Protein AF-0000000074768824 (afdb_homodimer)

Radius of gyration: 24.35 Å; Cα contacts (8 Å, |Δi|>4): 616; chains: 2; bounding box: 60×64×56 Å

InterPro domains:
  IPR009294 Gamma-secretase subunit Aph-1 [PF06105] (5-215)
  IPR009294 Gamma-secretase subunit Aph-1 [PTHR12889] (1-233)

Structure (mmCIF, N/CA/C/O backbone):
data_AF-0000000074768824-model_v1
#
loop_
_entity.id
_entity.type
_entity.pdbx_description
1 polymer 'Gamma secretase complex protein'
#
loop_
_atom_site.group_PDB
_atom_site.id
_atom_site.type_symbol
_atom_site.label_atom_id
_atom_site.label_alt_id
_atom_site.label_comp_id
_atom_site.label_asym_id
_atom_site.label_entity_id
_atom_site.label_seq_id
_atom_site.pdbx_PDB_ins_code
_atom_site.Cartn_x
_atom_site.Cartn_y
_atom_site.Cartn_z
_atom_site.occupancy
_atom_site.B_iso_or_equiv
_atom_site.auth_seq_id
_atom_site.auth_comp_id
_atom_site.auth_asym_id
_atom_site.auth_atom_id
_atom_site.pdbx_PDB_model_num
ATOM 1 N N . MET A 1 1 ? 15.875 -5.824 -31.172 1 59.78 1 MET A N 1
ATOM 2 C CA . MET A 1 1 ? 15.531 -7.098 -30.562 1 59.78 1 MET A CA 1
ATOM 3 C C . MET A 1 1 ? 15.289 -6.926 -29.062 1 59.78 1 MET A C 1
ATOM 5 O O . MET A 1 1 ? 14.594 -7.738 -28.438 1 59.78 1 MET A O 1
ATOM 9 N N . THR A 1 2 ? 15.555 -5.645 -28.641 1 81.06 2 THR A N 1
ATOM 10 C CA . THR A 1 2 ? 15.539 -5.371 -27.203 1 81.06 2 THR A CA 1
ATOM 11 C C . THR A 1 2 ? 14.117 -5.129 -26.719 1 81.06 2 THR A C 1
ATOM 13 O O . THR A 1 2 ? 13.688 -5.711 -25.719 1 81.06 2 THR A O 1
ATOM 16 N N . LEU A 1 3 ? 13.305 -4.566 -27.688 1 86.81 3 LEU A N 1
ATOM 17 C CA . LEU A 1 3 ? 11.938 -4.281 -27.266 1 86.81 3 LEU A CA 1
ATOM 18 C C . LEU A 1 3 ? 11.086 -5.547 -27.281 1 86.81 3 LEU A C 1
ATOM 20 O O . LEU A 1 3 ? 10.242 -5.738 -26.406 1 86.81 3 LEU A O 1
ATOM 24 N N . LEU A 1 4 ? 11.336 -6.32 -28.281 1 88.12 4 LEU A N 1
ATOM 25 C CA . LEU A 1 4 ? 10.594 -7.57 -28.375 1 88.12 4 LEU A CA 1
ATOM 26 C C . LEU A 1 4 ? 10.875 -8.461 -27.156 1 88.12 4 LEU A C 1
ATOM 28 O O . LEU A 1 4 ? 9.953 -9.07 -26.609 1 88.12 4 LEU A O 1
ATOM 32 N N . THR A 1 5 ? 12.141 -8.5 -26.797 1 89.5 5 THR A N 1
ATOM 33 C CA . THR A 1 5 ? 12.516 -9.289 -25.625 1 89.5 5 THR A CA 1
ATOM 34 C C . THR A 1 5 ? 11.875 -8.719 -24.359 1 89.5 5 THR A C 1
ATOM 36 O O . THR A 1 5 ? 11.383 -9.469 -23.516 1 89.5 5 THR A O 1
ATOM 39 N N . PHE A 1 6 ? 11.852 -7.453 -24.328 1 92.94 6 PHE A N 1
ATOM 40 C CA . PHE A 1 6 ? 11.266 -6.777 -23.172 1 92.94 6 PHE A CA 1
ATOM 41 C C . PHE A 1 6 ? 9.781 -7.121 -23.047 1 92.94 6 PHE A C 1
ATOM 43 O O . PHE A 1 6 ? 9.336 -7.586 -22 1 92.94 6 PHE A O 1
ATOM 50 N N . PHE A 1 7 ? 9.016 -6.922 -24.109 1 94.25 7 PHE A N 1
ATOM 51 C CA . PHE A 1 7 ? 7.578 -7.156 -24.047 1 94.25 7 PHE A CA 1
ATOM 52 C C . PHE A 1 7 ? 7.277 -8.648 -23.953 1 94.25 7 PHE A C 1
ATOM 54 O O . PHE A 1 7 ? 6.297 -9.047 -23.312 1 94.25 7 PHE A O 1
ATOM 61 N N . GLY A 1 8 ? 8.062 -9.438 -24.562 1 94.44 8 GLY A N 1
ATOM 62 C CA . GLY A 1 8 ? 7.906 -10.875 -24.406 1 94.44 8 GLY A CA 1
ATOM 63 C C . GLY A 1 8 ? 8.055 -11.352 -22.984 1 94.44 8 GLY A C 1
ATOM 64 O O . GLY A 1 8 ? 7.223 -12.102 -22.469 1 94.44 8 GLY A O 1
ATOM 65 N N . CYS A 1 9 ? 9.086 -10.898 -22.328 1 95.44 9 CYS A N 1
ATOM 66 C CA . CYS A 1 9 ? 9.336 -11.273 -20.938 1 95.44 9 CYS A CA 1
ATOM 67 C C . CYS A 1 9 ? 8.289 -10.672 -20 1 95.44 9 CYS A C 1
ATOM 69 O O . CYS A 1 9 ? 7.82 -11.344 -19.078 1 95.44 9 CYS A O 1
ATOM 71 N N . ALA A 1 10 ? 7.941 -9.43 -20.297 1 96.5 10 ALA A N 1
ATOM 72 C CA . ALA A 1 10 ? 6.934 -8.766 -19.469 1 96.5 10 ALA A CA 1
ATOM 73 C C . ALA A 1 10 ? 5.598 -9.5 -19.547 1 96.5 10 ALA A C 1
ATOM 75 O O . ALA A 1 10 ? 4.965 -9.758 -18.516 1 96.5 10 ALA A O 1
ATOM 76 N N . LEU A 1 11 ? 5.195 -9.859 -20.734 1 97.12 11 LEU A N 1
ATOM 77 C CA . LEU A 1 11 ? 3.912 -10.531 -20.906 1 97.12 11 LEU A CA 1
ATOM 78 C C . LEU A 1 11 ? 3.957 -11.953 -20.359 1 97.12 11 LEU A C 1
ATOM 80 O O . LEU A 1 11 ? 2.953 -12.453 -19.844 1 97.12 11 LEU A O 1
ATOM 84 N N . THR A 1 12 ? 5.082 -12.547 -20.438 1 96.75 12 THR A N 1
ATOM 85 C CA . THR A 1 12 ? 5.234 -13.875 -19.844 1 96.75 12 THR A CA 1
ATOM 86 C C . THR A 1 12 ? 5.133 -13.812 -18.328 1 96.75 12 THR A C 1
ATOM 88 O O . THR A 1 12 ? 4.438 -14.617 -17.703 1 96.75 12 THR A O 1
ATOM 91 N N . ALA A 1 13 ? 5.812 -12.891 -17.703 1 97.88 13 ALA A N 1
ATOM 92 C CA . ALA A 1 13 ? 5.867 -12.773 -16.25 1 97.88 13 ALA A CA 1
ATOM 93 C C . ALA A 1 13 ? 4.523 -12.336 -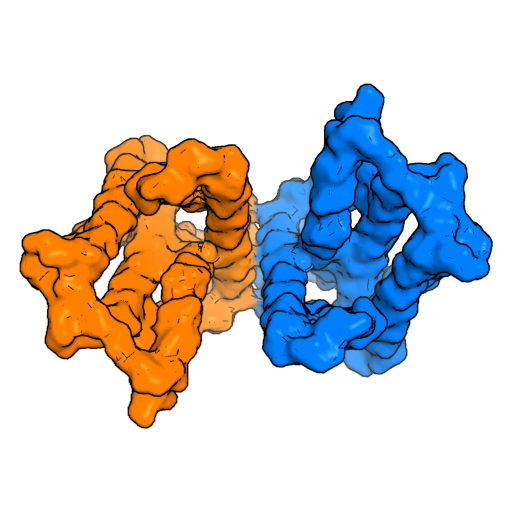15.688 1 97.88 13 ALA A C 1
ATOM 95 O O . ALA A 1 13 ? 4.07 -12.859 -14.664 1 97.88 13 ALA A O 1
ATOM 96 N N . TYR A 1 14 ? 3.836 -11.398 -16.406 1 98.19 14 TYR A N 1
ATOM 97 C CA . TYR A 1 14 ? 2.686 -10.75 -15.781 1 98.19 14 TYR A CA 1
ATOM 98 C C . TYR A 1 14 ? 1.407 -11.055 -16.562 1 98.19 14 TYR A C 1
ATOM 100 O O . TYR A 1 14 ? 0.308 -10.727 -16.094 1 98.19 14 TYR A O 1
ATOM 108 N N . GLY A 1 15 ? 1.498 -11.617 -17.688 1 97.5 15 GLY A N 1
ATOM 109 C CA . GLY A 1 15 ? 0.343 -11.914 -18.531 1 97.5 15 GLY A CA 1
ATOM 110 C C . GLY A 1 15 ? -0.764 -12.633 -17.781 1 97.5 15 GLY A C 1
ATOM 111 O O . GLY A 1 15 ? -1.893 -12.141 -17.703 1 97.5 15 GLY A O 1
ATOM 112 N N . PRO A 1 16 ? -0.478 -13.766 -17.203 1 97.19 16 PRO A N 1
ATOM 113 C CA . PRO A 1 16 ? -1.502 -14.516 -16.469 1 97.19 16 PRO A CA 1
ATOM 114 C C . PRO A 1 16 ? -2.115 -13.711 -15.32 1 97.19 16 PRO A C 1
ATOM 116 O O . PRO A 1 16 ? -3.338 -13.695 -15.156 1 97.19 16 PRO A O 1
ATOM 119 N N . SER A 1 17 ? -1.296 -13.031 -14.562 1 97.62 17 SER A N 1
ATOM 120 C CA . SER A 1 17 ? -1.795 -12.273 -13.422 1 97.62 17 SER A CA 1
ATOM 121 C C . SER A 1 17 ? -2.627 -11.078 -13.875 1 97.62 17 SER A C 1
ATOM 123 O O . SER A 1 17 ? -3.611 -10.719 -13.227 1 97.62 17 SER A O 1
ATOM 125 N N . LEU A 1 18 ? -2.256 -10.461 -14.977 1 97.38 18 LEU A N 1
ATOM 126 C CA . LEU A 1 18 ? -3.031 -9.344 -15.516 1 97.38 18 LEU A CA 1
ATOM 127 C C . LEU A 1 18 ? -4.379 -9.82 -16.047 1 97.38 18 LEU A C 1
ATOM 129 O O . LEU A 1 18 ? -5.391 -9.133 -15.883 1 97.38 18 LEU A O 1
ATOM 133 N N . ALA A 1 19 ? -4.367 -10.961 -16.641 1 97.38 19 ALA A N 1
ATOM 134 C CA . ALA A 1 19 ? -5.625 -11.547 -17.094 1 97.38 19 ALA A CA 1
ATOM 135 C C . ALA A 1 19 ? -6.566 -11.812 -15.922 1 97.38 19 ALA A C 1
ATOM 137 O O . ALA A 1 19 ? -7.762 -11.523 -15.992 1 97.38 19 ALA A O 1
ATOM 138 N N . ILE A 1 20 ? -5.996 -12.336 -14.922 1 97.56 20 ILE A N 1
ATOM 139 C CA . ILE A 1 20 ? -6.777 -12.602 -13.719 1 97.56 20 ILE A CA 1
ATOM 140 C C . ILE A 1 20 ? -7.277 -11.289 -13.125 1 97.56 20 ILE A C 1
ATOM 142 O O . ILE A 1 20 ? -8.445 -11.18 -12.742 1 97.56 20 ILE A O 1
ATOM 146 N N . PHE A 1 21 ? -6.512 -10.312 -13.078 1 98 21 PHE A N 1
ATOM 147 C CA . PHE A 1 21 ? -6.879 -9.016 -12.508 1 98 21 PHE A CA 1
ATOM 148 C C . PHE A 1 21 ? -8.039 -8.398 -13.273 1 98 21 PHE A C 1
ATOM 150 O O . PHE A 1 21 ? -9.055 -8.016 -12.68 1 98 21 PHE A O 1
ATOM 157 N N . PHE A 1 22 ? -7.953 -8.297 -14.562 1 97.12 22 PHE A N 1
ATOM 158 C CA . PHE A 1 22 ? -8.961 -7.613 -15.367 1 97.12 22 PHE A CA 1
ATOM 159 C C . PHE A 1 22 ? -10.227 -8.453 -15.477 1 97.12 22 PHE A C 1
ATOM 161 O O . PHE A 1 22 ? -11.328 -7.918 -15.586 1 97.12 22 PHE A O 1
ATOM 168 N N . GLY A 1 23 ? -10.07 -9.758 -15.367 1 95.44 23 GLY A N 1
ATOM 169 C CA . GLY A 1 23 ? -11.219 -10.648 -15.508 1 95.44 23 GLY A CA 1
ATOM 170 C C . GLY A 1 23 ? -11.969 -10.852 -14.211 1 95.44 23 GLY A C 1
ATOM 171 O O . GLY A 1 23 ? -13.195 -10.961 -14.203 1 95.44 23 GLY A O 1
ATOM 172 N N . CYS A 1 24 ? -11.25 -10.852 -13.094 1 94.62 24 CYS A N 1
ATOM 173 C CA . CYS A 1 24 ? -11.883 -11.312 -11.867 1 94.62 24 CYS A CA 1
ATOM 174 C C . CYS A 1 24 ? -11.891 -10.211 -10.812 1 94.62 24 CYS A C 1
ATOM 176 O O . CYS A 1 24 ? -12.82 -10.117 -10.016 1 94.62 24 CYS A O 1
ATOM 178 N N . ILE A 1 25 ? -10.945 -9.328 -10.781 1 96.81 25 ILE A N 1
ATOM 179 C CA . ILE A 1 25 ? -10.773 -8.445 -9.633 1 96.81 25 ILE A CA 1
ATOM 180 C C . ILE A 1 25 ? -11.188 -7.023 -10.008 1 96.81 25 ILE A C 1
ATOM 182 O O . ILE A 1 25 ? -11.953 -6.387 -9.281 1 96.81 25 ILE A O 1
ATOM 186 N N . ALA A 1 26 ? -10.812 -6.578 -11.18 1 96.12 26 ALA A N 1
ATOM 187 C CA . ALA A 1 26 ? -10.953 -5.191 -11.609 1 96.12 26 ALA A CA 1
ATOM 188 C C . ALA A 1 26 ? -12.406 -4.746 -11.578 1 96.12 26 ALA A C 1
ATOM 190 O O . ALA A 1 26 ? -12.703 -3.596 -11.25 1 96.12 26 ALA A O 1
ATOM 191 N N . PRO A 1 27 ? -13.375 -5.609 -11.836 1 95.38 27 PRO A N 1
ATOM 192 C CA . PRO A 1 27 ? -14.773 -5.168 -11.844 1 95.38 27 PRO A CA 1
ATOM 193 C C . PRO A 1 27 ? -15.289 -4.844 -10.445 1 95.38 27 PRO A C 1
ATOM 195 O O . PRO A 1 27 ? -16.297 -4.152 -10.297 1 95.38 27 PRO A O 1
ATOM 198 N N . ASN A 1 28 ? -14.695 -5.383 -9.453 1 95.38 28 ASN A N 1
ATOM 199 C CA . ASN A 1 28 ? -15.086 -5.148 -8.07 1 95.38 28 ASN A CA 1
ATOM 200 C C . ASN A 1 28 ? -14.094 -4.23 -7.355 1 95.38 28 ASN A C 1
ATOM 202 O O . ASN A 1 28 ? -13.055 -4.688 -6.887 1 95.38 28 ASN A O 1
ATOM 206 N N . ALA A 1 29 ? -14.523 -2.99 -7.129 1 94.62 29 ALA A N 1
ATOM 207 C CA . ALA A 1 29 ? -13.641 -1.977 -6.562 1 94.62 29 ALA A CA 1
ATOM 208 C C . ALA A 1 29 ? -13.18 -2.367 -5.16 1 94.62 29 ALA A C 1
ATOM 210 O O . ALA A 1 29 ? -12.062 -2.043 -4.75 1 94.62 29 ALA A O 1
ATOM 211 N N . GLN A 1 30 ? -14.008 -3.039 -4.438 1 94.5 30 GLN A N 1
ATOM 212 C CA . GLN A 1 30 ? -13.641 -3.482 -3.094 1 94.5 30 GLN A CA 1
ATOM 213 C C . GLN A 1 30 ? -12.484 -4.477 -3.135 1 94.5 30 GLN A C 1
ATOM 215 O O . GLN A 1 30 ? -11.586 -4.426 -2.295 1 94.5 30 GLN A O 1
ATOM 220 N N . LEU A 1 31 ? -12.586 -5.32 -4.133 1 96.88 31 LEU A N 1
ATOM 221 C CA . LEU A 1 31 ? -11.516 -6.297 -4.277 1 96.88 31 LEU A CA 1
ATOM 222 C C . LEU A 1 31 ? -10.211 -5.617 -4.699 1 96.88 31 LEU A C 1
ATOM 224 O O . LEU A 1 31 ? -9.125 -6.039 -4.293 1 96.88 31 LEU A O 1
ATOM 228 N N . VAL A 1 32 ? -10.344 -4.578 -5.438 1 97.19 32 VAL A N 1
ATOM 229 C CA . VAL A 1 32 ? -9.164 -3.834 -5.863 1 97.19 32 VAL A CA 1
ATOM 230 C C . VAL A 1 32 ? -8.516 -3.164 -4.652 1 97.19 32 VAL A C 1
ATOM 232 O O . VAL A 1 32 ? -7.293 -3.197 -4.504 1 97.19 32 VAL A O 1
ATOM 235 N N . ILE A 1 33 ? -9.312 -2.584 -3.801 1 96.75 33 ILE A N 1
ATOM 236 C CA . ILE A 1 33 ? -8.812 -1.937 -2.594 1 96.75 33 ILE A CA 1
ATOM 237 C C . ILE A 1 33 ? -8.102 -2.965 -1.714 1 96.75 33 ILE A C 1
ATOM 239 O O . ILE A 1 33 ? -7.023 -2.697 -1.186 1 96.75 33 ILE A O 1
ATOM 243 N N . LEU A 1 34 ? -8.695 -4.141 -1.648 1 97.5 34 LEU A N 1
ATOM 244 C CA . LEU A 1 34 ? -8.094 -5.215 -0.867 1 97.5 34 LEU A CA 1
ATOM 245 C C . LEU A 1 34 ? -6.758 -5.637 -1.463 1 97.5 34 LEU A C 1
ATOM 247 O O . LEU A 1 34 ? -5.781 -5.828 -0.735 1 97.5 34 LEU A O 1
ATOM 251 N N . MET A 1 35 ? -6.762 -5.781 -2.742 1 98.44 35 MET A N 1
ATOM 252 C CA . MET A 1 35 ? -5.551 -6.172 -3.453 1 98.44 35 MET A CA 1
ATOM 253 C C . MET A 1 35 ? -4.434 -5.156 -3.227 1 98.44 35 MET A C 1
ATOM 255 O O . MET A 1 35 ? -3.289 -5.531 -2.971 1 98.44 35 MET A O 1
ATOM 259 N N . VAL A 1 36 ? -4.797 -3.879 -3.303 1 97.75 36 VAL A N 1
ATOM 260 C CA . VAL A 1 36 ? -3.818 -2.812 -3.117 1 97.75 36 VAL A CA 1
ATOM 261 C C . VAL A 1 36 ? -3.287 -2.842 -1.687 1 97.75 36 VAL A C 1
ATOM 263 O O . VAL A 1 36 ? -2.086 -2.68 -1.459 1 97.75 36 VAL A O 1
ATOM 266 N N . SER A 1 37 ? -4.129 -3.049 -0.742 1 97.56 37 SER A N 1
ATOM 267 C CA . SER A 1 37 ? -3.721 -3.17 0.654 1 97.56 37 SER A CA 1
ATOM 268 C C . SER A 1 37 ? -2.738 -4.32 0.846 1 97.56 37 SER A C 1
ATOM 270 O O . SER A 1 37 ? -1.733 -4.176 1.547 1 97.56 37 SER A O 1
ATOM 272 N N . SER A 1 38 ? -3.078 -5.395 0.204 1 98.62 38 SER A N 1
ATOM 273 C CA . SER A 1 38 ? -2.209 -6.562 0.284 1 98.62 38 SER A CA 1
ATOM 274 C C . SER A 1 38 ? -0.841 -6.277 -0.327 1 98.62 38 SER A C 1
ATOM 276 O O . SER A 1 38 ? 0.185 -6.707 0.204 1 98.62 38 SER A O 1
ATOM 278 N N . ALA A 1 39 ? -0.857 -5.621 -1.462 1 98.44 39 ALA A N 1
ATOM 279 C CA . ALA A 1 39 ? 0.397 -5.227 -2.098 1 98.44 39 ALA A CA 1
ATOM 280 C C . ALA A 1 39 ? 1.252 -4.391 -1.152 1 98.44 39 ALA A C 1
ATOM 282 O O . ALA A 1 39 ? 2.473 -4.551 -1.102 1 98.44 39 ALA A O 1
ATOM 283 N N . PHE A 1 40 ? 0.621 -3.549 -0.413 1 98.12 40 PHE A N 1
ATOM 284 C CA . PHE A 1 40 ? 1.331 -2.703 0.54 1 98.12 40 PHE A CA 1
ATOM 285 C C . PHE A 1 40 ? 1.979 -3.545 1.632 1 98.12 40 PHE A C 1
ATOM 287 O O . PHE A 1 40 ? 3.131 -3.309 2.004 1 98.12 40 PHE A O 1
ATOM 294 N N . PHE A 1 41 ? 1.295 -4.48 2.107 1 98.06 41 PHE A N 1
ATOM 295 C CA . PHE A 1 41 ? 1.813 -5.336 3.168 1 98.06 41 PHE A CA 1
ATOM 296 C C . PHE A 1 41 ? 3.033 -6.113 2.688 1 98.06 41 PHE A C 1
ATOM 298 O O . PHE A 1 41 ? 3.99 -6.305 3.441 1 98.06 41 PHE A O 1
ATOM 305 N N . TRP A 1 42 ? 2.922 -6.566 1.463 1 98 42 TRP A N 1
ATOM 306 C CA . TRP A 1 42 ? 4.098 -7.246 0.929 1 98 42 TRP A CA 1
ATOM 307 C C . TRP A 1 42 ? 5.297 -6.305 0.88 1 98 42 TRP A C 1
ATOM 309 O O . TRP A 1 42 ? 6.41 -6.684 1.25 1 98 42 TRP A O 1
ATOM 319 N N . LEU A 1 43 ? 5.062 -5.082 0.41 1 96.44 43 LEU A N 1
ATOM 320 C CA . LEU A 1 43 ? 6.137 -4.098 0.303 1 96.44 43 LEU A CA 1
ATOM 321 C C . LEU A 1 43 ? 6.738 -3.801 1.672 1 96.44 43 LEU A C 1
ATOM 323 O O . LEU A 1 43 ? 7.957 -3.643 1.798 1 96.44 43 LEU A O 1
ATOM 327 N N . LEU A 1 44 ? 5.875 -3.693 2.666 1 95.94 44 LEU A N 1
ATOM 328 C CA . LEU A 1 44 ? 6.352 -3.467 4.027 1 95.94 44 LEU A CA 1
ATOM 329 C C . LEU A 1 44 ? 7.262 -4.602 4.477 1 95.94 44 LEU A C 1
ATOM 331 O O . LEU A 1 44 ? 8.289 -4.363 5.117 1 95.94 44 LEU A O 1
ATOM 335 N N . SER A 1 45 ? 6.852 -5.816 4.16 1 97.12 45 SER A N 1
ATOM 336 C CA . SER A 1 45 ? 7.664 -6.969 4.531 1 97.12 45 SER A CA 1
ATOM 337 C C . SER A 1 45 ? 9.031 -6.918 3.865 1 97.12 45 SER A C 1
ATOM 339 O O . SER A 1 45 ? 10.047 -7.246 4.488 1 97.12 45 SER A O 1
ATOM 341 N N . LEU A 1 46 ? 9.078 -6.484 2.633 1 95.44 46 LEU A N 1
ATOM 342 C CA . LEU A 1 46 ? 10.344 -6.387 1.915 1 95.44 46 LEU A CA 1
ATOM 343 C C . LEU A 1 46 ? 11.203 -5.262 2.48 1 95.44 46 LEU A C 1
ATOM 345 O O . LEU A 1 46 ? 12.422 -5.406 2.59 1 95.44 46 LEU A O 1
ATOM 349 N N . LEU A 1 47 ? 10.562 -4.176 2.77 1 92.75 47 LEU A N 1
ATOM 350 C CA . LEU A 1 47 ? 11.297 -3.049 3.336 1 92.75 47 LEU A CA 1
ATOM 351 C C . LEU A 1 47 ? 11.977 -3.441 4.645 1 92.75 47 LEU A C 1
ATOM 353 O O . LEU A 1 47 ? 13.141 -3.104 4.867 1 92.75 47 LEU A O 1
ATOM 357 N N . LEU A 1 48 ? 11.281 -4.141 5.496 1 93.94 48 LEU A N 1
ATOM 358 C CA . LEU A 1 48 ? 11.852 -4.609 6.754 1 93.94 48 LEU A CA 1
ATOM 359 C C . LEU A 1 48 ? 12.992 -5.59 6.5 1 93.94 48 LEU A C 1
ATOM 361 O O . LEU A 1 48 ? 14.023 -5.539 7.172 1 93.94 48 LEU A O 1
ATOM 365 N N . ALA A 1 49 ? 12.766 -6.441 5.535 1 93.75 49 ALA A N 1
ATOM 366 C CA . ALA A 1 49 ? 13.812 -7.387 5.164 1 93.75 49 ALA A CA 1
ATOM 367 C C . ALA A 1 49 ? 15.062 -6.652 4.676 1 93.75 49 ALA A C 1
ATOM 369 O O . ALA A 1 49 ? 16.188 -7.039 5.004 1 93.75 49 ALA A O 1
ATOM 370 N N . SER A 1 50 ? 14.852 -5.621 3.895 1 91.25 50 SER A N 1
ATOM 371 C CA . SER A 1 50 ? 15.961 -4.832 3.379 1 91.25 50 SER A CA 1
ATOM 372 C C . SER A 1 50 ? 16.703 -4.117 4.504 1 91.25 50 SER A C 1
ATOM 374 O O . SER A 1 50 ? 17.922 -3.971 4.457 1 91.25 50 SER A O 1
ATOM 376 N N . ALA A 1 51 ? 16 -3.615 5.465 1 87.69 51 ALA A N 1
ATOM 377 C CA . ALA A 1 51 ? 16.609 -2.973 6.629 1 87.69 51 ALA A CA 1
ATOM 378 C C . ALA A 1 51 ? 17.469 -3.959 7.414 1 87.69 51 ALA A C 1
ATOM 380 O O . ALA A 1 51 ? 18.578 -3.621 7.84 1 87.69 51 ALA A O 1
ATOM 381 N N . ILE A 1 52 ? 16.984 -5.16 7.566 1 88.31 52 ILE A N 1
ATOM 382 C CA . ILE A 1 52 ? 17.734 -6.195 8.266 1 88.31 52 ILE A CA 1
ATOM 383 C C . ILE A 1 52 ? 19 -6.523 7.488 1 88.31 52 ILE A C 1
ATOM 385 O O . ILE A 1 52 ? 20.078 -6.668 8.07 1 88.31 52 ILE A O 1
ATOM 389 N N . TRP A 1 53 ? 18.875 -6.609 6.215 1 85.12 53 TRP A N 1
ATOM 390 C CA . TRP A 1 53 ? 20.031 -6.875 5.359 1 85.12 53 TRP A CA 1
ATOM 391 C C . TRP A 1 53 ? 21.078 -5.77 5.496 1 85.12 53 TRP A C 1
ATOM 393 O O . TRP A 1 53 ? 22.281 -6.043 5.527 1 85.12 53 TRP A O 1
ATOM 403 N N . PHE A 1 54 ? 20.641 -4.559 5.539 1 83.38 54 PHE A N 1
ATOM 404 C CA . PHE A 1 54 ? 21.531 -3.412 5.629 1 83.38 54 PHE A CA 1
ATOM 405 C C . PHE A 1 54 ? 22.281 -3.408 6.961 1 83.38 54 PHE A C 1
ATOM 407 O O . PHE A 1 54 ? 23.469 -3.078 7.02 1 83.38 54 PHE A O 1
ATOM 414 N N . MET A 1 55 ? 21.656 -3.723 7.988 1 83.75 55 MET A N 1
ATOM 415 C CA . MET A 1 55 ? 22.234 -3.707 9.328 1 83.75 55 MET A CA 1
ATOM 416 C C . MET A 1 55 ? 23.109 -4.93 9.555 1 83.75 55 MET A C 1
ATOM 418 O O . MET A 1 55 ? 24.062 -4.879 10.336 1 83.75 55 MET A O 1
ATOM 422 N N . ALA A 1 56 ? 22.703 -5.996 8.984 1 78.06 56 ALA A N 1
ATOM 423 C CA . ALA A 1 56 ? 23.438 -7.242 9.195 1 78.06 56 ALA A CA 1
ATOM 424 C C . ALA A 1 56 ? 24.609 -7.363 8.234 1 78.06 56 ALA A C 1
ATOM 426 O O . ALA A 1 56 ? 24.516 -8.039 7.207 1 78.06 56 ALA A O 1
ATOM 427 N N . LYS A 1 57 ? 25.719 -6.66 8.484 1 68.06 57 LYS A N 1
ATOM 428 C CA . LYS A 1 57 ? 26.922 -6.672 7.656 1 68.06 57 LYS A CA 1
ATOM 429 C C . LYS A 1 57 ? 27.422 -8.094 7.41 1 68.06 57 LYS A C 1
ATOM 431 O O . LYS A 1 57 ? 27.859 -8.422 6.312 1 68.06 57 LYS A O 1
ATOM 436 N N . SER A 1 58 ? 27.344 -8.844 8.492 1 60.5 58 SER A N 1
ATOM 437 C CA . SER A 1 58 ? 27.875 -10.203 8.422 1 60.5 58 SER A CA 1
ATOM 438 C C . SER A 1 58 ? 27.016 -11.086 7.527 1 60.5 58 SER A C 1
ATOM 440 O O . SER A 1 58 ? 27.516 -11.984 6.859 1 60.5 58 SER A O 1
ATOM 442 N N . SER A 1 59 ? 25.766 -10.852 7.445 1 57.38 59 SER A N 1
ATOM 443 C CA . SER A 1 59 ? 24.797 -11.68 6.719 1 57.38 59 SER A CA 1
ATOM 444 C C . SER A 1 59 ? 24.766 -11.312 5.238 1 57.38 59 SER A C 1
ATOM 446 O O . SER A 1 59 ? 24.141 -12.008 4.434 1 57.38 59 SER A O 1
ATOM 448 N N . GLN A 1 60 ? 25.406 -10.164 4.941 1 63.56 60 GLN A N 1
ATOM 449 C CA . GLN A 1 60 ? 25.391 -9.703 3.555 1 63.56 60 GLN A CA 1
ATOM 450 C C . GLN A 1 60 ? 26.109 -10.703 2.641 1 63.56 60 GLN A C 1
ATOM 452 O O . GLN A 1 60 ? 25.891 -10.695 1.426 1 63.56 60 GLN A O 1
ATOM 457 N N . GLN A 1 61 ? 26.734 -11.672 3.326 1 58.66 61 GLN A N 1
ATOM 458 C CA . GLN A 1 61 ? 27.625 -12.469 2.498 1 58.66 61 GLN A CA 1
ATOM 459 C C . GLN A 1 61 ? 26.891 -13.625 1.832 1 58.66 61 GLN A C 1
ATOM 461 O O . GLN A 1 61 ? 27.391 -14.211 0.868 1 58.66 61 GLN A O 1
ATOM 466 N N . THR A 1 62 ? 25.656 -14.047 2.391 1 64.31 62 THR A N 1
ATOM 467 C CA . THR A 1 62 ? 25.125 -15.219 1.706 1 64.31 62 THR A CA 1
ATOM 468 C C . THR A 1 62 ? 23.641 -15.023 1.367 1 64.31 62 THR A C 1
ATOM 470 O O . THR A 1 62 ? 22.828 -14.727 2.248 1 64.31 62 THR A O 1
ATOM 473 N N . PHE A 1 63 ? 23.266 -15 0.109 1 68.19 63 PHE A N 1
ATOM 474 C CA . PHE A 1 63 ? 21.922 -14.945 -0.433 1 68.19 63 PHE A CA 1
ATOM 475 C C . PHE A 1 63 ? 21.016 -15.945 0.274 1 68.19 63 PHE A C 1
ATOM 477 O O . PHE A 1 63 ? 19.828 -15.664 0.496 1 68.19 63 PHE A O 1
ATOM 484 N N . THR A 1 64 ? 21.609 -16.953 0.789 1 77.88 64 THR A N 1
ATOM 485 C CA . THR A 1 64 ? 20.859 -18.031 1.417 1 77.88 64 THR A CA 1
ATOM 486 C C . THR A 1 64 ? 20.266 -17.562 2.744 1 77.88 64 THR A C 1
ATOM 488 O O . THR A 1 64 ? 19.125 -17.906 3.07 1 77.88 64 THR A O 1
ATOM 491 N N . SER A 1 65 ? 20.938 -16.75 3.398 1 84.56 65 SER A N 1
ATOM 492 C CA . SER A 1 65 ? 20.453 -16.297 4.695 1 84.56 65 SER A CA 1
ATOM 493 C C . SER A 1 65 ? 19.375 -15.234 4.543 1 84.56 65 SER A C 1
ATOM 495 O O . SER A 1 65 ? 18.438 -15.156 5.355 1 84.56 65 SER A O 1
ATOM 497 N N . THR A 1 66 ? 19.438 -14.484 3.457 1 88.81 66 THR A N 1
ATOM 498 C CA . THR A 1 66 ? 18.469 -13.422 3.211 1 88.81 66 THR A CA 1
ATOM 499 C C . THR A 1 66 ? 17.078 -14.008 2.959 1 88.81 66 THR A C 1
ATOM 501 O O . THR A 1 66 ? 16.062 -13.414 3.361 1 88.81 66 THR A O 1
ATOM 504 N N . ILE A 1 67 ? 17.078 -15.227 2.365 1 93.5 67 ILE A N 1
ATOM 505 C CA . ILE A 1 67 ? 15.82 -15.883 2.053 1 93.5 67 ILE A CA 1
ATOM 506 C C . ILE A 1 67 ? 15.094 -16.25 3.346 1 93.5 67 ILE A C 1
ATOM 508 O O . ILE A 1 67 ? 13.875 -16.109 3.438 1 93.5 67 ILE A O 1
ATOM 512 N N . ILE A 1 68 ? 15.812 -16.609 4.336 1 93.94 68 ILE A N 1
ATOM 513 C CA . ILE A 1 68 ? 15.227 -17.078 5.586 1 93.94 68 ILE A CA 1
ATOM 514 C C . ILE A 1 68 ? 14.391 -15.969 6.223 1 93.94 68 ILE A C 1
ATOM 516 O O . ILE A 1 68 ? 13.195 -16.141 6.465 1 93.94 68 ILE A O 1
ATOM 520 N N . TYR A 1 69 ? 14.961 -14.852 6.418 1 93.62 69 TYR A N 1
ATOM 521 C CA . TYR A 1 69 ? 14.203 -13.828 7.133 1 93.62 69 TYR A CA 1
ATOM 522 C C . TYR A 1 69 ? 13.242 -13.102 6.199 1 93.62 69 TYR A C 1
ATOM 524 O O . TYR A 1 69 ? 12.242 -12.539 6.645 1 93.62 69 TYR A O 1
ATOM 532 N N . THR A 1 70 ? 13.547 -13.016 4.895 1 96.06 70 THR A N 1
ATOM 533 C CA . THR A 1 70 ? 12.617 -12.398 3.963 1 96.06 70 THR A CA 1
ATOM 534 C C . THR A 1 70 ? 11.305 -13.18 3.908 1 96.06 70 THR A C 1
ATOM 536 O O . THR A 1 70 ? 10.227 -12.594 3.988 1 96.06 70 THR A O 1
ATOM 539 N N . VAL A 1 71 ? 11.406 -14.484 3.811 1 97.38 71 VAL A N 1
ATOM 540 C CA . VAL A 1 71 ? 10.227 -15.336 3.754 1 97.38 71 VAL A CA 1
ATOM 541 C C . VAL A 1 71 ? 9.469 -15.266 5.078 1 97.38 71 VAL A C 1
ATOM 543 O O . VAL A 1 71 ? 8.234 -15.18 5.094 1 97.38 71 VAL A O 1
ATOM 546 N N . LEU A 1 72 ? 10.195 -15.289 6.145 1 97.06 72 LEU A N 1
ATOM 547 C CA . LEU A 1 72 ? 9.562 -15.203 7.457 1 97.06 72 LEU A CA 1
ATOM 548 C C . LEU A 1 72 ? 8.773 -13.906 7.602 1 97.06 72 LEU A C 1
ATOM 550 O O . LEU A 1 72 ? 7.652 -13.914 8.117 1 97.06 72 LEU A O 1
ATOM 554 N N . LEU A 1 73 ? 9.352 -12.836 7.129 1 97.62 73 LEU A N 1
ATOM 555 C CA . LEU A 1 73 ? 8.688 -11.547 7.203 1 97.62 73 LEU A CA 1
ATOM 556 C C . LEU A 1 73 ? 7.457 -11.516 6.301 1 97.62 73 LEU A C 1
ATOM 558 O O . LEU A 1 73 ? 6.41 -10.977 6.684 1 97.62 73 LEU A O 1
ATOM 562 N N . GLN A 1 74 ? 7.59 -12.055 5.133 1 98.12 74 GLN A N 1
ATOM 563 C CA . GLN A 1 74 ? 6.445 -12.117 4.23 1 98.12 74 GLN A CA 1
ATOM 564 C C . GLN A 1 74 ? 5.301 -12.914 4.844 1 98.12 74 GLN A C 1
ATOM 566 O O . GLN A 1 74 ? 4.137 -12.516 4.75 1 98.12 74 GLN A O 1
ATOM 571 N N . GLU A 1 75 ? 5.609 -14.016 5.492 1 98.5 75 GLU A N 1
ATOM 572 C CA . GLU A 1 75 ? 4.59 -14.836 6.137 1 98.5 75 GLU A CA 1
ATOM 573 C C . GLU A 1 75 ? 3.988 -14.117 7.344 1 98.5 75 GLU A C 1
ATOM 575 O O . GLU A 1 75 ? 2.793 -14.242 7.617 1 98.5 75 GLU A O 1
ATOM 580 N N . LEU A 1 76 ? 4.785 -13.414 8.062 1 98 76 LEU A N 1
ATOM 581 C CA . LEU A 1 76 ? 4.289 -12.617 9.18 1 98 76 LEU A CA 1
ATOM 582 C C . LEU A 1 76 ? 3.287 -11.57 8.703 1 98 76 LEU A C 1
ATOM 584 O O . LEU A 1 76 ? 2.234 -11.391 9.312 1 98 76 LEU A O 1
ATOM 588 N N . PHE A 1 77 ? 3.584 -10.922 7.652 1 98.31 77 PHE A N 1
ATOM 589 C CA . PHE A 1 77 ? 2.713 -9.875 7.137 1 98.31 77 PHE A CA 1
ATOM 590 C C . PHE A 1 77 ? 1.465 -10.477 6.5 1 98.31 77 PHE A C 1
ATOM 592 O O . PHE A 1 77 ? 0.404 -9.844 6.488 1 98.31 77 PHE A O 1
ATOM 599 N N . ARG A 1 78 ? 1.658 -11.672 5.934 1 98.25 78 ARG A N 1
ATOM 600 C CA . ARG A 1 78 ? 0.468 -12.391 5.488 1 98.25 78 ARG A CA 1
ATOM 601 C C . ARG A 1 78 ? -0.487 -12.641 6.652 1 98.25 78 ARG A C 1
ATOM 603 O O . ARG A 1 78 ? -1.704 -12.523 6.496 1 98.25 78 ARG A O 1
ATOM 610 N N . TRP A 1 79 ? 0.042 -12.953 7.746 1 98.12 79 TRP A N 1
ATOM 611 C CA . TRP A 1 79 ? -0.743 -13.18 8.953 1 98.12 79 TRP A CA 1
ATOM 612 C C . TRP A 1 79 ? -1.41 -11.891 9.43 1 98.12 79 TRP A C 1
ATOM 614 O O . TRP A 1 79 ? -2.582 -11.898 9.805 1 98.12 79 TRP A O 1
ATOM 624 N N . PHE A 1 80 ? -0.704 -10.766 9.414 1 97.88 80 PHE A N 1
ATOM 625 C CA . PHE A 1 80 ? -1.272 -9.469 9.773 1 97.88 80 PHE A CA 1
ATOM 626 C C . PHE A 1 80 ? -2.418 -9.109 8.836 1 97.88 80 PHE A C 1
ATOM 628 O O . PHE A 1 80 ? -3.455 -8.609 9.281 1 97.88 80 PHE A O 1
ATOM 635 N N . LEU A 1 81 ? -2.176 -9.32 7.605 1 98.19 81 LEU A N 1
ATOM 636 C CA . LEU A 1 81 ? -3.189 -9.023 6.602 1 98.19 81 LEU A CA 1
ATOM 637 C C . LEU A 1 81 ? -4.445 -9.852 6.828 1 98.19 81 LEU A C 1
ATOM 639 O O . LEU A 1 81 ? -5.562 -9.344 6.707 1 98.19 81 LEU A O 1
ATOM 643 N N . PHE A 1 82 ? -4.242 -11.148 7.172 1 98.19 82 PHE A N 1
ATOM 644 C CA . PHE A 1 82 ? -5.379 -12.016 7.469 1 98.19 82 PHE A CA 1
ATOM 645 C C . PHE A 1 82 ? -6.23 -11.422 8.586 1 98.19 82 PHE A C 1
ATOM 647 O O . PHE A 1 82 ? -7.457 -11.375 8.484 1 98.19 82 PHE A O 1
ATOM 654 N N . HIS A 1 83 ? -5.547 -10.953 9.633 1 97.56 83 HIS A N 1
ATOM 655 C CA . HIS A 1 83 ? -6.273 -10.391 10.766 1 97.56 83 HIS A CA 1
ATOM 656 C C . HIS A 1 83 ? -7.016 -9.117 10.367 1 97.56 83 HIS A C 1
ATOM 658 O O . HIS A 1 83 ? -8.148 -8.891 10.805 1 97.56 83 HIS A O 1
ATOM 664 N N . LEU A 1 84 ? -6.441 -8.359 9.594 1 96.94 84 LEU A N 1
ATOM 665 C CA . LEU A 1 84 ? -7.078 -7.133 9.125 1 96.94 84 LEU A CA 1
ATOM 666 C C . LEU A 1 84 ? -8.305 -7.449 8.273 1 96.94 84 LEU A C 1
ATOM 668 O O . LEU A 1 84 ? -9.383 -6.883 8.492 1 96.94 84 LEU A O 1
ATOM 672 N N . ILE A 1 85 ? -8.125 -8.352 7.336 1 97.38 85 ILE A N 1
ATOM 673 C CA . ILE A 1 85 ? -9.219 -8.711 6.434 1 97.38 85 ILE A CA 1
ATOM 674 C C . ILE A 1 85 ? -10.328 -9.414 7.211 1 97.38 85 ILE A C 1
ATOM 676 O O . ILE A 1 85 ? -11.508 -9.203 6.941 1 97.38 85 ILE A O 1
ATOM 680 N N . SER A 1 86 ? -9.922 -10.211 8.195 1 97.12 86 SER A N 1
ATOM 681 C CA . SER A 1 86 ? -10.906 -10.891 9.031 1 97.12 86 SER A CA 1
ATOM 682 C C . SER A 1 86 ? -11.758 -9.891 9.805 1 97.12 86 SER A C 1
ATOM 684 O O . SER A 1 86 ? -12.969 -10.07 9.938 1 97.12 86 SER A O 1
ATOM 686 N N . ARG A 1 87 ? -11.117 -8.867 10.273 1 96 87 ARG A N 1
ATOM 687 C CA . ARG A 1 87 ? -11.836 -7.828 11 1 96 87 ARG A CA 1
ATOM 688 C C . ARG A 1 87 ? -12.812 -7.098 10.078 1 96 87 ARG A C 1
ATOM 690 O O . ARG A 1 87 ? -13.859 -6.625 10.523 1 96 87 ARG A O 1
ATOM 697 N N . ALA A 1 88 ? -12.555 -7.074 8.828 1 95.62 88 ALA A N 1
ATOM 698 C CA . ALA A 1 88 ? -13.375 -6.344 7.867 1 95.62 88 ALA A CA 1
ATOM 699 C C . ALA A 1 88 ? -14.352 -7.277 7.16 1 95.62 88 ALA A C 1
ATOM 701 O O . ALA A 1 88 ? -15.172 -6.832 6.352 1 95.62 88 ALA A O 1
ATOM 702 N N . GLU A 1 89 ? -14.258 -8.492 7.473 1 95.19 89 GLU A N 1
ATOM 703 C CA . GLU A 1 89 ? -14.945 -9.531 6.707 1 95.19 89 GLU A CA 1
ATOM 704 C C . GLU A 1 89 ? -16.453 -9.328 6.73 1 95.19 89 GLU A C 1
ATOM 706 O O . GLU A 1 89 ? -17.125 -9.508 5.715 1 95.19 89 GLU A O 1
ATOM 711 N N . LYS A 1 90 ? -17.031 -9 7.863 1 93.31 90 LYS A N 1
ATOM 712 C CA . LYS A 1 90 ? -18.469 -8.781 7.957 1 93.31 90 LYS A CA 1
ATOM 713 C C . LYS A 1 90 ? -18.922 -7.695 6.98 1 93.31 90 LYS A C 1
ATOM 715 O O . LYS A 1 90 ? -19.922 -7.867 6.273 1 93.31 90 LYS A O 1
ATOM 720 N N . GLY A 1 91 ? -18.219 -6.605 6.945 1 91.69 91 GLY A N 1
ATOM 721 C CA . GLY A 1 91 ? -18.547 -5.527 6.016 1 91.69 91 GLY A CA 1
ATOM 722 C C . GLY A 1 91 ? -18.328 -5.914 4.566 1 91.69 91 GLY A C 1
ATOM 723 O O . GLY A 1 91 ? -19.141 -5.566 3.703 1 91.69 91 GLY A O 1
ATOM 724 N N . LEU A 1 92 ? -17.312 -6.652 4.348 1 93.19 92 LEU A N 1
ATOM 725 C CA . LEU A 1 92 ? -17.031 -7.105 2.99 1 93.19 92 LEU A CA 1
ATOM 726 C C . LEU A 1 92 ? -18.125 -8.039 2.49 1 93.19 92 LEU A C 1
ATOM 728 O O . LEU A 1 92 ? -18.562 -7.941 1.337 1 93.19 92 LEU A O 1
ATOM 732 N N . ASN A 1 93 ? -18.531 -8.859 3.32 1 93.94 93 ASN A N 1
ATOM 733 C CA . ASN A 1 93 ? -19.609 -9.797 2.975 1 93.94 93 ASN A CA 1
ATOM 734 C C . ASN A 1 93 ? -20.906 -9.062 2.656 1 93.94 93 ASN A C 1
ATOM 736 O O . ASN A 1 93 ? -21.641 -9.453 1.744 1 93.94 93 ASN A O 1
ATOM 740 N N . MET A 1 94 ? -21.172 -8.008 3.424 1 92.31 94 MET A N 1
ATOM 741 C CA . MET A 1 94 ? -22.391 -7.246 3.225 1 92.31 94 MET A CA 1
ATOM 742 C C . MET A 1 94 ? -22.453 -6.668 1.813 1 92.31 94 MET A C 1
ATOM 744 O O . MET A 1 94 ? -23.531 -6.531 1.241 1 92.31 94 MET A O 1
ATOM 748 N N . VAL A 1 95 ? -21.391 -6.422 1.249 1 90.81 95 VAL A N 1
ATOM 749 C CA . VAL A 1 95 ? -21.328 -5.742 -0.042 1 90.81 95 VAL A CA 1
ATOM 750 C C . VAL A 1 95 ? -21.141 -6.766 -1.158 1 90.81 95 VAL A C 1
ATOM 752 O O . VAL A 1 95 ? -21.297 -6.441 -2.338 1 90.81 95 VAL A O 1
ATOM 755 N N . ALA A 1 96 ? -20.859 -7.969 -0.817 1 92.06 96 ALA A N 1
ATOM 756 C CA . ALA A 1 96 ? -20.625 -9.008 -1.815 1 92.06 96 ALA A CA 1
ATOM 757 C C . ALA A 1 96 ? -21.891 -9.328 -2.59 1 92.06 96 ALA A C 1
ATOM 759 O O . ALA A 1 96 ? -23 -9.055 -2.117 1 92.06 96 ALA A O 1
ATOM 760 N N . HIS A 1 97 ? -21.719 -9.828 -3.848 1 89.25 97 HIS A N 1
ATOM 761 C CA . HIS A 1 97 ? -22.859 -10.211 -4.668 1 89.25 97 HIS A CA 1
ATOM 762 C C . HIS A 1 97 ? -23.766 -11.203 -3.936 1 89.25 97 HIS A C 1
ATOM 764 O O . HIS A 1 97 ? -24.984 -11.141 -4.043 1 89.25 97 HIS A O 1
ATOM 770 N N . HIS A 1 98 ? -23.062 -12.148 -3.271 1 91.38 98 HIS A N 1
ATOM 771 C CA . HIS 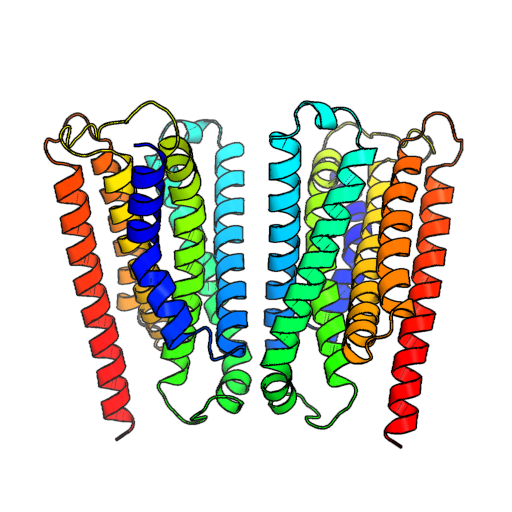A 1 98 ? -23.75 -13.094 -2.395 1 91.38 98 HIS A CA 1
ATOM 772 C C . HIS A 1 98 ? -23.234 -12.984 -0.963 1 91.38 98 HIS A C 1
ATOM 774 O O . HIS A 1 98 ? -22.297 -13.695 -0.583 1 91.38 98 HIS A O 1
ATOM 780 N N . PRO A 1 99 ? -23.922 -12.219 -0.204 1 91.06 99 PRO A N 1
ATOM 781 C CA . PRO A 1 99 ? -23.438 -11.867 1.133 1 91.06 99 PRO A CA 1
ATOM 782 C C . PRO A 1 99 ? -23.312 -13.086 2.049 1 91.06 99 PRO A C 1
ATOM 784 O O . PRO A 1 99 ? -22.484 -13.086 2.969 1 91.06 99 PRO A O 1
ATOM 787 N N . THR A 1 100 ? -24.062 -14.125 1.794 1 90.75 100 THR A N 1
ATOM 788 C CA . THR A 1 100 ? -24.047 -15.266 2.695 1 90.75 100 THR A CA 1
ATOM 789 C C . THR A 1 100 ? -23.203 -16.406 2.121 1 90.75 100 THR A C 1
ATOM 791 O O . THR A 1 100 ? -23.156 -17.5 2.686 1 90.75 100 THR A O 1
ATOM 794 N N . SER A 1 101 ? -22.609 -16.125 1.075 1 91.62 101 SER A N 1
ATOM 795 C CA . SER A 1 101 ? -21.828 -17.172 0.44 1 91.62 101 SER A CA 1
ATOM 796 C C . SER A 1 101 ? -20.609 -17.531 1.284 1 91.62 101 SER A C 1
ATOM 798 O O . SER A 1 101 ? -19.891 -16.656 1.749 1 91.62 101 SER A O 1
ATOM 800 N N . LYS A 1 102 ? -20.312 -18.812 1.384 1 90.69 102 LYS A N 1
ATOM 801 C CA . LYS A 1 102 ? -19.156 -19.312 2.129 1 90.69 102 LYS A CA 1
ATOM 802 C C . LYS A 1 102 ? -17.875 -19.141 1.327 1 90.69 102 LYS A C 1
ATOM 804 O O . LYS A 1 102 ? -16.781 -19.344 1.854 1 90.69 102 LYS A O 1
ATOM 809 N N . PHE A 1 103 ? -17.969 -18.688 0.094 1 91.81 103 PHE A N 1
ATOM 810 C CA . PHE A 1 103 ? -16.828 -18.562 -0.806 1 91.81 103 PHE A CA 1
ATOM 811 C C . PHE A 1 103 ? -16.25 -17.156 -0.751 1 91.81 103 PHE A C 1
ATOM 813 O O . PHE A 1 103 ? -15.227 -16.875 -1.369 1 91.81 103 PHE A O 1
ATOM 820 N N . ASN A 1 104 ? -16.891 -16.297 -0.049 1 93.94 104 ASN A N 1
ATOM 821 C CA . ASN A 1 104 ? -16.453 -14.906 -0.002 1 93.94 104 ASN A CA 1
ATOM 822 C C . ASN A 1 104 ? -15.031 -14.781 0.521 1 93.94 104 ASN A C 1
ATOM 824 O O . ASN A 1 104 ? -14.195 -14.109 -0.086 1 93.94 104 ASN A O 1
ATOM 828 N N . ARG A 1 105 ? -14.789 -15.539 1.55 1 94.25 105 ARG A N 1
ATOM 829 C CA . ARG A 1 105 ? -13.461 -15.453 2.143 1 94.25 105 ARG A CA 1
ATOM 830 C C . ARG A 1 105 ? -12.391 -15.938 1.163 1 94.25 105 ARG A C 1
ATOM 832 O O . ARG A 1 105 ? -11.305 -15.359 1.09 1 94.25 105 ARG A O 1
ATOM 839 N N . SER A 1 106 ? -12.695 -16.984 0.454 1 94.94 106 SER A N 1
ATOM 840 C CA . SER A 1 106 ? -11.773 -17.484 -0.554 1 94.94 106 SER A CA 1
ATOM 841 C C . SER A 1 106 ? -11.508 -16.453 -1.636 1 94.94 106 SER A C 1
ATOM 843 O O . SER A 1 106 ? -10.391 -16.328 -2.133 1 94.94 106 SER A O 1
ATOM 845 N N . GLY A 1 107 ? -12.539 -15.742 -1.977 1 96.12 107 GLY A N 1
ATOM 846 C CA . GLY A 1 107 ? -12.391 -14.672 -2.947 1 96.12 107 GLY A CA 1
ATOM 847 C C . GLY A 1 107 ? -11.523 -13.531 -2.451 1 96.12 107 GLY A C 1
ATOM 848 O O . GLY A 1 107 ? -10.68 -13.023 -3.191 1 96.12 107 GLY A O 1
ATOM 849 N N . TYR A 1 108 ? -11.727 -13.148 -1.213 1 97.81 108 TYR A N 1
ATOM 850 C CA . TYR A 1 108 ? -10.898 -12.117 -0.607 1 97.81 108 TYR A CA 1
ATOM 851 C C . TYR A 1 108 ? -9.438 -12.547 -0.558 1 97.81 108 TYR A C 1
ATOM 853 O O . TYR A 1 108 ? -8.539 -11.766 -0.872 1 97.81 108 TYR A O 1
ATOM 861 N N . ALA A 1 109 ? -9.281 -13.812 -0.194 1 98.25 109 ALA A N 1
ATOM 862 C CA . ALA A 1 109 ? -7.93 -14.359 -0.112 1 98.25 109 ALA A CA 1
ATOM 863 C C . ALA A 1 109 ? -7.258 -14.367 -1.481 1 98.25 109 ALA A C 1
ATOM 865 O O . ALA A 1 109 ? -6.074 -14.047 -1.604 1 98.25 109 ALA A O 1
ATOM 866 N N . PHE A 1 110 ? -8.008 -14.758 -2.428 1 98.12 110 PHE A N 1
ATOM 867 C CA . PHE A 1 110 ? -7.484 -14.82 -3.789 1 98.12 110 PHE A CA 1
ATOM 868 C C . PHE A 1 110 ? -7.059 -13.438 -4.27 1 98.12 110 PHE A C 1
ATOM 870 O O . PHE A 1 110 ? -5.965 -13.273 -4.809 1 98.12 110 PHE A O 1
ATOM 877 N N . ALA A 1 111 ? -7.941 -12.414 -4.031 1 98.19 111 ALA A N 1
ATOM 878 C CA . ALA A 1 111 ? -7.621 -11.039 -4.41 1 98.19 111 ALA A CA 1
ATOM 879 C C . ALA A 1 111 ? -6.391 -10.539 -3.658 1 98.19 111 ALA A C 1
ATOM 881 O O . ALA A 1 111 ? -5.504 -9.922 -4.254 1 98.19 111 ALA A O 1
ATOM 882 N N . ALA A 1 112 ? -6.336 -10.805 -2.414 1 98.62 112 ALA A N 1
ATOM 883 C CA . ALA A 1 112 ? -5.188 -10.422 -1.597 1 98.62 112 ALA A CA 1
ATOM 884 C C . ALA A 1 112 ? -3.92 -11.125 -2.064 1 98.62 112 ALA A C 1
ATOM 886 O O . ALA A 1 112 ? -2.84 -10.531 -2.084 1 98.62 112 ALA A O 1
ATOM 887 N N . GLY A 1 113 ? -4.055 -12.391 -2.391 1 98.75 113 GLY A N 1
ATOM 888 C CA . GLY A 1 113 ? -2.916 -13.141 -2.898 1 98.75 113 GLY A CA 1
ATOM 889 C C . GLY A 1 113 ? -2.346 -12.562 -4.18 1 98.75 113 GLY A C 1
ATOM 890 O O . GLY A 1 113 ? -1.127 -12.523 -4.363 1 98.75 113 GLY A O 1
ATOM 891 N N . LEU A 1 114 ? -3.24 -12.148 -5.035 1 98.56 114 LEU A N 1
ATOM 892 C CA . LEU A 1 114 ? -2.785 -11.547 -6.281 1 98.56 114 LEU A CA 1
ATOM 893 C C . LEU A 1 114 ? -2.016 -10.258 -6.016 1 98.56 114 LEU A C 1
ATOM 895 O O . LEU A 1 114 ? -0.996 -9.992 -6.66 1 98.56 114 LEU A O 1
ATOM 899 N N . GLY A 1 115 ? -2.531 -9.477 -5.062 1 98.38 115 GLY A N 1
ATOM 900 C CA . GLY A 1 115 ? -1.817 -8.266 -4.691 1 98.38 115 GLY A CA 1
ATOM 901 C C . GLY A 1 115 ? -0.43 -8.539 -4.141 1 98.38 115 GLY A C 1
ATOM 902 O O . GLY A 1 115 ? 0.541 -7.898 -4.547 1 98.38 115 GLY A O 1
ATOM 903 N N . PHE A 1 116 ? -0.383 -9.461 -3.268 1 98.12 116 PHE A N 1
ATOM 904 C CA . PHE A 1 116 ? 0.873 -9.898 -2.672 1 98.12 116 PHE A CA 1
ATOM 905 C C . PHE A 1 116 ? 1.84 -10.391 -3.744 1 98.12 116 PHE A C 1
ATOM 907 O O . PHE A 1 116 ? 2.996 -9.961 -3.783 1 98.12 116 PHE A O 1
ATOM 914 N N . GLY A 1 117 ? 1.334 -11.211 -4.609 1 98.06 117 GLY A N 1
ATOM 915 C CA . GLY A 1 117 ? 2.133 -11.797 -5.668 1 98.06 117 GLY A CA 1
ATOM 916 C C . GLY A 1 117 ? 2.574 -10.797 -6.719 1 98.06 117 GLY A C 1
ATOM 917 O O . GLY A 1 117 ? 3.707 -10.852 -7.195 1 98.06 117 GLY A O 1
ATOM 918 N N . LEU A 1 118 ? 1.716 -9.922 -7.082 1 97.56 118 LEU A N 1
ATOM 919 C CA . LEU A 1 118 ? 2.062 -8.922 -8.086 1 97.56 118 LEU A CA 1
ATOM 920 C C . LEU A 1 118 ? 3.166 -8 -7.578 1 97.56 118 LEU A C 1
ATOM 922 O O . LEU A 1 118 ? 4.086 -7.656 -8.32 1 97.56 118 LEU A O 1
ATOM 926 N N . MET A 1 119 ? 2.992 -7.621 -6.336 1 97.38 119 MET A N 1
ATOM 927 C CA . MET A 1 119 ? 4.035 -6.77 -5.77 1 97.38 119 MET A CA 1
ATOM 928 C C . MET A 1 119 ? 5.367 -7.512 -5.711 1 97.38 119 MET A C 1
ATOM 930 O O . MET A 1 119 ? 6.41 -6.945 -6.035 1 97.38 119 MET A O 1
ATOM 934 N N . PHE A 1 120 ? 5.355 -8.773 -5.363 1 97.44 120 PHE A N 1
ATOM 935 C CA . PHE A 1 120 ? 6.535 -9.625 -5.418 1 97.44 120 PHE A CA 1
ATOM 936 C C . PHE A 1 120 ? 7.121 -9.648 -6.828 1 97.44 120 PHE A C 1
ATOM 938 O O . PHE A 1 120 ? 8.32 -9.43 -7.012 1 97.44 120 PHE A O 1
ATOM 945 N N . GLY A 1 121 ? 6.273 -9.914 -7.773 1 97.44 121 GLY A N 1
ATOM 946 C CA . GLY A 1 121 ? 6.73 -10.016 -9.148 1 97.44 121 GLY A CA 1
ATOM 947 C C . GLY A 1 121 ? 7.363 -8.734 -9.664 1 97.44 121 GLY A C 1
ATOM 948 O O . GLY A 1 121 ? 8.398 -8.773 -10.336 1 97.44 121 GLY A O 1
ATOM 949 N N . ILE A 1 122 ? 6.781 -7.645 -9.352 1 96.19 122 ILE A N 1
ATOM 950 C CA . ILE A 1 122 ? 7.277 -6.355 -9.82 1 96.19 122 ILE A CA 1
ATOM 951 C C . ILE A 1 122 ? 8.664 -6.094 -9.242 1 96.19 122 ILE A C 1
ATOM 953 O O . ILE A 1 122 ? 9.617 -5.816 -9.977 1 96.19 122 ILE A O 1
ATOM 957 N N . ILE A 1 123 ? 8.828 -6.277 -7.957 1 94.75 123 ILE A N 1
ATOM 958 C CA . ILE A 1 123 ? 10.078 -5.922 -7.289 1 94.75 123 ILE A CA 1
ATOM 959 C C . ILE A 1 123 ? 11.164 -6.938 -7.645 1 94.75 123 ILE A C 1
ATOM 961 O O . ILE A 1 123 ? 12.328 -6.574 -7.836 1 94.75 123 ILE A O 1
ATOM 965 N N . SER A 1 124 ? 10.766 -8.195 -7.805 1 94.88 124 SER A N 1
ATOM 966 C CA . SER A 1 124 ? 11.758 -9.242 -8.016 1 94.88 124 SER A CA 1
ATOM 967 C C . SER A 1 124 ? 12.25 -9.258 -9.453 1 94.88 124 SER A C 1
ATOM 969 O O . SER A 1 124 ? 13.367 -9.703 -9.727 1 94.88 124 SER A O 1
ATOM 971 N N . PHE A 1 125 ? 11.445 -8.727 -10.352 1 96.31 125 PHE A N 1
ATOM 972 C CA . PHE A 1 125 ? 11.773 -8.969 -11.75 1 96.31 125 PHE A CA 1
ATOM 973 C C . PHE A 1 125 ? 11.992 -7.656 -12.492 1 96.31 125 PHE A C 1
ATOM 975 O O . PHE A 1 125 ? 12.5 -7.648 -13.609 1 96.31 125 PHE A O 1
ATOM 982 N N . ILE A 1 126 ? 11.695 -6.508 -11.938 1 92.56 126 ILE A N 1
ATOM 983 C CA . ILE A 1 126 ? 11.695 -5.242 -12.656 1 92.56 126 ILE A CA 1
ATOM 984 C C . ILE A 1 126 ? 13.117 -4.906 -13.109 1 92.56 126 ILE A C 1
ATOM 986 O O . ILE A 1 126 ? 13.32 -4.414 -14.227 1 92.56 126 ILE A O 1
ATOM 990 N N . THR A 1 127 ? 14.117 -5.137 -12.328 1 90.31 127 THR A N 1
ATOM 991 C CA . THR A 1 127 ? 15.492 -4.812 -12.68 1 90.31 127 THR A CA 1
ATOM 992 C C . THR A 1 127 ? 15.953 -5.629 -13.891 1 90.31 127 THR A C 1
ATOM 994 O O . THR A 1 127 ? 16.484 -5.078 -14.852 1 90.31 127 THR A O 1
ATOM 997 N N . GLN A 1 128 ? 15.711 -6.898 -13.82 1 91.69 128 GLN A N 1
ATOM 998 C CA . GLN A 1 128 ? 16.078 -7.773 -14.93 1 91.69 128 GLN A CA 1
ATOM 999 C C . GLN A 1 128 ? 15.297 -7.43 -16.188 1 91.69 128 GLN A C 1
ATOM 1001 O O . GLN A 1 128 ? 15.812 -7.523 -17.297 1 91.69 128 GLN A O 1
ATOM 1006 N N . LEU A 1 129 ? 14.055 -7.082 -15.992 1 93.06 129 LEU A N 1
ATOM 1007 C CA . LEU A 1 129 ? 13.219 -6.715 -17.125 1 93.06 129 LEU A CA 1
ATOM 1008 C C . LEU A 1 129 ? 13.758 -5.469 -17.828 1 93.06 129 LEU A C 1
ATOM 1010 O O . LEU A 1 129 ? 13.828 -5.422 -19.047 1 93.06 129 LEU A O 1
ATOM 1014 N N . VAL A 1 130 ? 14.164 -4.492 -17.031 1 90.12 130 VAL A N 1
ATOM 1015 C CA . VAL A 1 130 ? 14.719 -3.262 -17.594 1 90.12 130 VAL A CA 1
ATOM 1016 C C . VAL A 1 130 ? 16.062 -3.557 -18.266 1 90.12 130 VAL A C 1
ATOM 1018 O O . VAL A 1 130 ? 16.359 -3 -19.328 1 90.12 130 VAL A O 1
ATOM 1021 N N . GLN A 1 131 ? 16.859 -4.434 -17.688 1 90.31 131 GLN A N 1
ATOM 1022 C CA . GLN A 1 131 ? 18.141 -4.82 -18.25 1 90.31 131 GLN A CA 1
ATOM 1023 C C . GLN A 1 131 ? 17.953 -5.492 -19.609 1 90.31 131 GLN A C 1
ATOM 1025 O O . GLN A 1 131 ? 18.844 -5.43 -20.469 1 90.31 131 GLN A O 1
ATOM 1030 N N . SER A 1 132 ? 16.859 -6.113 -19.844 1 90.38 132 SER A N 1
ATOM 1031 C CA . SER A 1 132 ? 16.594 -6.797 -21.094 1 90.38 132 SER A CA 1
ATOM 1032 C C . SER A 1 132 ? 16.469 -5.801 -22.25 1 90.38 132 SER A C 1
ATOM 1034 O O . SER A 1 132 ? 16.516 -6.188 -23.422 1 90.38 132 SER A O 1
ATOM 1036 N N . LEU A 1 133 ? 16.281 -4.504 -21.953 1 89.25 133 LEU A N 1
ATOM 1037 C CA . LEU A 1 133 ? 16.219 -3.447 -22.953 1 89.25 133 LEU A CA 1
ATOM 1038 C C . LEU A 1 133 ? 17.625 -3.105 -23.469 1 89.25 133 LEU A C 1
ATOM 1040 O O . LEU A 1 133 ? 17.766 -2.471 -24.516 1 89.25 133 LEU A O 1
ATOM 1044 N N . GLY A 1 134 ? 18.641 -3.529 -22.75 1 84.31 134 GLY A N 1
ATOM 1045 C CA . GLY A 1 134 ? 20.016 -3.219 -23.109 1 84.31 134 GLY A CA 1
ATOM 1046 C C . GLY A 1 134 ? 20.547 -4.098 -24.219 1 84.31 134 GLY A C 1
ATOM 1047 O O . GLY A 1 134 ? 19.875 -5.031 -24.656 1 84.31 134 GLY A O 1
ATOM 1048 N N . PRO A 1 135 ? 21.594 -3.748 -24.859 1 80.75 135 PRO A N 1
ATOM 1049 C CA . PRO A 1 135 ? 22.156 -4.449 -26.016 1 80.75 135 PRO A CA 1
ATOM 1050 C C . PRO A 1 135 ? 22.625 -5.863 -25.672 1 80.75 135 PRO A C 1
ATOM 1052 O O . PRO A 1 135 ? 22.625 -6.742 -26.547 1 80.75 135 PRO A O 1
ATOM 1055 N N . GLY A 1 136 ? 22.906 -6.203 -24.5 1 80.31 136 GLY A N 1
ATOM 1056 C CA . GLY A 1 136 ? 23.422 -7.516 -24.141 1 80.31 136 GLY A CA 1
ATOM 1057 C C . GLY A 1 136 ? 22.344 -8.453 -23.625 1 80.31 136 GLY A C 1
ATOM 1058 O O . GLY A 1 136 ? 21.312 -8.008 -23.109 1 80.31 136 GLY A O 1
ATOM 1059 N N . VAL A 1 137 ? 22.438 -9.766 -24.266 1 80.12 137 VAL A N 1
ATOM 1060 C CA . VAL A 1 137 ? 21.578 -10.812 -23.719 1 80.12 137 VAL A CA 1
ATOM 1061 C C . VAL A 1 137 ? 22.344 -11.633 -22.688 1 80.12 137 VAL A C 1
ATOM 1063 O O . VAL A 1 137 ? 23.469 -12.094 -22.953 1 80.12 137 VAL A O 1
ATOM 1066 N N . LEU A 1 138 ? 21.844 -11.656 -21.516 1 83.06 138 LEU A N 1
ATOM 1067 C CA . LEU A 1 138 ? 22.438 -12.477 -20.453 1 83.06 138 LEU A CA 1
ATOM 1068 C C . LEU A 1 138 ? 21.859 -13.883 -20.469 1 83.06 138 LEU A C 1
ATOM 1070 O O . LEU A 1 138 ? 20.641 -14.055 -20.312 1 83.06 138 LEU A O 1
ATOM 1074 N N . MET A 1 139 ? 22.75 -14.789 -20.766 1 85.62 139 MET A N 1
ATOM 1075 C CA . MET A 1 139 ? 22.297 -16.188 -20.812 1 85.62 139 MET A CA 1
ATOM 1076 C C . MET A 1 139 ? 22.281 -16.797 -19.422 1 85.62 139 MET A C 1
ATOM 1078 O O . MET A 1 139 ? 23.047 -16.391 -18.547 1 85.62 139 MET A O 1
ATOM 1082 N N . CYS A 1 140 ? 21.344 -17.75 -19.234 1 85.44 140 CYS A N 1
ATOM 1083 C CA . CYS A 1 140 ? 21.219 -18.438 -17.953 1 85.44 140 CYS A CA 1
ATOM 1084 C C . CYS A 1 140 ? 22.406 -19.359 -17.719 1 85.44 140 CYS A C 1
ATOM 1086 O O . CYS A 1 140 ? 22.75 -20.172 -18.578 1 85.44 140 CYS A O 1
ATOM 1088 N N . ALA A 1 141 ? 23.031 -19.344 -16.625 1 83.69 141 ALA A N 1
ATOM 1089 C CA . ALA A 1 141 ? 24.25 -20.109 -16.328 1 83.69 141 ALA A CA 1
ATOM 1090 C C . ALA A 1 141 ? 23.969 -21.609 -16.359 1 83.69 141 ALA A C 1
ATOM 1092 O O . ALA A 1 141 ? 24.781 -22.375 -16.859 1 83.69 141 ALA A O 1
ATOM 1093 N N . SER A 1 142 ? 22.781 -21.938 -15.859 1 84.38 142 SER A N 1
ATOM 1094 C CA . SER A 1 142 ? 22.469 -23.359 -15.758 1 84.38 142 SER A CA 1
ATOM 1095 C C . SER A 1 142 ? 21.891 -23.891 -17.078 1 84.38 142 SER A C 1
ATOM 1097 O O . SER A 1 142 ? 21.906 -25.094 -17.312 1 84.38 142 SER A O 1
ATOM 1099 N N . CYS A 1 143 ? 21.297 -22.969 -17.875 1 84.38 143 CYS A N 1
ATOM 1100 C CA . CYS A 1 143 ? 20.75 -23.297 -19.188 1 84.38 143 CYS A CA 1
ATOM 1101 C C . CYS A 1 143 ? 21.203 -22.281 -20.234 1 84.38 143 CYS A C 1
ATOM 1103 O O . CYS A 1 143 ? 20.438 -21.375 -20.594 1 84.38 143 CYS A O 1
ATOM 1105 N N . PRO A 1 144 ? 22.359 -22.516 -20.797 1 84.31 144 PRO A N 1
ATOM 1106 C CA . PRO A 1 144 ? 22.969 -21.484 -21.641 1 84.31 144 PRO A CA 1
ATOM 1107 C C . PRO A 1 144 ? 22.219 -21.266 -22.953 1 84.31 144 PRO A C 1
ATOM 1109 O O . PRO A 1 144 ? 22.484 -20.297 -23.672 1 84.31 144 PRO A O 1
ATOM 1112 N N . SER A 1 145 ? 21.219 -21.953 -23.203 1 86.25 145 SER A N 1
ATOM 1113 C CA . SER A 1 145 ? 20.484 -21.828 -24.453 1 86.25 145 SER A CA 1
ATOM 1114 C C . SER A 1 145 ? 19.297 -20.875 -24.281 1 86.25 145 SER A C 1
ATOM 1116 O O . SER A 1 145 ? 18.656 -20.5 -25.266 1 86.25 145 SER A O 1
ATOM 1118 N N . ILE A 1 146 ? 19 -20.562 -23.062 1 89.19 146 ILE A N 1
ATOM 1119 C CA . ILE A 1 146 ? 17.844 -19.703 -22.797 1 89.19 146 ILE A CA 1
ATOM 1120 C C . ILE A 1 146 ? 18.297 -18.453 -22.047 1 89.19 146 ILE A C 1
ATOM 1122 O O . ILE A 1 146 ? 19.172 -18.516 -21.188 1 89.19 146 ILE A O 1
ATOM 1126 N N . SER A 1 147 ? 17.766 -17.359 -22.406 1 90 147 SER A N 1
ATOM 1127 C CA . SER A 1 147 ? 18.141 -16.109 -21.75 1 90 147 SER A CA 1
ATOM 1128 C C . SER A 1 147 ? 17.719 -16.109 -20.281 1 90 147 SER A C 1
ATOM 1130 O O . SER A 1 147 ? 16.672 -16.672 -19.938 1 90 147 SER A O 1
ATOM 1132 N N . LEU A 1 148 ? 18.516 -15.5 -19.516 1 90.56 148 LEU A N 1
ATOM 1133 C CA . LEU A 1 148 ? 18.219 -15.367 -18.078 1 90.56 148 LEU A CA 1
ATOM 1134 C C . LEU A 1 148 ? 16.938 -14.562 -17.859 1 90.56 148 LEU A C 1
ATOM 1136 O O . LEU A 1 148 ? 16.188 -14.844 -16.938 1 90.56 148 LEU A O 1
ATOM 1140 N N . TYR A 1 149 ? 16.688 -13.648 -18.734 1 93 149 TYR A N 1
ATOM 1141 C CA . TYR A 1 149 ? 15.508 -12.797 -18.641 1 93 149 TYR A CA 1
ATOM 1142 C C . TYR A 1 149 ? 14.234 -13.609 -18.781 1 93 149 TYR A C 1
ATOM 1144 O O . TYR A 1 149 ? 13.273 -13.414 -18.047 1 93 149 TYR A O 1
ATOM 1152 N N . PHE A 1 150 ? 14.328 -14.508 -19.672 1 93.44 150 PHE A N 1
ATOM 1153 C CA . PHE A 1 150 ? 13.141 -15.312 -19.953 1 93.44 150 PHE A CA 1
ATOM 1154 C C . PHE A 1 150 ? 12.883 -16.312 -18.828 1 93.44 150 PHE A C 1
ATOM 1156 O O . PHE A 1 150 ? 11.734 -16.516 -18.422 1 93.44 150 PHE A O 1
ATOM 1163 N N . ILE A 1 151 ? 13.914 -16.891 -18.312 1 93.94 151 ILE A N 1
ATOM 1164 C CA . ILE A 1 151 ? 13.773 -17.828 -17.188 1 93.94 151 ILE A CA 1
ATOM 1165 C C . ILE A 1 151 ? 13.227 -17.094 -15.969 1 93.94 151 ILE A C 1
ATOM 1167 O O . ILE A 1 151 ? 12.359 -17.609 -15.266 1 93.94 151 ILE A O 1
ATOM 1171 N N . SER A 1 152 ? 13.695 -15.906 -15.781 1 95.5 152 SER A N 1
ATOM 1172 C CA . SER A 1 152 ? 13.219 -15.102 -14.664 1 95.5 152 SER A CA 1
ATOM 1173 C C . SER A 1 152 ? 11.75 -14.719 -14.844 1 95.5 152 SER A C 1
ATOM 1175 O O . SER A 1 152 ? 11 -14.648 -13.875 1 95.5 152 SER A O 1
ATOM 1177 N N . ALA A 1 153 ? 11.375 -14.469 -16.062 1 96.81 153 ALA A N 1
ATOM 1178 C CA . ALA A 1 153 ? 9.984 -14.148 -16.359 1 96.81 153 ALA A CA 1
ATOM 1179 C C . ALA A 1 153 ? 9.07 -15.32 -16.016 1 96.81 153 ALA A C 1
ATOM 1181 O O . ALA A 1 153 ? 8.023 -15.141 -15.383 1 96.81 153 ALA A O 1
ATOM 1182 N N . LEU A 1 154 ? 9.516 -16.484 -16.406 1 97 154 LEU A N 1
ATOM 1183 C CA . LEU A 1 154 ? 8.75 -17.688 -16.125 1 97 154 LEU A CA 1
ATOM 1184 C C . LEU A 1 154 ? 8.656 -17.938 -14.633 1 97 154 LEU A C 1
ATOM 1186 O O . LEU A 1 154 ? 7.582 -18.25 -14.109 1 97 154 LEU A O 1
ATOM 1190 N N . THR A 1 155 ? 9.781 -17.797 -14 1 97.12 155 THR A N 1
ATOM 1191 C CA . THR A 1 155 ? 9.844 -18 -12.562 1 97.12 155 THR A CA 1
ATOM 1192 C C . THR A 1 155 ? 8.953 -17 -11.828 1 97.12 155 THR A C 1
ATOM 1194 O O . THR A 1 155 ? 8.234 -17.375 -10.898 1 97.12 155 THR A O 1
ATOM 1197 N N . THR A 1 156 ? 8.984 -15.773 -12.25 1 98 156 THR A N 1
ATOM 1198 C CA . THR A 1 156 ? 8.164 -14.734 -11.648 1 98 156 THR A CA 1
ATOM 1199 C C . THR A 1 156 ? 6.68 -15.055 -11.812 1 98 156 THR A C 1
ATOM 1201 O O . THR A 1 156 ? 5.906 -14.93 -10.859 1 98 156 THR A O 1
ATOM 1204 N N . SER A 1 157 ? 6.27 -15.438 -12.992 1 98.25 157 SER A N 1
ATOM 1205 C CA . SER A 1 157 ? 4.879 -15.797 -13.25 1 98.25 157 SER A CA 1
ATOM 1206 C C . SER A 1 157 ? 4.418 -16.906 -12.312 1 98.25 157 SER A C 1
ATOM 1208 O O . SER A 1 157 ? 3.346 -16.812 -11.711 1 98.25 157 SER A O 1
ATOM 1210 N N . LEU A 1 158 ? 5.242 -17.891 -12.164 1 98.06 158 LEU A N 1
ATOM 1211 C CA . LEU A 1 158 ? 4.922 -19.031 -11.312 1 98.06 158 LEU A CA 1
ATOM 1212 C C . LEU A 1 158 ? 4.812 -18.594 -9.852 1 98.06 158 LEU A C 1
ATOM 1214 O O . LEU A 1 158 ? 3.879 -19 -9.148 1 98.06 158 LEU A O 1
ATOM 1218 N N . LEU A 1 159 ? 5.711 -17.781 -9.422 1 98.44 159 LEU A N 1
ATOM 1219 C CA . LEU A 1 159 ? 5.734 -17.406 -8.016 1 98.44 159 LEU A CA 1
ATOM 1220 C C . LEU A 1 159 ? 4.582 -16.469 -7.684 1 98.44 159 LEU A C 1
ATOM 1222 O O . LEU A 1 159 ? 4.051 -16.5 -6.57 1 98.44 159 LEU A O 1
ATOM 1226 N N . ILE A 1 160 ? 4.133 -15.656 -8.625 1 98.69 160 ILE A N 1
ATOM 1227 C CA . ILE A 1 160 ? 2.943 -14.844 -8.414 1 98.69 160 ILE A CA 1
ATOM 1228 C C . ILE A 1 160 ? 1.745 -15.742 -8.125 1 98.69 160 ILE A C 1
ATOM 1230 O O . ILE A 1 160 ? 0.999 -15.508 -7.168 1 98.69 160 ILE A O 1
ATOM 1234 N N . LEU A 1 161 ? 1.64 -16.766 -8.914 1 98.5 161 LEU A N 1
ATOM 1235 C CA . LEU A 1 161 ? 0.538 -17.703 -8.727 1 98.5 161 LEU A CA 1
ATOM 1236 C C . LEU A 1 161 ? 0.691 -18.469 -7.414 1 98.5 161 LEU A C 1
ATOM 1238 O O . LEU A 1 161 ? -0.302 -18.781 -6.762 1 98.5 161 LEU A O 1
ATOM 1242 N N . HIS A 1 162 ? 1.951 -18.766 -7.082 1 98.75 162 HIS A N 1
ATOM 1243 C CA . HIS A 1 162 ? 2.197 -19.359 -5.773 1 98.75 162 HIS A CA 1
ATOM 1244 C C . HIS A 1 162 ? 1.613 -18.516 -4.656 1 98.75 162 HIS A C 1
ATOM 1246 O O . HIS A 1 162 ? 0.938 -19.031 -3.762 1 98.75 162 HIS A O 1
ATOM 1252 N N . HIS A 1 163 ? 1.848 -17.25 -4.715 1 98.75 163 HIS A N 1
ATOM 1253 C CA . HIS A 1 163 ? 1.37 -16.344 -3.67 1 98.75 163 HIS A CA 1
ATOM 1254 C C . HIS A 1 163 ? -0.154 -16.328 -3.609 1 98.75 163 HIS A C 1
ATOM 1256 O O . HIS A 1 163 ? -0.735 -16.188 -2.533 1 98.75 163 HIS A O 1
ATOM 1262 N N . CYS A 1 164 ? -0.813 -16.469 -4.727 1 98.5 164 CYS A N 1
ATOM 1263 C CA . CYS A 1 164 ? -2.268 -16.578 -4.727 1 98.5 164 CYS A CA 1
ATOM 1264 C C . CYS A 1 164 ? -2.715 -17.828 -3.975 1 98.5 164 CYS A C 1
ATOM 1266 O O . CYS A 1 164 ? -3.562 -17.75 -3.086 1 98.5 164 CYS A O 1
ATOM 1268 N N . ALA A 1 165 ? -2.102 -18.922 -4.355 1 98.69 165 ALA A N 1
ATOM 1269 C CA . ALA A 1 165 ? -2.469 -20.188 -3.723 1 98.69 165 ALA A CA 1
ATOM 1270 C C . ALA A 1 165 ? -2.107 -20.188 -2.24 1 98.69 165 ALA A C 1
ATOM 1272 O O . ALA A 1 165 ? -2.9 -20.609 -1.401 1 98.69 165 ALA A O 1
ATOM 1273 N N . TRP A 1 166 ? -0.894 -19.719 -1.937 1 98.75 166 TRP A N 1
ATOM 1274 C CA . TRP A 1 166 ? -0.448 -19.672 -0.548 1 98.75 166 TRP A CA 1
ATOM 1275 C C . TRP A 1 166 ? -1.395 -18.812 0.298 1 98.75 166 TRP A C 1
ATOM 1277 O O . TRP A 1 166 ? -1.673 -19.156 1.452 1 98.75 166 TRP A O 1
ATOM 1287 N N . MET A 1 167 ? -1.848 -17.688 -0.267 1 98.75 167 MET A N 1
ATOM 1288 C CA . MET A 1 167 ? -2.771 -16.844 0.478 1 98.75 167 MET A CA 1
ATOM 1289 C C . MET A 1 167 ? -4.066 -17.578 0.786 1 98.75 167 MET A C 1
ATOM 1291 O O . MET A 1 167 ? -4.559 -17.531 1.916 1 98.75 167 MET A O 1
ATOM 1295 N N . MET A 1 168 ? -4.551 -18.266 -0.207 1 98.44 168 MET A N 1
ATOM 1296 C CA . MET A 1 168 ? -5.801 -18.984 -0.024 1 98.44 168 MET A CA 1
ATOM 1297 C C . MET A 1 168 ? -5.633 -20.109 0.999 1 98.44 168 MET A C 1
ATOM 1299 O O . MET A 1 168 ? -6.484 -20.281 1.872 1 98.44 168 MET A O 1
ATOM 1303 N N . ILE A 1 169 ? -4.59 -20.797 0.914 1 98.69 169 ILE A N 1
ATOM 1304 C CA . ILE A 1 169 ? -4.34 -21.891 1.842 1 98.69 169 ILE A CA 1
ATOM 1305 C C . ILE A 1 169 ? -4.121 -21.344 3.248 1 98.69 169 ILE A C 1
ATOM 1307 O O . ILE A 1 169 ? -4.637 -21.891 4.227 1 98.69 169 ILE A O 1
ATOM 1311 N N . SER A 1 170 ? -3.352 -20.297 3.357 1 98.44 170 SER A N 1
ATOM 1312 C CA . SER A 1 170 ? -3.074 -19.688 4.656 1 98.44 170 SER A CA 1
ATOM 1313 C C . SER A 1 170 ? -4.355 -19.188 5.32 1 98.44 170 SER A C 1
ATOM 1315 O O . SER A 1 170 ? -4.559 -19.391 6.52 1 98.44 170 SER A O 1
ATOM 1317 N N . PHE A 1 171 ? -5.145 -18.531 4.504 1 98 171 PHE A N 1
ATOM 1318 C CA . PHE A 1 171 ? -6.395 -18.016 5.055 1 98 171 PHE A CA 1
ATOM 1319 C C . PHE A 1 171 ? -7.254 -19.156 5.598 1 98 171 PHE A C 1
ATOM 1321 O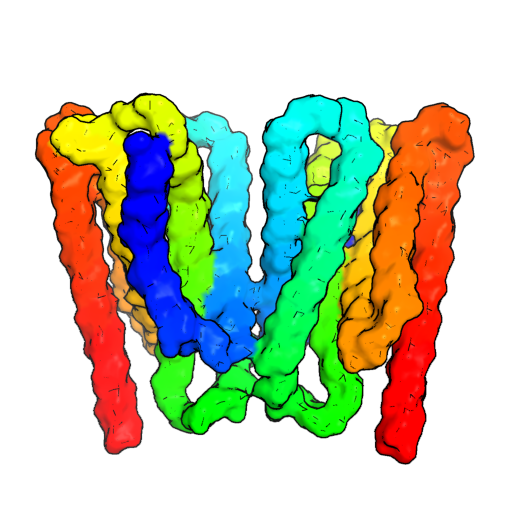 O . PHE A 1 171 ? -7.832 -19.047 6.68 1 98 171 PHE A O 1
ATOM 1328 N N . THR A 1 172 ? -7.348 -20.266 4.848 1 97.19 172 THR A N 1
ATOM 1329 C CA . THR A 1 172 ? -8.062 -21.438 5.324 1 97.19 172 THR A CA 1
ATOM 1330 C C . THR A 1 172 ? -7.387 -22.031 6.559 1 97.19 172 THR A C 1
ATOM 1332 O O . THR A 1 172 ? -8.055 -22.406 7.52 1 97.19 172 THR A O 1
ATOM 1335 N N . GLY A 1 173 ? -6.113 -22.047 6.492 1 97.81 173 GLY A N 1
ATOM 1336 C CA . GLY A 1 173 ? -5.355 -22.578 7.621 1 97.81 173 GLY A CA 1
ATOM 1337 C C . GLY A 1 173 ? -5.555 -21.766 8.891 1 97.81 173 GLY A C 1
ATOM 1338 O O . GLY A 1 173 ? -5.762 -22.344 9.969 1 97.81 173 GLY A O 1
ATOM 1339 N N . PHE A 1 174 ? -5.504 -20.484 8.812 1 97.69 174 PHE A N 1
ATOM 1340 C CA . PHE A 1 174 ? -5.676 -19.625 9.984 1 97.69 174 PHE A CA 1
ATOM 1341 C C . PHE A 1 174 ? -7.098 -19.719 10.516 1 97.69 174 PHE A C 1
ATOM 1343 O O . PHE A 1 174 ? -7.312 -19.703 11.734 1 97.69 174 PHE A O 1
ATOM 1350 N N . THR A 1 175 ? -8.031 -19.781 9.594 1 95.75 175 THR A N 1
ATOM 1351 C CA . THR A 1 175 ? -9.438 -19.844 9.977 1 95.75 175 THR A CA 1
ATOM 1352 C C . THR A 1 175 ? -9.742 -21.141 10.719 1 95.75 175 THR A C 1
ATOM 1354 O O . THR A 1 175 ? -10.414 -21.125 11.758 1 95.75 175 THR A O 1
ATOM 1357 N N . LEU A 1 176 ? -9.141 -22.188 10.141 1 96.06 176 LEU A N 1
ATOM 1358 C CA . LEU A 1 176 ? -9.414 -23.5 10.703 1 96.06 176 LEU A CA 1
ATOM 1359 C C . LEU A 1 176 ? -8.375 -23.875 11.75 1 96.06 176 LEU A C 1
ATOM 1361 O O . LEU A 1 176 ? -8.461 -24.938 12.367 1 96.06 176 LEU A O 1
ATOM 1365 N N . ARG A 1 177 ? -7.391 -23.047 12 1 95.81 177 ARG A N 1
ATOM 1366 C CA . ARG A 1 177 ? -6.273 -23.328 12.898 1 95.81 177 ARG A CA 1
ATOM 1367 C C . ARG A 1 177 ? -5.59 -24.641 12.531 1 95.81 177 ARG A C 1
ATOM 1369 O O . ARG A 1 177 ? -5.285 -25.453 13.406 1 95.81 177 ARG A O 1
ATOM 1376 N N . SER A 1 178 ? -5.574 -24.859 11.25 1 97.44 178 SER A N 1
ATOM 1377 C CA . SER A 1 178 ? -4.91 -26.047 10.727 1 97.44 178 SER A CA 1
ATOM 1378 C C . SER A 1 178 ? -3.41 -25.828 10.586 1 97.44 178 SER A C 1
ATOM 1380 O O . SER A 1 178 ? -2.957 -25.172 9.641 1 97.44 178 SER A O 1
ATOM 1382 N N . TYR A 1 179 ? -2.641 -26.453 11.398 1 97.12 179 TYR A N 1
ATOM 1383 C CA . TYR A 1 179 ? -1.192 -26.281 11.375 1 97.12 179 TYR A CA 1
ATOM 1384 C C . TYR A 1 179 ? -0.583 -26.922 10.133 1 97.12 179 TYR A C 1
ATOM 1386 O O . TYR A 1 179 ? 0.456 -26.469 9.648 1 97.12 179 TYR A O 1
ATOM 1394 N N . ALA A 1 180 ? -1.237 -27.938 9.664 1 97.56 180 ALA A N 1
ATOM 1395 C CA . ALA A 1 180 ? -0.747 -28.594 8.453 1 97.56 180 ALA A CA 1
ATOM 1396 C C . ALA A 1 180 ? -0.73 -27.641 7.27 1 97.56 180 ALA A C 1
ATOM 1398 O O . ALA A 1 180 ? 0.25 -27.578 6.527 1 97.56 180 ALA A O 1
ATOM 1399 N N . ARG A 1 181 ? -1.794 -26.906 7.121 1 98.06 181 ARG A N 1
ATOM 1400 C CA . ARG A 1 181 ? -1.89 -25.953 6.027 1 98.06 181 ARG A CA 1
ATOM 1401 C C . ARG A 1 181 ? -0.898 -24.812 6.215 1 98.06 181 ARG A C 1
ATOM 1403 O O . ARG A 1 181 ? -0.244 -24.391 5.258 1 98.06 181 ARG A O 1
ATOM 1410 N N . ILE A 1 182 ? -0.798 -24.328 7.418 1 98.12 182 ILE A N 1
ATOM 1411 C CA . ILE A 1 182 ? 0.115 -23.219 7.723 1 98.12 182 ILE A CA 1
ATOM 1412 C C . ILE A 1 182 ? 1.553 -23.656 7.453 1 98.12 182 ILE A C 1
ATOM 1414 O O . ILE A 1 182 ? 2.314 -22.938 6.801 1 98.12 182 ILE A O 1
ATOM 1418 N N . LEU A 1 183 ? 1.909 -24.828 7.906 1 98.06 183 LEU A N 1
ATOM 1419 C CA . LEU A 1 183 ? 3.254 -25.359 7.711 1 98.06 183 LEU A CA 1
ATOM 1420 C C . LEU A 1 183 ? 3.521 -25.641 6.234 1 98.06 183 LEU A C 1
ATOM 1422 O O . LEU A 1 183 ? 4.641 -25.438 5.754 1 98.06 183 LEU A O 1
ATOM 1426 N N . TRP A 1 184 ? 2.516 -26.109 5.547 1 98.44 184 TRP A N 1
ATOM 1427 C CA . TRP A 1 184 ? 2.654 -26.328 4.113 1 98.44 184 TRP A CA 1
ATOM 1428 C C . TRP A 1 184 ? 3.078 -25.062 3.398 1 98.44 184 TRP A C 1
ATOM 1430 O O . TRP A 1 184 ? 4.008 -25.062 2.592 1 98.44 184 TRP A O 1
ATOM 1440 N N . VAL A 1 185 ? 2.391 -23.969 3.742 1 98.69 185 VAL A N 1
ATOM 1441 C CA . VAL A 1 185 ? 2.666 -22.703 3.076 1 98.69 185 VAL A CA 1
ATOM 1442 C C . VAL A 1 185 ? 4.082 -22.234 3.414 1 98.69 185 VAL A C 1
ATOM 1444 O O . VAL A 1 185 ? 4.852 -21.875 2.521 1 98.69 185 VAL A O 1
ATOM 1447 N N . ILE A 1 186 ? 4.477 -22.297 4.66 1 98.31 186 ILE A N 1
ATOM 1448 C CA . ILE A 1 186 ? 5.789 -21.844 5.098 1 98.31 186 ILE A CA 1
ATOM 1449 C C . ILE A 1 186 ? 6.875 -22.688 4.445 1 98.31 186 ILE A C 1
ATOM 1451 O O . ILE A 1 186 ? 7.824 -22.156 3.861 1 98.31 186 ILE A O 1
ATOM 1455 N N . LEU A 1 187 ? 6.699 -23.969 4.453 1 98.19 187 LEU A N 1
ATOM 1456 C CA . LEU A 1 187 ? 7.707 -24.891 3.939 1 98.19 187 LEU A CA 1
ATOM 1457 C C . LEU A 1 187 ? 7.812 -24.781 2.42 1 98.19 187 LEU A C 1
ATOM 1459 O O . LEU A 1 187 ? 8.914 -24.781 1.87 1 98.19 187 LEU A O 1
ATOM 1463 N N . THR A 1 188 ? 6.711 -24.703 1.786 1 98.38 188 THR A N 1
ATOM 1464 C CA . THR A 1 188 ? 6.746 -24.641 0.329 1 98.38 188 THR A CA 1
ATOM 1465 C C . THR A 1 188 ? 7.219 -23.266 -0.14 1 98.38 188 THR A C 1
ATOM 1467 O O . THR A 1 188 ? 7.828 -23.156 -1.205 1 98.38 188 THR A O 1
ATOM 1470 N N . HIS A 1 189 ? 6.887 -22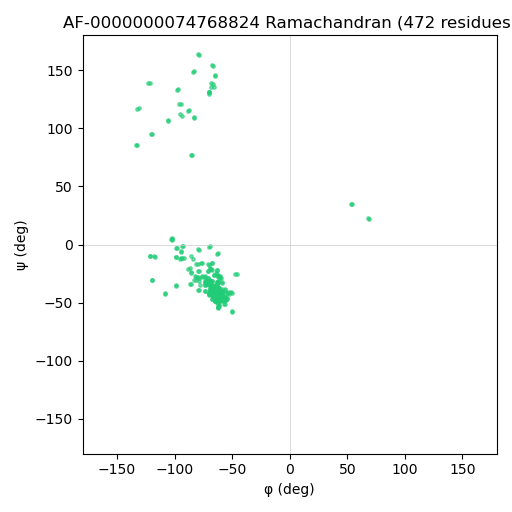.266 0.618 1 98.5 189 HIS A N 1
ATOM 1471 C CA . HIS A 1 189 ? 7.43 -20.938 0.296 1 98.5 189 HIS A CA 1
ATOM 1472 C C . HIS A 1 189 ? 8.953 -20.938 0.369 1 98.5 189 HIS A C 1
ATOM 1474 O O . HIS A 1 189 ? 9.617 -20.438 -0.54 1 98.5 189 HIS A O 1
ATOM 1480 N N . TYR A 1 190 ? 9.492 -21.484 1.453 1 97.75 190 TYR A N 1
ATOM 1481 C CA . TYR A 1 190 ? 10.945 -21.625 1.555 1 97.75 190 TYR A CA 1
ATOM 1482 C C . TYR A 1 190 ? 11.484 -22.5 0.422 1 97.75 190 TYR A C 1
ATOM 1484 O O . TYR A 1 190 ? 12.469 -22.125 -0.231 1 97.75 190 TYR A O 1
ATOM 1492 N N . GLY A 1 191 ? 10.859 -23.625 0.223 1 97.19 191 GLY A N 1
ATOM 1493 C CA . GLY A 1 191 ? 11.281 -24.5 -0.846 1 97.19 191 GLY A CA 1
ATOM 1494 C C . GLY A 1 191 ? 11.305 -23.844 -2.207 1 97.19 191 GLY A C 1
ATOM 1495 O O . GLY A 1 191 ? 12.297 -23.922 -2.936 1 97.19 191 GLY A O 1
ATOM 1496 N N . ALA A 1 192 ? 10.203 -23.156 -2.514 1 97.62 192 ALA A N 1
ATOM 1497 C CA . ALA A 1 192 ? 10.102 -22.469 -3.795 1 97.62 192 ALA A CA 1
ATOM 1498 C C . ALA A 1 192 ? 11.164 -21.391 -3.926 1 97.62 192 ALA A C 1
ATOM 1500 O O . ALA A 1 192 ? 11.734 -21.203 -5.004 1 97.62 192 ALA A O 1
ATOM 1501 N N . SER A 1 193 ? 11.445 -20.688 -2.83 1 96.69 193 SER A N 1
ATOM 1502 C CA . SER A 1 193 ? 12.438 -19.625 -2.834 1 96.69 193 SER A CA 1
ATOM 1503 C C . SER A 1 193 ? 13.852 -20.172 -2.998 1 96.69 193 SER A C 1
ATOM 1505 O O . SER A 1 193 ? 14.641 -19.656 -3.791 1 96.69 193 SER A O 1
ATOM 1507 N N . TYR A 1 194 ? 14.172 -21.234 -2.342 1 95.12 194 TYR A N 1
ATOM 1508 C CA . TYR A 1 194 ? 15.5 -21.828 -2.438 1 95.12 194 TYR A CA 1
ATOM 1509 C C . TYR A 1 194 ? 15.703 -22.5 -3.793 1 95.12 194 TYR A C 1
ATOM 1511 O O . TYR A 1 194 ? 16.828 -22.531 -4.312 1 95.12 194 TYR A O 1
ATOM 1519 N N . LEU A 1 195 ? 14.648 -23.047 -4.387 1 95 195 LEU A N 1
ATOM 1520 C CA . LEU A 1 195 ? 14.742 -23.672 -5.703 1 95 195 LEU A CA 1
ATOM 1521 C C . LEU A 1 195 ? 15.203 -22.672 -6.754 1 95 195 LEU A C 1
ATOM 1523 O O . LEU A 1 195 ? 15.875 -23.031 -7.719 1 95 195 LEU A O 1
ATOM 1527 N N . THR A 1 196 ? 14.906 -21.328 -6.523 1 92.5 196 THR A N 1
ATOM 1528 C CA . THR A 1 196 ? 15.273 -20.312 -7.516 1 92.5 196 THR A CA 1
ATOM 1529 C C . THR A 1 196 ? 16.781 -20.125 -7.559 1 92.5 196 THR A C 1
ATOM 1531 O O . THR A 1 196 ? 17.312 -19.578 -8.523 1 92.5 196 THR A O 1
ATOM 1534 N N . LEU A 1 197 ? 17.469 -20.578 -6.52 1 90.06 197 LEU A N 1
ATOM 1535 C CA . LEU A 1 197 ? 18.922 -20.469 -6.5 1 90.06 197 LEU A CA 1
ATOM 1536 C C . LEU A 1 197 ? 19.562 -21.375 -7.555 1 90.06 197 LEU A C 1
ATOM 1538 O O . LEU A 1 197 ? 20.688 -21.156 -7.988 1 90.06 197 LEU A O 1
ATOM 1542 N N . LEU A 1 198 ? 18.797 -22.391 -7.969 1 90.06 198 LEU A N 1
ATOM 1543 C CA . LEU A 1 198 ? 19.281 -23.312 -8.977 1 90.06 198 LEU A CA 1
ATOM 1544 C C . LEU A 1 198 ? 19.391 -22.641 -10.336 1 90.06 198 LEU A C 1
ATOM 1546 O O . LEU A 1 198 ? 20.125 -23.109 -11.211 1 90.06 198 LEU A O 1
ATOM 1550 N N . ASN A 1 199 ? 18.672 -21.531 -10.508 1 86.25 199 ASN A N 1
ATOM 1551 C CA . ASN A 1 199 ? 18.75 -20.797 -11.758 1 86.25 199 ASN A CA 1
ATOM 1552 C C . ASN A 1 199 ? 20.156 -20.266 -12.016 1 86.25 199 ASN A C 1
ATOM 1554 O O . ASN A 1 199 ? 20.641 -20.266 -13.148 1 86.25 199 ASN A O 1
ATOM 1558 N N . ALA A 1 200 ? 20.859 -19.938 -10.93 1 82.19 200 ALA A N 1
ATOM 1559 C CA . ALA A 1 200 ? 22.172 -19.312 -11.055 1 82.19 200 ALA A CA 1
ATOM 1560 C C . ALA A 1 200 ? 23.281 -20.328 -10.789 1 82.19 200 ALA A C 1
ATOM 1562 O O . ALA A 1 200 ? 24.469 -19.969 -10.797 1 82.19 200 ALA A O 1
ATOM 1563 N N . SER A 1 201 ? 22.828 -21.531 -10.617 1 85.94 201 SER A N 1
ATOM 1564 C CA . SER A 1 201 ? 23.844 -22.531 -10.312 1 85.94 201 SER A CA 1
ATOM 1565 C C . SER A 1 201 ? 24.734 -22.812 -11.523 1 85.94 201 SER A C 1
ATOM 1567 O O . SER A 1 201 ? 24.234 -23.047 -12.625 1 85.94 201 SER A O 1
ATOM 1569 N N . LYS A 1 202 ? 26.047 -22.781 -11.383 1 83.25 202 LYS A N 1
ATOM 1570 C CA . LYS A 1 202 ? 27.031 -23.062 -12.422 1 83.25 202 LYS A CA 1
ATOM 1571 C C . LYS A 1 202 ? 27.438 -24.531 -12.414 1 83.25 202 LYS A C 1
ATOM 1573 O O . LYS A 1 202 ? 28.016 -25.016 -13.391 1 83.25 202 LYS A O 1
ATOM 1578 N N . THR A 1 203 ? 27.016 -25.156 -11.336 1 85.25 203 THR A N 1
ATOM 1579 C CA . THR A 1 203 ? 27.484 -26.531 -11.156 1 85.25 203 THR A CA 1
ATOM 1580 C C . THR A 1 203 ? 26.438 -27.531 -11.617 1 85.25 203 THR A C 1
ATOM 1582 O O . THR A 1 203 ? 26.766 -28.594 -12.125 1 85.25 203 THR A O 1
ATOM 1585 N N . ILE A 1 204 ? 25.203 -27.188 -11.391 1 87.94 204 ILE A N 1
ATOM 1586 C CA . ILE A 1 204 ? 24.125 -28.094 -11.742 1 87.94 204 ILE A CA 1
ATOM 1587 C C . ILE A 1 204 ? 23.594 -27.766 -13.141 1 87.94 204 ILE A C 1
ATOM 1589 O O . ILE A 1 204 ? 22.984 -26.719 -13.352 1 87.94 204 ILE A O 1
ATOM 1593 N N . SER A 1 205 ? 23.922 -28.75 -13.992 1 86.56 205 SER A N 1
ATOM 1594 C CA . SER A 1 205 ? 23.406 -28.594 -15.352 1 86.56 205 SER A CA 1
ATOM 1595 C C . SER A 1 205 ? 21.891 -28.672 -15.391 1 86.56 205 SER A C 1
ATOM 1597 O O . SER A 1 205 ? 21.297 -29.5 -14.695 1 86.56 205 SER A O 1
ATOM 1599 N N . TYR A 1 206 ? 21.219 -27.75 -16.141 1 91 206 TYR A N 1
ATOM 1600 C CA . TYR A 1 206 ? 19.766 -27.688 -16.297 1 91 206 TYR A CA 1
ATOM 1601 C C . TYR A 1 206 ? 19.109 -27.281 -14.977 1 91 206 TYR A C 1
ATOM 1603 O O . TYR A 1 206 ? 17.969 -27.688 -14.695 1 91 206 TYR A O 1
ATOM 1611 N N . GLY A 1 207 ? 19.812 -26.672 -14.125 1 90.94 207 GLY A N 1
ATOM 1612 C CA . GLY A 1 207 ? 19.297 -26.203 -12.852 1 90.94 207 GLY A CA 1
ATOM 1613 C C . GLY A 1 207 ? 18.016 -25.391 -12.984 1 90.94 207 GLY A C 1
ATOM 1614 O O . GLY A 1 207 ? 17.094 -25.531 -12.188 1 90.94 207 GLY A O 1
ATOM 1615 N N . CYS A 1 208 ? 17.969 -24.562 -13.953 1 90.69 208 CYS A N 1
ATOM 1616 C CA . CYS A 1 208 ? 16.797 -23.719 -14.164 1 90.69 208 CYS A CA 1
ATOM 1617 C C . CYS A 1 208 ? 15.578 -24.562 -14.531 1 90.69 208 CYS A C 1
ATOM 1619 O O . CYS A 1 208 ? 14.461 -24.266 -14.094 1 90.69 208 CYS A O 1
ATOM 1621 N N . ALA A 1 209 ? 15.797 -25.562 -15.32 1 92.38 209 ALA A N 1
ATOM 1622 C CA . ALA A 1 209 ? 14.703 -26.453 -15.695 1 92.38 209 ALA A CA 1
ATOM 1623 C C . ALA A 1 209 ? 14.164 -27.203 -14.484 1 92.38 209 ALA A C 1
ATOM 1625 O O . ALA A 1 209 ? 12.945 -27.344 -14.328 1 92.38 209 ALA A O 1
ATOM 1626 N N . TYR A 1 210 ? 15.094 -27.625 -13.68 1 93.88 210 TYR A N 1
ATOM 1627 C CA . TYR A 1 210 ? 14.695 -28.312 -12.453 1 93.88 210 TYR A CA 1
ATOM 1628 C C . TYR A 1 210 ? 13.93 -27.359 -11.531 1 93.88 210 TYR A C 1
ATOM 1630 O O . TYR A 1 210 ? 12.922 -27.75 -10.93 1 93.88 210 TYR A O 1
ATOM 1638 N N . SER A 1 211 ? 14.398 -26.203 -11.414 1 95.69 211 SER A N 1
ATOM 1639 C CA . SER A 1 211 ? 13.75 -25.203 -10.57 1 95.69 211 SER A CA 1
ATOM 1640 C C . SER A 1 211 ? 12.336 -24.922 -11.047 1 95.69 211 SER A C 1
ATOM 1642 O O . SER A 1 211 ? 11.391 -24.938 -10.258 1 95.69 211 SER A O 1
ATOM 1644 N N . LEU A 1 212 ? 12.156 -24.719 -12.297 1 96.56 212 LEU A N 1
ATOM 1645 C CA . LEU A 1 212 ? 10.852 -24.406 -12.875 1 96.56 212 LEU A CA 1
ATOM 1646 C C . LEU A 1 212 ? 9.898 -25.594 -12.727 1 96.56 212 LEU A C 1
ATOM 1648 O O . LEU A 1 212 ? 8.734 -25.422 -12.344 1 96.56 212 LEU A O 1
ATOM 1652 N N . ALA A 1 213 ? 10.445 -26.781 -13.008 1 96.94 213 ALA A N 1
ATOM 1653 C CA . ALA A 1 213 ? 9.617 -27.984 -12.914 1 96.94 213 ALA A CA 1
ATOM 1654 C C . ALA A 1 213 ? 9.18 -28.234 -11.477 1 96.94 213 ALA A C 1
ATOM 1656 O O . ALA A 1 213 ? 8.008 -28.531 -11.219 1 96.94 213 ALA A O 1
ATOM 1657 N N . ALA A 1 214 ? 10.094 -28.109 -10.594 1 97.62 214 ALA A N 1
ATOM 1658 C CA . ALA A 1 214 ? 9.797 -28.328 -9.18 1 97.62 214 ALA A CA 1
ATOM 1659 C C . ALA A 1 214 ? 8.812 -27.281 -8.656 1 97.62 214 ALA A C 1
ATOM 1661 O O . ALA A 1 214 ? 7.895 -27.609 -7.902 1 97.62 214 ALA A O 1
ATOM 1662 N N . ASN A 1 215 ? 8.953 -26.078 -9.008 1 98.12 215 ASN A N 1
ATOM 1663 C CA . ASN A 1 215 ? 8.023 -25.016 -8.594 1 98.12 215 ASN A CA 1
ATOM 1664 C C . ASN A 1 215 ? 6.641 -25.219 -9.211 1 98.12 215 ASN A C 1
ATOM 1666 O O . ASN A 1 215 ? 5.629 -24.938 -8.57 1 98.12 215 ASN A O 1
ATOM 1670 N N . ALA A 1 216 ? 6.645 -25.672 -10.438 1 98.19 216 ALA A N 1
ATOM 1671 C CA . ALA A 1 216 ? 5.359 -25.984 -11.062 1 98.19 216 ALA A CA 1
ATOM 1672 C C . ALA A 1 216 ? 4.648 -27.109 -10.312 1 98.19 216 ALA A C 1
ATOM 1674 O O . ALA A 1 216 ? 3.434 -27.047 -10.094 1 98.19 216 ALA A O 1
ATOM 1675 N N . ALA A 1 217 ? 5.426 -28.094 -9.945 1 98.25 217 ALA A N 1
ATOM 1676 C CA . ALA A 1 217 ? 4.859 -29.203 -9.188 1 98.25 217 ALA A CA 1
ATOM 1677 C C . ALA A 1 217 ? 4.324 -28.734 -7.84 1 98.25 217 ALA A C 1
ATOM 1679 O O . ALA A 1 217 ? 3.238 -29.141 -7.422 1 98.25 217 ALA A O 1
ATOM 1680 N N . LEU A 1 218 ? 5.059 -27.891 -7.168 1 98.44 218 LEU A N 1
ATOM 1681 C CA . LEU A 1 218 ? 4.617 -27.328 -5.895 1 98.44 218 LEU A CA 1
ATOM 1682 C C . LEU A 1 218 ? 3.35 -26.516 -6.07 1 98.44 218 LEU A C 1
ATOM 1684 O O . LEU A 1 218 ? 2.455 -26.547 -5.223 1 98.44 218 LEU A O 1
ATOM 1688 N N . LEU A 1 219 ? 3.273 -25.766 -7.121 1 98.44 219 LEU A N 1
ATOM 1689 C CA . LEU A 1 219 ? 2.088 -24.953 -7.395 1 98.44 219 LEU A CA 1
ATOM 1690 C C . LEU A 1 219 ? 0.87 -25.844 -7.625 1 98.44 219 LEU A C 1
ATOM 1692 O O . LEU A 1 219 ? -0.209 -25.578 -7.09 1 98.44 219 LEU A O 1
ATOM 1696 N N . ILE A 1 220 ? 1.08 -26.906 -8.453 1 98.38 220 ILE A N 1
ATOM 1697 C CA . ILE A 1 220 ? -0.007 -27.844 -8.727 1 98.38 220 ILE A CA 1
ATOM 1698 C C . ILE A 1 220 ? -0.496 -28.469 -7.418 1 98.38 220 ILE A C 1
ATOM 1700 O O . ILE A 1 220 ? -1.702 -28.562 -7.18 1 98.38 220 ILE A O 1
ATOM 1704 N N . ALA A 1 221 ? 0.453 -28.828 -6.57 1 98.44 221 ALA A N 1
ATOM 1705 C CA . ALA A 1 221 ? 0.095 -29.406 -5.27 1 98.44 221 ALA A CA 1
ATOM 1706 C C . ALA A 1 221 ? -0.706 -28.406 -4.441 1 98.44 221 ALA A C 1
ATOM 1708 O O . ALA A 1 221 ? -1.708 -28.766 -3.818 1 98.44 221 ALA A O 1
ATOM 1709 N N . SER A 1 222 ? -0.307 -27.188 -4.398 1 98.62 222 SER A N 1
ATOM 1710 C CA . SER A 1 222 ? -1.01 -26.156 -3.65 1 98.62 222 SER A CA 1
ATOM 1711 C C . SER A 1 222 ? -2.4 -25.906 -4.223 1 98.62 222 SER A C 1
ATOM 1713 O O . SER A 1 222 ? -3.359 -25.703 -3.475 1 98.62 222 SER A O 1
ATOM 1715 N N . VAL A 1 223 ? -2.494 -25.922 -5.543 1 98.31 223 VAL A N 1
ATOM 1716 C CA . VAL A 1 223 ? -3.783 -25.688 -6.188 1 98.31 223 VAL A CA 1
ATOM 1717 C C . VAL A 1 223 ? -4.734 -26.844 -5.859 1 98.31 223 VAL A C 1
ATOM 1719 O O . VAL A 1 223 ? -5.93 -26.625 -5.652 1 98.31 223 VAL A O 1
ATOM 1722 N N . ILE A 1 224 ? -4.227 -28.031 -5.836 1 98.12 224 ILE A N 1
ATOM 1723 C CA . ILE A 1 224 ? -5.035 -29.188 -5.461 1 98.12 224 ILE A CA 1
ATOM 1724 C C . ILE A 1 224 ? -5.594 -28.984 -4.051 1 98.12 224 ILE A C 1
ATOM 1726 O O . ILE A 1 224 ? -6.77 -29.266 -3.799 1 98.12 224 ILE A O 1
ATOM 1730 N N . ILE A 1 225 ? -4.777 -28.516 -3.152 1 98.06 225 ILE A N 1
ATOM 1731 C CA . ILE A 1 225 ? -5.207 -28.266 -1.783 1 98.06 225 ILE A CA 1
ATOM 1732 C C . ILE A 1 225 ? -6.293 -27.188 -1.778 1 98.06 225 ILE A C 1
ATOM 1734 O O . ILE A 1 225 ? -7.309 -27.328 -1.094 1 98.06 225 ILE A O 1
ATOM 1738 N N . VAL A 1 226 ? -6.109 -26.125 -2.541 1 98 226 VAL A N 1
ATOM 1739 C CA . VAL A 1 226 ? -7.074 -25.031 -2.619 1 98 226 VAL A CA 1
ATOM 1740 C C . VAL A 1 226 ? -8.406 -25.562 -3.152 1 98 226 VAL A C 1
ATOM 1742 O O . VAL A 1 226 ? -9.469 -25.25 -2.605 1 98 226 VAL A O 1
ATOM 1745 N N . VAL A 1 227 ? -8.312 -26.359 -4.254 1 96.62 227 VAL A N 1
ATOM 1746 C CA . VAL A 1 227 ? -9.516 -26.906 -4.863 1 96.62 227 VAL A CA 1
ATOM 1747 C C . VAL A 1 227 ? -10.227 -27.828 -3.877 1 96.62 227 VAL A C 1
ATOM 1749 O O . VAL A 1 227 ? -11.453 -27.812 -3.76 1 96.62 227 VAL A O 1
ATOM 1752 N N . ALA A 1 228 ? -9.5 -28.625 -3.193 1 96.5 228 ALA A N 1
ATOM 1753 C CA . ALA A 1 228 ? -10.07 -29.5 -2.18 1 96.5 228 ALA A CA 1
ATOM 1754 C C . ALA A 1 228 ? -10.781 -28.688 -1.093 1 96.5 228 ALA A C 1
ATOM 1756 O O . ALA A 1 228 ? -11.867 -29.062 -0.649 1 96.5 228 ALA A O 1
ATOM 1757 N N . ASP A 1 229 ? -10.156 -27.625 -0.654 1 95.38 229 ASP A N 1
ATOM 1758 C CA . ASP A 1 229 ? -10.734 -26.766 0.373 1 95.38 229 ASP A CA 1
ATOM 1759 C C . ASP A 1 229 ? -12.039 -26.141 -0.112 1 95.38 229 ASP A C 1
ATOM 1761 O O . ASP A 1 229 ? -13.016 -26.078 0.633 1 95.38 229 ASP A O 1
ATOM 1765 N N . VAL A 1 230 ? -12.062 -25.672 -1.341 1 93.88 230 VAL A N 1
ATOM 1766 C CA . VAL A 1 230 ? -13.242 -25.031 -1.913 1 93.88 230 VAL A CA 1
ATOM 1767 C C . VAL A 1 230 ? -14.352 -26.047 -2.105 1 93.88 230 VAL A C 1
ATOM 1769 O O . VAL A 1 230 ? -15.523 -25.75 -1.866 1 93.88 230 VAL A O 1
ATOM 1772 N N . ARG A 1 231 ? -13.953 -27.25 -2.516 1 92.44 231 ARG A N 1
ATOM 1773 C CA . ARG A 1 231 ? -14.93 -28.328 -2.691 1 92.44 231 ARG A CA 1
ATOM 1774 C C . ARG A 1 231 ? -15.547 -28.734 -1.357 1 92.44 231 ARG A C 1
ATOM 1776 O O . ARG A 1 231 ? -16.75 -29 -1.282 1 92.44 231 ARG A O 1
ATOM 1783 N N . ASN A 1 232 ? -14.734 -28.781 -0.404 1 90.5 232 ASN A N 1
ATOM 1784 C CA . ASN A 1 232 ? -15.242 -29.094 0.925 1 90.5 232 ASN A CA 1
ATOM 1785 C C . ASN A 1 232 ? -16.234 -28.047 1.42 1 90.5 232 ASN A C 1
ATOM 1787 O O . ASN A 1 232 ? -17.203 -28.359 2.105 1 90.5 232 ASN A O 1
ATOM 1791 N N . LEU A 1 233 ? -16 -26.812 1.112 1 87.31 233 LEU A N 1
ATOM 1792 C CA . LEU A 1 233 ? -16.906 -25.734 1.47 1 87.31 233 LEU A CA 1
ATOM 1793 C C . LEU A 1 233 ? -18.234 -25.859 0.72 1 87.31 233 LEU A C 1
ATOM 1795 O O . LEU A 1 233 ? -19.297 -25.562 1.271 1 87.31 233 LEU A O 1
ATOM 1799 N N . HIS A 1 234 ? -18.109 -26.281 -0.517 1 84 234 HIS A N 1
ATOM 1800 C CA . HIS A 1 234 ? -19.297 -26.469 -1.333 1 84 234 HIS A CA 1
ATOM 1801 C C . HIS A 1 234 ? -20.172 -27.594 -0.771 1 84 234 HIS A C 1
ATOM 1803 O O . HIS A 1 234 ? -21.406 -27.453 -0.719 1 84 234 HIS A O 1
ATOM 1809 N N . TYR A 1 235 ? -19.5 -28.562 -0.316 1 80.25 235 TYR A N 1
ATOM 1810 C CA . TYR A 1 235 ? -20.234 -29.688 0.223 1 80.25 235 TYR A CA 1
ATOM 1811 C C . TYR A 1 235 ? -20.906 -29.344 1.549 1 80.25 235 TYR A C 1
ATOM 1813 O O . TYR A 1 235 ? -22 -29.797 1.844 1 80.25 235 TYR A O 1
ATOM 1821 N N . LYS A 1 236 ? -20.359 -28.578 2.285 1 75.38 236 LYS A N 1
ATOM 1822 C CA . LYS A 1 236 ? -20.922 -28.203 3.574 1 75.38 236 LYS A CA 1
ATOM 1823 C C . LYS A 1 236 ? -22.062 -27.203 3.395 1 75.38 236 LYS A C 1
ATOM 1825 O O . LYS A 1 236 ? -22.953 -27.109 4.242 1 75.38 236 LYS A O 1
ATOM 1830 N N . SER A 1 237 ? -22.078 -26.391 2.352 1 71.44 237 SER A N 1
ATOM 1831 C CA . SER A 1 237 ? -23.109 -25.406 2.086 1 71.44 237 SER A CA 1
ATOM 1832 C C . SER A 1 237 ? -24.344 -26.062 1.463 1 71.44 237 SER A C 1
ATOM 1834 O O . SER A 1 237 ? -25.438 -25.484 1.487 1 71.44 237 SER A O 1
ATOM 1836 N N . SER A 1 238 ? -24.25 -27.266 0.949 1 61.19 238 SER A N 1
ATOM 1837 C CA . SER A 1 238 ? -25.391 -28 0.41 1 61.19 238 SER A CA 1
ATOM 1838 C C . SER A 1 238 ? -26.031 -28.891 1.478 1 61.19 238 SER A C 1
ATOM 1840 O O . SER A 1 238 ? -25.344 -29.406 2.355 1 61.19 238 SER A O 1
ATOM 1842 N N . MET B 1 1 ? 20.609 11.227 26.266 1 61.72 1 MET B N 1
ATOM 1843 C CA . MET B 1 1 ? 19.859 12.367 25.734 1 61.72 1 MET B CA 1
ATOM 1844 C C . MET B 1 1 ? 19.328 12.078 24.344 1 61.72 1 MET B C 1
ATOM 1846 O O . MET B 1 1 ? 18.25 12.562 23.969 1 61.72 1 MET B O 1
ATOM 1850 N N . THR B 1 2 ? 19.859 10.953 23.812 1 81 2 THR B N 1
ATOM 1851 C CA . THR B 1 2 ? 19.562 10.633 22.422 1 81 2 THR B CA 1
ATOM 1852 C C . THR B 1 2 ? 18.203 9.953 22.312 1 81 2 THR B C 1
ATOM 1854 O O . THR B 1 2 ? 17.391 10.328 21.453 1 81 2 THR B O 1
ATOM 1857 N N . LEU B 1 3 ? 17.875 9.203 23.438 1 87.19 3 LEU B N 1
ATOM 1858 C CA . LEU B 1 3 ? 16.594 8.5 23.359 1 87.19 3 LEU B CA 1
ATOM 1859 C C . LEU B 1 3 ? 15.438 9.453 23.625 1 87.19 3 LEU B C 1
ATOM 1861 O O . LEU B 1 3 ? 14.375 9.344 23 1 87.19 3 LEU B O 1
ATOM 1865 N N . LEU B 1 4 ? 15.68 10.312 24.562 1 88.25 4 LEU B N 1
ATOM 1866 C CA . LEU B 1 4 ? 14.648 11.289 24.875 1 88.25 4 LEU B CA 1
ATOM 1867 C C . LEU B 1 4 ? 14.336 12.164 23.672 1 88.25 4 LEU B C 1
ATOM 1869 O O . LEU B 1 4 ? 13.172 12.453 23.375 1 88.25 4 LEU B O 1
ATOM 1873 N N . THR B 1 5 ? 15.398 12.562 22.984 1 89.75 5 THR B N 1
ATOM 1874 C CA . THR B 1 5 ? 15.219 13.375 21.797 1 89.75 5 THR B CA 1
ATOM 1875 C C . THR B 1 5 ? 14.484 12.586 20.719 1 89.75 5 THR B C 1
ATOM 1877 O O . THR B 1 5 ? 13.594 13.117 20.047 1 89.75 5 THR B O 1
ATOM 1880 N N . PHE B 1 6 ? 14.82 11.367 20.641 1 93.25 6 PHE B N 1
ATOM 1881 C CA . PHE B 1 6 ? 14.188 10.5 19.656 1 93.25 6 PHE B CA 1
ATOM 1882 C C . PHE B 1 6 ? 12.695 10.383 19.922 1 93.25 6 PHE B C 1
ATOM 1884 O O . PHE B 1 6 ? 11.883 10.656 19.031 1 93.25 6 PHE B O 1
ATOM 1891 N N . PHE B 1 7 ? 12.312 10.008 21.125 1 94.5 7 PHE B N 1
ATOM 1892 C CA . PHE B 1 7 ? 10.906 9.805 21.453 1 94.5 7 PHE B CA 1
ATOM 1893 C C . PHE B 1 7 ? 10.156 11.133 21.484 1 94.5 7 PHE B C 1
ATOM 1895 O O . PHE B 1 7 ? 8.977 11.195 21.125 1 94.5 7 PHE B O 1
ATOM 1902 N N . GLY B 1 8 ? 10.797 12.148 21.906 1 94.62 8 GLY B N 1
ATOM 1903 C CA . GLY B 1 8 ? 10.188 13.469 21.844 1 94.62 8 GLY B CA 1
ATOM 1904 C C . GLY B 1 8 ? 9.836 13.906 20.438 1 94.62 8 GLY B C 1
ATOM 1905 O O . GLY B 1 8 ? 8.711 14.352 20.188 1 94.62 8 GLY B O 1
ATOM 1906 N N . CYS B 1 9 ? 10.75 13.75 19.531 1 95.69 9 CYS B N 1
ATOM 1907 C CA . CYS B 1 9 ? 10.523 14.125 18.141 1 95.69 9 CYS B CA 1
ATOM 1908 C C . CYS B 1 9 ? 9.508 13.203 17.469 1 95.69 9 CYS B C 1
ATOM 1910 O O . CYS B 1 9 ? 8.641 13.664 16.719 1 95.69 9 CYS B O 1
ATOM 1912 N N . ALA B 1 10 ? 9.633 11.93 17.797 1 96.69 10 ALA B N 1
ATOM 1913 C CA . ALA B 1 10 ? 8.695 10.961 17.234 1 96.69 10 ALA B CA 1
ATOM 1914 C C . ALA B 1 10 ? 7.262 11.273 17.672 1 96.69 10 ALA B C 1
ATOM 1916 O O . ALA B 1 10 ? 6.348 11.289 16.844 1 96.69 10 ALA B O 1
ATOM 1917 N N . LEU B 1 11 ? 7.078 11.539 18.938 1 97.25 11 LEU B N 1
ATOM 1918 C CA . LEU B 1 11 ? 5.742 11.812 19.453 1 97.25 11 LEU B CA 1
ATOM 1919 C C . LEU B 1 11 ? 5.227 13.156 18.953 1 97.25 11 LEU B C 1
ATOM 1921 O O . LEU B 1 11 ? 4.023 13.32 18.734 1 97.25 11 LEU B O 1
ATOM 1925 N N . THR B 1 12 ? 6.105 14.062 18.766 1 96.94 12 THR B N 1
ATOM 1926 C CA . THR B 1 12 ? 5.711 15.352 18.219 1 96.94 12 THR B CA 1
ATOM 1927 C C . THR B 1 12 ? 5.258 15.195 16.766 1 96.94 12 THR B C 1
ATOM 1929 O O . THR B 1 12 ? 4.223 15.742 16.375 1 96.94 12 THR B O 1
ATOM 1932 N N . ALA B 1 13 ? 5.992 14.492 15.969 1 97.94 13 ALA B N 1
ATOM 1933 C CA . ALA B 1 13 ? 5.719 14.336 14.547 1 97.94 13 ALA B CA 1
ATOM 1934 C C . ALA B 1 13 ? 4.465 13.492 14.312 1 97.94 13 ALA B C 1
ATOM 1936 O O . ALA B 1 13 ? 3.635 13.828 13.461 1 97.94 13 ALA B O 1
ATOM 1937 N N . TYR B 1 14 ? 4.293 12.422 15.141 1 98.19 14 TYR B N 1
ATOM 1938 C CA . TYR B 1 14 ? 3.273 11.438 14.805 1 98.19 14 TYR B CA 1
ATOM 1939 C C . TYR B 1 14 ? 2.195 11.383 15.883 1 98.19 14 TYR B C 1
ATOM 1941 O O . TYR B 1 14 ? 1.167 10.727 15.703 1 98.19 14 TYR B O 1
ATOM 1949 N N . GLY B 1 15 ? 2.396 11.992 16.984 1 97.56 15 GLY B N 1
ATOM 1950 C CA . GLY B 1 15 ? 1.452 11.961 18.094 1 97.56 15 GLY B CA 1
ATOM 1951 C C . GLY B 1 15 ? 0.032 12.289 17.672 1 97.56 15 GLY B C 1
ATOM 1952 O O . GLY B 1 15 ? -0.881 11.484 17.859 1 97.56 15 GLY B O 1
ATOM 1953 N N . PRO B 1 16 ? -0.186 13.422 17.078 1 97.25 16 PRO B N 1
ATOM 1954 C CA . PRO B 1 16 ? -1.535 13.812 16.672 1 97.25 16 PRO B CA 1
ATOM 1955 C C . PRO B 1 16 ? -2.15 12.82 15.68 1 97.25 16 PRO B C 1
ATOM 1957 O O . PRO B 1 16 ? -3.314 12.438 15.828 1 97.25 16 PRO B O 1
ATOM 1960 N N . SER B 1 17 ? -1.385 12.391 14.711 1 97.75 17 SER B N 1
ATOM 1961 C CA . SER B 1 17 ? -1.905 11.469 13.703 1 97.75 17 SER B CA 1
ATOM 1962 C C . SER B 1 17 ? -2.203 10.102 14.305 1 97.75 17 SER B C 1
ATOM 1964 O O . SER B 1 17 ? -3.166 9.438 13.914 1 97.75 17 SER B O 1
ATOM 1966 N N . LEU B 1 18 ? -1.405 9.672 15.258 1 97.5 18 LEU B N 1
ATOM 1967 C CA . LEU B 1 18 ? -1.655 8.398 15.922 1 97.5 18 LEU B CA 1
ATOM 1968 C C . LEU B 1 18 ? -2.908 8.469 16.781 1 97.5 18 LEU B C 1
ATOM 1970 O O . LEU B 1 18 ? -3.676 7.508 16.859 1 97.5 18 LEU B O 1
ATOM 1974 N N . ALA B 1 19 ? -3.076 9.578 17.406 1 97.5 19 ALA B N 1
ATOM 1975 C CA . ALA B 1 19 ? -4.293 9.781 18.188 1 97.5 19 ALA B CA 1
ATOM 1976 C C . ALA B 1 19 ? -5.531 9.719 17.297 1 97.5 19 ALA B C 1
ATOM 1978 O O . ALA B 1 19 ? -6.531 9.086 17.656 1 97.5 19 ALA B O 1
ATOM 1979 N N . ILE B 1 20 ? -5.418 10.352 16.219 1 97.56 20 ILE B N 1
ATOM 1980 C CA . ILE B 1 20 ? -6.516 10.328 15.258 1 97.56 20 ILE B CA 1
ATOM 1981 C C . ILE B 1 20 ? -6.738 8.906 14.75 1 97.56 20 ILE B C 1
ATOM 1983 O O . ILE B 1 20 ? -7.879 8.438 14.672 1 97.56 20 ILE B O 1
ATOM 1987 N N . PHE B 1 21 ? -5.762 8.195 14.484 1 98 21 PHE B N 1
ATOM 1988 C CA . PHE B 1 21 ? -5.863 6.828 13.984 1 98 21 PHE B CA 1
ATOM 1989 C C . PHE B 1 21 ? -6.562 5.926 14.992 1 98 21 PHE B C 1
ATOM 1991 O O . PHE B 1 21 ? -7.531 5.242 14.656 1 98 21 PHE B O 1
ATOM 1998 N N . PHE B 1 22 ? -6.121 5.906 16.188 1 97.19 22 PHE B N 1
ATOM 1999 C CA . PHE B 1 22 ? -6.645 4.988 17.203 1 97.19 22 PHE B CA 1
ATOM 2000 C C . PHE B 1 22 ? -8.031 5.426 17.656 1 97.19 22 PHE B C 1
ATOM 2002 O O . PHE B 1 22 ? -8.859 4.59 18.031 1 97.19 22 PHE B O 1
ATOM 2009 N N . GLY B 1 23 ? -8.305 6.707 17.578 1 95.5 23 GLY B N 1
ATOM 2010 C CA . GLY B 1 23 ? -9.586 7.227 18.031 1 95.5 23 GLY B CA 1
ATOM 2011 C C . GLY B 1 23 ? -10.664 7.152 16.969 1 95.5 23 GLY B C 1
ATOM 2012 O O . GLY B 1 23 ? -11.828 6.895 17.281 1 95.5 23 GLY B O 1
ATOM 2013 N N . CYS B 1 24 ? -10.281 7.316 15.719 1 94.75 24 CYS B N 1
ATOM 2014 C CA . CYS B 1 24 ? -11.312 7.516 14.703 1 94.75 24 CYS B CA 1
ATOM 2015 C C . CYS B 1 24 ? -11.258 6.422 13.641 1 94.75 24 CYS B C 1
ATOM 2017 O O . CYS B 1 24 ? -12.289 6.02 13.109 1 94.75 24 CYS B O 1
ATOM 2019 N N . ILE B 1 25 ? -10.133 5.859 13.336 1 96.88 25 ILE B N 1
ATOM 2020 C CA . ILE B 1 25 ? -10.008 5.02 12.148 1 96.88 25 ILE B CA 1
ATOM 2021 C C . ILE B 1 25 ? -9.875 3.557 12.562 1 96.88 25 ILE B C 1
ATOM 2023 O O . ILE B 1 25 ? -10.578 2.691 12.039 1 96.88 25 ILE B O 1
ATOM 2027 N N . ALA B 1 26 ? -9.102 3.289 13.578 1 96.25 26 ALA B N 1
ATOM 2028 C CA . ALA B 1 26 ? -8.703 1.943 13.984 1 96.25 26 ALA B CA 1
ATOM 2029 C C . ALA B 1 26 ? -9.93 1.082 14.297 1 96.25 26 ALA B C 1
ATOM 2031 O O . ALA B 1 26 ? -9.938 -0.118 14.016 1 96.25 26 ALA B O 1
ATOM 2032 N N . PRO B 1 27 ? -11.008 1.633 14.82 1 95.44 27 PRO B N 1
ATOM 2033 C CA . PRO B 1 27 ? -12.164 0.794 15.164 1 95.44 27 PRO B CA 1
ATOM 2034 C C . PRO B 1 27 ? -12.891 0.27 13.93 1 95.44 27 PRO B C 1
ATOM 2036 O O . PRO B 1 27 ? -13.656 -0.695 14.023 1 95.44 27 PRO B O 1
ATOM 2039 N N . ASN B 1 28 ? -12.75 0.92 12.852 1 95.5 28 ASN B N 1
ATOM 2040 C CA . ASN B 1 28 ? -13.383 0.516 11.602 1 95.5 28 ASN B CA 1
ATOM 2041 C C . ASN B 1 28 ? -12.383 -0.093 10.625 1 95.5 28 ASN B C 1
ATOM 2043 O O . ASN B 1 28 ? -11.672 0.632 9.93 1 95.5 28 ASN B O 1
ATOM 2047 N N . ALA B 1 29 ? -12.469 -1.414 10.469 1 94.69 29 ALA B N 1
ATOM 2048 C CA . ALA B 1 29 ? -11.492 -2.143 9.656 1 94.69 29 ALA B CA 1
ATOM 2049 C C . ALA B 1 29 ? -11.539 -1.689 8.203 1 94.69 29 ALA B C 1
ATOM 2051 O O . ALA B 1 29 ? -10.516 -1.685 7.512 1 94.69 29 ALA B O 1
ATOM 2052 N N . GLN B 1 30 ? -12.68 -1.313 7.73 1 94.62 30 GLN B N 1
ATOM 2053 C CA . GLN B 1 30 ? -12.812 -0.836 6.359 1 94.62 30 GLN B CA 1
ATOM 2054 C C . GLN B 1 30 ? -12.031 0.458 6.148 1 94.62 30 GLN B C 1
ATOM 2056 O O . GLN B 1 30 ? -11.398 0.642 5.109 1 94.62 30 GLN B O 1
ATOM 2061 N N . LEU B 1 31 ? -12.117 1.271 7.176 1 96.88 31 LEU B N 1
ATOM 2062 C CA . LEU B 1 31 ? -11.383 2.527 7.082 1 96.88 31 LEU B CA 1
ATOM 2063 C C . LEU B 1 31 ? -9.875 2.283 7.137 1 96.88 31 LEU B C 1
ATOM 2065 O O . LEU B 1 31 ? -9.109 2.992 6.488 1 96.88 31 LEU B O 1
ATOM 2069 N N . VAL B 1 32 ? -9.508 1.275 7.844 1 97.19 32 VAL B N 1
ATOM 2070 C CA . VAL B 1 32 ? -8.094 0.935 7.93 1 97.19 32 VAL B CA 1
ATOM 2071 C C . VAL B 1 32 ? -7.598 0.441 6.57 1 97.19 32 VAL B C 1
ATOM 2073 O O . VAL B 1 32 ? -6.523 0.833 6.113 1 97.19 32 VAL B O 1
ATOM 2076 N N . ILE B 1 33 ? -8.383 -0.387 5.926 1 96.75 33 ILE B N 1
ATOM 2077 C CA . ILE B 1 33 ? -8.031 -0.904 4.605 1 96.75 33 ILE B CA 1
ATOM 2078 C C . ILE B 1 33 ? -7.906 0.252 3.617 1 96.75 33 ILE B C 1
ATOM 2080 O O . ILE B 1 33 ? -6.961 0.297 2.822 1 96.75 33 ILE B O 1
ATOM 2084 N N . LEU B 1 34 ? -8.812 1.2 3.746 1 97.5 34 LEU B N 1
ATOM 2085 C CA . LEU B 1 34 ? -8.773 2.371 2.877 1 97.5 34 LEU B CA 1
ATOM 2086 C C . LEU B 1 34 ? -7.52 3.197 3.135 1 97.5 34 LEU B C 1
ATOM 2088 O O . LEU B 1 34 ? -6.859 3.641 2.193 1 97.5 34 LEU B O 1
ATOM 2092 N N . MET B 1 35 ? -7.246 3.385 4.379 1 98.44 35 MET B N 1
ATOM 2093 C CA . MET B 1 35 ? -6.066 4.148 4.777 1 98.44 35 MET B CA 1
ATOM 2094 C C . MET B 1 35 ? -4.793 3.502 4.238 1 98.44 35 MET B C 1
ATOM 2096 O O . MET B 1 35 ? -3.914 4.191 3.717 1 98.44 35 MET B O 1
ATOM 2100 N N . VAL B 1 36 ? -4.734 2.176 4.355 1 97.75 36 VAL B N 1
ATOM 2101 C CA . VAL B 1 36 ? -3.561 1.445 3.887 1 97.75 36 VAL B CA 1
ATOM 2102 C C . VAL B 1 36 ? -3.441 1.572 2.369 1 97.75 36 VAL B C 1
ATOM 2104 O O . VAL B 1 36 ? -2.346 1.768 1.84 1 97.75 36 VAL B O 1
ATOM 2107 N N . SER B 1 37 ? -4.512 1.482 1.678 1 97.62 37 SER B N 1
ATOM 2108 C CA . SER B 1 37 ? -4.527 1.663 0.23 1 97.62 37 SER B CA 1
ATOM 2109 C C . SER B 1 37 ? -4.012 3.045 -0.16 1 97.62 37 SER B C 1
ATOM 2111 O O . SER B 1 37 ? -3.223 3.178 -1.098 1 97.62 37 SER B O 1
ATOM 2113 N N . SER B 1 38 ? -4.48 3.988 0.593 1 98.62 38 SER B N 1
ATOM 2114 C CA . SER B 1 38 ? -4.047 5.359 0.341 1 98.62 38 SER B CA 1
ATOM 2115 C C . SER B 1 38 ? -2.549 5.516 0.574 1 98.62 38 SER B C 1
ATOM 2117 O O . SER B 1 38 ? -1.867 6.211 -0.182 1 98.62 38 SER B O 1
ATOM 2119 N N . ALA B 1 39 ? -2.082 4.934 1.649 1 98.44 39 ALA B N 1
ATOM 2120 C CA . ALA B 1 39 ? -0.649 4.957 1.932 1 98.44 39 ALA B CA 1
ATOM 2121 C C . ALA B 1 39 ? 0.148 4.375 0.768 1 98.44 39 ALA B C 1
ATOM 2123 O O . ALA B 1 39 ? 1.213 4.891 0.417 1 98.44 39 ALA B O 1
ATOM 2124 N N . PHE B 1 40 ? -0.369 3.363 0.173 1 98.12 40 PHE B N 1
ATOM 2125 C CA . PHE B 1 40 ? 0.293 2.73 -0.961 1 98.12 40 PHE B CA 1
ATOM 2126 C C . PHE B 1 40 ? 0.365 3.686 -2.146 1 98.12 40 PHE B C 1
ATOM 2128 O O . PHE B 1 40 ? 1.4 3.787 -2.809 1 98.12 40 PHE B O 1
ATOM 2135 N N . PHE B 1 41 ? -0.663 4.352 -2.396 1 98.06 41 PHE B N 1
ATOM 2136 C CA . PHE B 1 41 ? -0.709 5.281 -3.52 1 98.06 41 PHE B CA 1
ATOM 2137 C C . PHE B 1 41 ? 0.303 6.406 -3.332 1 98.06 41 PHE B C 1
ATOM 2139 O O . PHE B 1 41 ? 0.937 6.844 -4.293 1 98.06 41 PHE B O 1
ATOM 2146 N N . TRP B 1 42 ? 0.373 6.852 -2.1 1 98 42 TRP B N 1
ATOM 2147 C CA . TRP B 1 42 ? 1.389 7.867 -1.854 1 98 42 TRP B CA 1
ATOM 2148 C C . TRP B 1 42 ? 2.785 7.328 -2.145 1 98 42 TRP B C 1
ATOM 2150 O O . TRP B 1 42 ? 3.602 8.008 -2.77 1 98 42 TRP B O 1
ATOM 2160 N N . LEU B 1 43 ? 3.047 6.117 -1.678 1 96.44 43 LEU B N 1
ATOM 2161 C CA . LEU B 1 43 ? 4.355 5.5 -1.88 1 96.44 43 LEU B CA 1
ATOM 2162 C C . LEU B 1 43 ? 4.656 5.34 -3.367 1 96.44 43 LEU B C 1
ATOM 2164 O O . LEU B 1 43 ? 5.793 5.543 -3.801 1 96.44 43 LEU B O 1
ATOM 2168 N N . LEU B 1 44 ? 3.637 4.949 -4.117 1 96.06 44 LEU B N 1
ATOM 2169 C CA . LEU B 1 44 ? 3.801 4.82 -5.562 1 96.06 44 LEU B CA 1
ATOM 2170 C C . LEU B 1 44 ? 4.191 6.16 -6.184 1 96.06 44 LEU B C 1
ATOM 2172 O O . LEU B 1 44 ? 5.051 6.211 -7.066 1 96.06 44 LEU B O 1
ATOM 2176 N N . SER B 1 45 ? 3.533 7.203 -5.723 1 97.19 45 SER B N 1
ATOM 2177 C CA . SER B 1 45 ? 3.85 8.531 -6.238 1 97.19 45 SER B CA 1
ATOM 2178 C C . SER B 1 45 ? 5.297 8.906 -5.941 1 97.19 45 SER B C 1
ATOM 2180 O O . SER B 1 45 ? 5.973 9.5 -6.781 1 97.19 45 SER B O 1
ATOM 2182 N N . LEU B 1 46 ? 5.781 8.555 -4.781 1 95.56 46 LEU B N 1
ATOM 2183 C CA . LEU B 1 46 ? 7.156 8.867 -4.406 1 95.56 46 LEU B CA 1
ATOM 2184 C C . LEU B 1 46 ? 8.141 8.031 -5.219 1 95.56 46 LEU B C 1
ATOM 2186 O O . LEU B 1 46 ? 9.195 8.523 -5.629 1 95.56 46 LEU B O 1
ATOM 2190 N N . LEU B 1 47 ? 7.797 6.793 -5.375 1 92.81 47 LEU B N 1
ATOM 2191 C CA . LEU B 1 47 ? 8.664 5.91 -6.152 1 92.81 47 LEU B CA 1
ATOM 2192 C C . LEU B 1 47 ? 8.844 6.441 -7.57 1 92.81 47 LEU B C 1
ATOM 2194 O O . LEU B 1 47 ? 9.961 6.457 -8.094 1 92.81 47 LEU B O 1
ATOM 2198 N N . LEU B 1 48 ? 7.785 6.875 -8.195 1 94.06 48 LEU B N 1
ATOM 2199 C CA . LEU B 1 48 ? 7.859 7.449 -9.539 1 94.06 48 LEU B CA 1
ATOM 2200 C C . LEU B 1 48 ? 8.68 8.734 -9.531 1 94.06 48 LEU B C 1
ATOM 2202 O O . LEU B 1 48 ? 9.477 8.969 -10.445 1 94.06 48 LEU B O 1
ATOM 2206 N N . ALA B 1 49 ? 8.461 9.508 -8.508 1 93.94 49 ALA B N 1
ATOM 2207 C CA . ALA B 1 49 ? 9.242 10.734 -8.367 1 93.94 49 ALA B CA 1
ATOM 2208 C C . ALA B 1 49 ? 10.727 10.43 -8.234 1 93.94 49 ALA B C 1
ATOM 2210 O O . ALA B 1 49 ? 11.57 11.117 -8.82 1 93.94 49 ALA B O 1
ATOM 2211 N N . SER B 1 50 ? 11.039 9.414 -7.477 1 91.31 50 SER B N 1
ATOM 2212 C CA . SER B 1 50 ? 12.43 9.008 -7.289 1 91.31 50 SER B CA 1
ATOM 2213 C C . SER B 1 50 ? 13.039 8.508 -8.594 1 91.31 50 SER B C 1
ATOM 2215 O O . SER B 1 50 ? 14.219 8.742 -8.859 1 91.31 50 SER B O 1
ATOM 2217 N N . ALA B 1 51 ? 12.305 7.793 -9.367 1 87.69 51 ALA B N 1
ATOM 2218 C CA . ALA B 1 51 ? 12.758 7.32 -10.672 1 87.69 51 ALA B CA 1
ATOM 2219 C C . ALA B 1 51 ? 13.055 8.492 -11.609 1 87.69 51 ALA B C 1
ATOM 2221 O O . ALA B 1 51 ? 14.07 8.484 -12.305 1 87.69 51 ALA B O 1
ATOM 2222 N N . ILE B 1 52 ? 12.219 9.477 -11.578 1 88.38 52 ILE B N 1
ATOM 2223 C CA . ILE B 1 52 ? 12.422 10.672 -12.398 1 88.38 52 ILE B CA 1
ATOM 2224 C C . ILE B 1 52 ? 13.688 11.391 -11.953 1 88.38 52 ILE B C 1
ATOM 2226 O O . ILE B 1 52 ? 14.492 11.828 -12.781 1 88.38 52 ILE B O 1
ATOM 2230 N N . TRP B 1 53 ? 13.867 11.484 -10.688 1 85.38 53 TRP B N 1
ATOM 2231 C CA . TRP B 1 53 ? 15.062 12.117 -10.133 1 85.38 53 TRP B CA 1
ATOM 2232 C C . TRP B 1 53 ? 16.312 11.375 -10.57 1 85.38 53 TRP B C 1
ATOM 2234 O O . TRP B 1 53 ? 17.344 11.992 -10.883 1 85.38 53 TRP B O 1
ATOM 2244 N N . PHE B 1 54 ? 16.266 10.086 -10.555 1 83.5 54 PHE B N 1
ATOM 2245 C CA . PHE B 1 54 ? 17.422 9.258 -10.914 1 83.5 54 PHE B CA 1
ATOM 2246 C C . PHE B 1 54 ? 17.766 9.422 -12.383 1 83.5 54 PHE B C 1
ATOM 2248 O O . PHE B 1 54 ? 18.953 9.461 -12.75 1 83.5 54 PHE B O 1
ATOM 2255 N N . MET B 1 55 ? 16.828 9.5 -13.211 1 83.88 55 MET B N 1
ATOM 2256 C CA . MET B 1 55 ? 17.047 9.609 -14.648 1 83.88 55 MET B CA 1
ATOM 2257 C C . MET B 1 55 ? 17.422 11.031 -15.039 1 83.88 55 MET B C 1
ATOM 2259 O O . MET B 1 55 ? 18.125 11.234 -16.031 1 83.88 55 MET B O 1
ATOM 2263 N N . ALA B 1 56 ? 16.906 11.938 -14.32 1 77.81 56 ALA B N 1
ATOM 2264 C CA . ALA B 1 56 ? 17.156 13.336 -14.664 1 77.81 56 ALA B CA 1
ATOM 2265 C C . ALA B 1 56 ? 18.453 13.828 -14.039 1 77.81 56 ALA B C 1
ATOM 2267 O O . ALA B 1 56 ? 18.453 14.469 -12.984 1 77.81 56 ALA B O 1
ATOM 2268 N N . LYS B 1 57 ? 19.609 13.469 -14.594 1 67.25 57 LYS B N 1
ATOM 2269 C CA . LYS B 1 57 ? 20.922 13.852 -14.117 1 67.25 57 LYS B CA 1
ATOM 2270 C C . LYS B 1 57 ? 21.031 15.367 -13.953 1 67.25 57 LYS B C 1
ATOM 2272 O O . LYS B 1 57 ? 21.625 15.852 -12.992 1 67.25 57 LYS B O 1
ATOM 2277 N N . SER B 1 58 ? 20.484 16.031 -14.961 1 59.94 58 SER B N 1
ATOM 2278 C CA . SER B 1 58 ? 20.609 17.484 -14.977 1 59.94 58 SER B CA 1
ATOM 2279 C C . SER B 1 58 ? 19.781 18.109 -13.859 1 59.94 58 SER B C 1
ATOM 2281 O O . SER B 1 58 ? 20.156 19.156 -13.312 1 59.94 58 SER B O 1
ATOM 2283 N N . SER B 1 59 ? 18.703 17.547 -13.477 1 56.88 59 SER B N 1
ATOM 2284 C CA . SER B 1 59 ? 17.766 18.109 -12.508 1 56.88 59 SER B CA 1
ATOM 2285 C C . SER B 1 59 ? 18.188 17.766 -11.078 1 56.88 59 SER B C 1
ATOM 2287 O O . SER B 1 59 ? 17.609 18.281 -10.125 1 56.88 59 SER B O 1
ATOM 2289 N N . GLN B 1 60 ? 19.172 16.875 -10.984 1 62.69 60 GLN B N 1
ATOM 2290 C CA . GLN B 1 60 ? 19.625 16.469 -9.656 1 62.69 60 GLN B CA 1
ATOM 2291 C C . GLN B 1 60 ? 20.203 17.656 -8.891 1 62.69 60 GLN B C 1
ATOM 2293 O O . GLN B 1 60 ? 20.281 17.625 -7.66 1 62.69 60 GLN B O 1
ATOM 2298 N N . GLN B 1 61 ? 20.312 18.75 -9.641 1 58.31 61 GLN B N 1
ATOM 2299 C CA . GLN B 1 61 ? 21.125 19.797 -9.016 1 58.31 61 GLN B CA 1
ATOM 2300 C C . GLN B 1 61 ? 20.266 20.703 -8.133 1 58.31 61 GLN B C 1
ATOM 2302 O O . GLN B 1 61 ? 20.781 21.406 -7.27 1 58.31 61 GLN B O 1
ATOM 2307 N N . THR B 1 62 ? 18.844 20.734 -8.375 1 64.06 62 THR B N 1
ATOM 2308 C CA . THR B 1 62 ? 18.188 21.703 -7.52 1 64.06 62 THR B CA 1
ATOM 2309 C C . THR B 1 62 ? 16.969 21.094 -6.836 1 64.06 62 THR B C 1
ATOM 2311 O O . THR B 1 62 ? 16.094 20.547 -7.5 1 64.06 62 THR B O 1
ATOM 2314 N N . PHE B 1 63 ? 16.953 21.016 -5.52 1 68.81 63 PHE B N 1
ATOM 2315 C CA . PHE B 1 63 ? 15.859 20.562 -4.66 1 68.81 63 PHE B CA 1
ATOM 2316 C C . PHE B 1 63 ? 14.547 21.219 -5.074 1 68.81 63 PHE B C 1
ATOM 2318 O O . PHE B 1 63 ? 13.492 20.594 -5.012 1 68.81 63 PHE B O 1
ATOM 2325 N N . THR B 1 64 ? 14.664 22.359 -5.688 1 78.38 64 THR B N 1
ATOM 2326 C CA . THR B 1 64 ? 13.484 23.125 -6.062 1 78.38 64 THR B CA 1
ATOM 2327 C C . THR B 1 64 ? 12.742 22.469 -7.219 1 78.38 64 THR B C 1
ATOM 2329 O O . THR B 1 64 ? 11.508 22.438 -7.234 1 78.38 64 THR B O 1
ATOM 2332 N N . SER B 1 65 ? 13.461 21.859 -8.055 1 84.56 65 SER B N 1
ATOM 2333 C CA . SER B 1 65 ? 12.812 21.25 -9.211 1 84.56 65 SER B CA 1
ATOM 2334 C C . SER B 1 65 ? 12.172 19.906 -8.836 1 84.56 65 SER B C 1
ATOM 2336 O O . SER B 1 65 ? 11.148 19.531 -9.398 1 84.56 65 SER B O 1
ATOM 2338 N N . THR B 1 66 ? 12.727 19.25 -7.84 1 89 66 THR B N 1
ATOM 2339 C CA . THR B 1 66 ? 12.211 17.953 -7.41 1 89 66 THR B CA 1
ATOM 2340 C C . THR B 1 66 ? 10.82 18.109 -6.797 1 89 66 THR B C 1
ATOM 2342 O O . THR B 1 66 ? 9.969 17.234 -6.957 1 89 66 THR B O 1
ATOM 2345 N N . ILE B 1 67 ? 10.625 19.297 -6.164 1 93.62 67 ILE B N 1
ATOM 2346 C CA . ILE B 1 67 ? 9.344 19.562 -5.52 1 93.62 67 ILE B CA 1
ATOM 2347 C C . ILE B 1 67 ? 8.242 19.641 -6.574 1 93.62 67 ILE B C 1
ATOM 2349 O O . ILE B 1 67 ? 7.129 19.156 -6.363 1 93.62 67 ILE B O 1
ATOM 2353 N N . ILE B 1 68 ? 8.539 20.156 -7.699 1 94 68 ILE B N 1
ATOM 2354 C CA . ILE B 1 68 ? 7.551 20.391 -8.742 1 94 68 ILE B CA 1
ATOM 2355 C C . ILE B 1 68 ? 6.953 19.062 -9.195 1 94 68 ILE B C 1
ATOM 2357 O O . ILE B 1 68 ? 5.738 18.859 -9.117 1 94 68 ILE B O 1
ATOM 2361 N N . TYR B 1 69 ? 7.766 18.141 -9.562 1 93.62 69 TYR B N 1
ATOM 2362 C CA . TYR B 1 69 ? 7.195 16.922 -10.109 1 93.62 69 TYR B CA 1
ATOM 2363 C C . TYR B 1 69 ? 6.758 15.977 -8.992 1 93.62 69 TYR B C 1
ATOM 2365 O O . TYR B 1 69 ? 5.895 15.117 -9.195 1 93.62 69 TYR B O 1
ATOM 2373 N N . THR B 1 70 ? 7.398 16.047 -7.812 1 96.12 70 THR B N 1
ATOM 2374 C CA . THR B 1 70 ? 6.957 15.211 -6.699 1 96.12 70 THR B CA 1
ATOM 2375 C C . THR B 1 70 ? 5.531 15.562 -6.289 1 96.12 70 THR B C 1
ATOM 2377 O O . THR B 1 70 ? 4.688 14.68 -6.113 1 96.12 70 THR B O 1
ATOM 2380 N N . VAL B 1 71 ? 5.25 16.844 -6.168 1 97.44 71 VAL B N 1
ATOM 2381 C CA . VAL B 1 71 ? 3.922 17.312 -5.785 1 97.44 71 VAL B CA 1
ATOM 2382 C C . VAL B 1 71 ? 2.916 16.969 -6.879 1 97.44 71 VAL B C 1
ATOM 2384 O O . VAL B 1 71 ? 1.805 16.516 -6.59 1 97.44 71 VAL B O 1
ATOM 2387 N N . LEU B 1 72 ? 3.311 17.156 -8.102 1 97.12 72 LEU B N 1
ATOM 2388 C CA . LEU B 1 72 ? 2.422 16.844 -9.211 1 97.12 72 LEU B CA 1
ATOM 2389 C C . LEU B 1 72 ? 2.047 15.359 -9.203 1 97.12 72 LEU B C 1
ATOM 2391 O O . LEU B 1 72 ? 0.883 15.008 -9.422 1 97.12 72 LEU B O 1
ATOM 2395 N N . LEU B 1 73 ? 3.018 14.539 -8.938 1 97.62 73 LEU B N 1
ATOM 2396 C CA . LEU B 1 73 ? 2.768 13.102 -8.891 1 97.62 73 LEU B CA 1
ATOM 2397 C C . LEU B 1 73 ? 1.871 12.742 -7.711 1 97.62 73 LEU B C 1
ATOM 2399 O O . LEU B 1 73 ? 0.972 11.906 -7.84 1 97.62 73 LEU B O 1
ATOM 2403 N N . GLN B 1 74 ? 2.129 13.336 -6.59 1 98.12 74 GLN B N 1
ATOM 2404 C CA . GLN B 1 74 ? 1.282 13.078 -5.426 1 98.12 74 GLN B CA 1
ATOM 2405 C C . GLN B 1 74 ? -0.164 13.484 -5.703 1 98.12 74 GLN B C 1
ATOM 2407 O O . GLN B 1 74 ? -1.095 12.766 -5.336 1 98.12 74 GLN B O 1
ATOM 2412 N N . GLU B 1 75 ? -0.372 14.609 -6.371 1 98.5 75 GLU B N 1
ATOM 2413 C CA . GLU B 1 75 ? -1.719 15.062 -6.707 1 98.5 75 GLU B CA 1
ATOM 2414 C C . GLU B 1 75 ? -2.361 14.148 -7.75 1 98.5 75 GLU B C 1
ATOM 2416 O O . GLU B 1 75 ? -3.568 13.906 -7.707 1 98.5 75 GLU B O 1
ATOM 2421 N N . LEU B 1 76 ? -1.597 13.68 -8.672 1 98 76 LEU B N 1
ATOM 2422 C CA . LEU B 1 76 ? -2.102 12.734 -9.664 1 98 76 LEU B CA 1
ATOM 2423 C C . LEU B 1 76 ? -2.592 11.461 -8.992 1 98 76 LEU B C 1
ATOM 2425 O O . LEU B 1 76 ? -3.664 10.945 -9.32 1 98 76 LEU B O 1
ATOM 2429 N N . PHE B 1 77 ? -1.86 10.969 -8.078 1 98.38 77 PHE B N 1
ATOM 2430 C CA . PHE B 1 77 ? -2.223 9.734 -7.402 1 98.38 77 PHE B CA 1
ATOM 2431 C C . PHE B 1 77 ? -3.389 9.953 -6.445 1 98.38 77 PHE B C 1
ATOM 2433 O O . PHE B 1 77 ? -4.176 9.039 -6.191 1 98.38 77 PHE B O 1
ATOM 2440 N N . ARG B 1 78 ? -3.428 11.188 -5.895 1 98.25 78 ARG B N 1
ATOM 2441 C CA . ARG B 1 78 ? -4.625 11.531 -5.137 1 98.25 78 ARG B CA 1
ATOM 2442 C C . ARG B 1 78 ? -5.871 11.438 -6.012 1 98.25 78 ARG B C 1
ATOM 2444 O O . ARG B 1 78 ? -6.922 10.969 -5.562 1 98.25 78 ARG B O 1
ATOM 2451 N N . TRP B 1 79 ? -5.754 11.836 -7.199 1 98.12 79 TRP B N 1
ATOM 2452 C CA . TRP B 1 79 ? -6.852 11.773 -8.156 1 98.12 79 TRP B CA 1
ATOM 2453 C C . TRP B 1 79 ? -7.199 10.328 -8.492 1 98.12 79 TRP B C 1
ATOM 2455 O O . TRP B 1 79 ? -8.375 9.969 -8.57 1 98.12 79 TRP B O 1
ATOM 2465 N N . PHE B 1 80 ? -6.207 9.469 -8.703 1 97.88 80 PHE B N 1
ATOM 2466 C CA . PHE B 1 80 ? -6.434 8.047 -8.953 1 97.88 80 PHE B CA 1
ATOM 2467 C C . PHE B 1 80 ? -7.141 7.398 -7.773 1 97.88 80 PHE B C 1
ATOM 2469 O O . PHE B 1 80 ? -8.055 6.59 -7.957 1 97.88 80 PHE B O 1
ATOM 2476 N N . LEU B 1 81 ? -6.68 7.727 -6.641 1 98.19 81 LEU B N 1
ATOM 2477 C CA . LEU B 1 81 ? -7.266 7.18 -5.422 1 98.19 81 LEU B CA 1
ATOM 2478 C C . LEU B 1 81 ? -8.734 7.586 -5.297 1 98.19 81 LEU B C 1
ATOM 2480 O O . LEU B 1 81 ? -9.578 6.77 -4.918 1 98.19 81 LEU B O 1
ATOM 2484 N N . PHE B 1 82 ? -9.008 8.875 -5.625 1 98.19 82 PHE B N 1
ATOM 2485 C CA . PHE B 1 82 ? -10.391 9.352 -5.594 1 98.19 82 PHE B CA 1
ATOM 2486 C C . PHE B 1 82 ? -11.281 8.492 -6.488 1 98.19 82 PHE B C 1
ATOM 2488 O O . PHE B 1 82 ? -12.367 8.078 -6.078 1 98.19 82 PHE B O 1
ATOM 2495 N N . HIS B 1 83 ? -10.773 8.203 -7.688 1 97.56 83 HIS B N 1
ATOM 2496 C CA . HIS B 1 83 ? -11.555 7.402 -8.625 1 97.56 83 HIS B CA 1
ATOM 2497 C C . HIS B 1 83 ? -11.758 5.984 -8.102 1 97.56 83 HIS B C 1
ATOM 2499 O O . HIS B 1 83 ? -12.844 5.418 -8.242 1 97.56 83 HIS B O 1
ATOM 2505 N N . LEU B 1 84 ? -10.812 5.465 -7.523 1 97 84 LEU B N 1
ATOM 2506 C CA . LEU B 1 84 ? -10.914 4.125 -6.953 1 97 84 LEU B CA 1
ATOM 2507 C C . LEU B 1 84 ? -11.93 4.094 -5.816 1 97 84 LEU B C 1
ATOM 2509 O O . LEU B 1 84 ? -12.805 3.221 -5.781 1 97 84 LEU B O 1
ATOM 2513 N N . ILE B 1 85 ? -11.805 5.055 -4.914 1 97.31 85 ILE B N 1
ATOM 2514 C CA . ILE B 1 85 ? -12.688 5.098 -3.756 1 97.31 85 ILE B CA 1
ATOM 2515 C C . ILE B 1 85 ? -14.109 5.414 -4.203 1 97.31 85 ILE B C 1
ATOM 2517 O O . ILE B 1 85 ? -15.078 4.871 -3.654 1 97.31 85 ILE B O 1
ATOM 2521 N N . SER B 1 86 ? -14.219 6.254 -5.227 1 97.06 86 SER B N 1
ATOM 2522 C CA . SER B 1 86 ? -15.539 6.578 -5.766 1 97.06 86 SER B CA 1
ATOM 2523 C C . SER B 1 86 ? -16.219 5.344 -6.344 1 97.06 86 SER B C 1
ATOM 2525 O O . SER B 1 86 ? -17.422 5.156 -6.164 1 97.06 86 SER B O 1
ATOM 2527 N N . ARG B 1 87 ? -15.445 4.543 -6.996 1 95.94 87 ARG B N 1
ATOM 2528 C CA . ARG B 1 87 ? -15.984 3.311 -7.559 1 95.94 87 ARG B CA 1
ATOM 2529 C C . ARG B 1 87 ? -16.438 2.357 -6.457 1 95.94 87 ARG B C 1
ATOM 2531 O O . ARG B 1 87 ? -17.375 1.58 -6.645 1 95.94 87 ARG B O 1
ATOM 2538 N N . ALA B 1 88 ? -15.875 2.453 -5.32 1 95.62 88 ALA B N 1
ATOM 2539 C CA . ALA B 1 88 ? -16.172 1.55 -4.211 1 95.62 88 ALA B CA 1
ATOM 2540 C C . ALA B 1 88 ? -17.172 2.176 -3.246 1 95.62 88 ALA B C 1
ATOM 2542 O O . ALA B 1 88 ? -17.578 1.542 -2.271 1 95.62 88 ALA B O 1
ATOM 2543 N N . GLU B 1 89 ? -17.531 3.357 -3.516 1 95.12 89 GLU B N 1
ATOM 2544 C CA . GLU B 1 89 ? -18.281 4.176 -2.561 1 95.12 89 GLU B CA 1
ATOM 2545 C C . GLU B 1 89 ? -19.625 3.535 -2.215 1 95.12 89 GLU B C 1
ATOM 2547 O O . GLU B 1 89 ? -20.047 3.551 -1.058 1 95.12 89 GLU B O 1
ATOM 2552 N N . LYS B 1 90 ? -20.344 3.006 -3.182 1 93.25 90 LYS B N 1
ATOM 2553 C CA . LYS B 1 90 ? -21.625 2.365 -2.92 1 93.25 90 LYS B CA 1
ATOM 2554 C C . LYS B 1 90 ? -21.484 1.234 -1.907 1 93.25 90 LYS B C 1
ATOM 2556 O O . LYS B 1 90 ? -22.266 1.13 -0.967 1 93.25 90 LYS B O 1
ATOM 2561 N N . GLY B 1 91 ? -20.5 0.408 -2.092 1 91.75 91 GLY B N 1
ATOM 2562 C CA . GLY B 1 91 ? -20.234 -0.677 -1.158 1 91.75 91 GLY B CA 1
ATOM 2563 C C . GLY B 1 91 ? -19.797 -0.194 0.211 1 91.75 91 GLY B C 1
ATOM 2564 O O . GLY B 1 91 ? -20.234 -0.735 1.232 1 91.75 91 GLY B O 1
ATOM 2565 N N . LEU B 1 92 ? -19.016 0.817 0.206 1 93.25 92 LEU B N 1
ATOM 2566 C CA . LEU B 1 92 ? -18.547 1.387 1.465 1 93.25 92 LEU B CA 1
ATOM 2567 C C . LEU B 1 92 ? -19.719 1.974 2.26 1 93.25 92 LEU B C 1
ATOM 2569 O O . LEU B 1 92 ? -19.797 1.799 3.479 1 93.25 92 LEU B O 1
ATOM 2573 N N . ASN B 1 93 ? -20.547 2.605 1.591 1 93.94 93 ASN B N 1
ATOM 2574 C CA . ASN B 1 93 ? -21.719 3.195 2.229 1 93.94 93 ASN B CA 1
ATOM 2575 C C . ASN B 1 93 ? -22.625 2.125 2.832 1 93.94 93 ASN B C 1
ATOM 2577 O O . ASN B 1 93 ? -23.188 2.322 3.908 1 93.94 93 ASN B O 1
ATOM 2581 N N . MET B 1 94 ? -22.719 1.008 2.113 1 92.31 94 MET B N 1
ATOM 2582 C CA . MET B 1 94 ? -23.578 -0.076 2.584 1 92.31 94 MET B CA 1
ATOM 2583 C C . MET B 1 94 ? -23.125 -0.587 3.945 1 92.31 94 MET B C 1
ATOM 2585 O O . MET B 1 94 ? -23.938 -1.017 4.762 1 92.31 94 MET B O 1
ATOM 2589 N N . VAL B 1 95 ? -21.922 -0.483 4.219 1 90.81 95 VAL B N 1
ATOM 2590 C CA . VAL B 1 95 ? -21.344 -1.062 5.43 1 90.81 95 VAL B CA 1
ATOM 2591 C C . VAL B 1 95 ? -21.203 0.017 6.5 1 90.81 95 VAL B C 1
ATOM 2593 O O . VAL B 1 95 ? -20.938 -0.288 7.664 1 90.81 95 VAL B O 1
ATOM 2596 N N . ALA B 1 96 ? -21.391 1.225 6.141 1 92.06 96 ALA B N 1
ATOM 2597 C CA . ALA B 1 96 ? -21.219 2.326 7.086 1 92.06 96 ALA B CA 1
ATOM 2598 C C . ALA B 1 96 ? -22.297 2.287 8.172 1 92.06 96 ALA B C 1
ATOM 2600 O O . ALA B 1 96 ? -23.359 1.682 7.98 1 92.06 96 ALA B O 1
ATOM 2601 N N . HIS B 1 97 ? -21.969 2.873 9.367 1 89.06 97 HIS B N 1
ATOM 2602 C CA . HIS B 1 97 ? -22.938 2.936 10.461 1 89.06 97 HIS B CA 1
ATOM 2603 C C . HIS B 1 97 ? -24.234 3.586 10.016 1 89.06 97 HIS B C 1
ATOM 2605 O O . HIS B 1 97 ? -25.328 3.16 10.422 1 89.06 97 HIS B O 1
ATOM 2611 N N . HIS B 1 98 ? -24.047 4.672 9.234 1 91.25 98 HIS B N 1
ATOM 2612 C CA . HIS B 1 98 ? -25.172 5.328 8.594 1 91.25 98 HIS B CA 1
ATOM 2613 C C . HIS B 1 98 ? -25.031 5.32 7.074 1 91.25 98 HIS B C 1
ATOM 2615 O O . HIS B 1 98 ? -24.469 6.258 6.496 1 91.25 98 HIS B O 1
ATOM 2621 N N . PRO B 1 99 ? -25.625 4.355 6.465 1 90.94 99 PRO B N 1
ATOM 2622 C CA . PRO B 1 99 ? -25.406 4.113 5.039 1 90.94 99 PRO B CA 1
ATOM 2623 C C . PRO B 1 99 ? -25.891 5.273 4.164 1 90.94 99 PRO B C 1
ATOM 2625 O O . PRO B 1 99 ? -25.359 5.477 3.066 1 90.94 99 PRO B O 1
ATOM 2628 N N . THR B 1 100 ? -26.812 6.047 4.645 1 90.62 100 THR B N 1
ATOM 2629 C CA . THR B 1 100 ? -27.375 7.109 3.814 1 90.62 100 THR B CA 1
ATOM 2630 C C . THR B 1 100 ? -26.781 8.461 4.199 1 90.62 100 THR B C 1
ATOM 2632 O O . THR B 1 100 ? -27.203 9.5 3.674 1 90.62 100 THR B O 1
ATOM 2635 N N . SER B 1 101 ? -25.906 8.414 5.055 1 91.5 101 SER B N 1
ATOM 2636 C CA . SER B 1 101 ? -25.312 9.672 5.508 1 91.5 101 SER B CA 1
ATOM 2637 C C . SER B 1 101 ? -24.516 10.344 4.398 1 91.5 101 SER B C 1
ATOM 2639 O O . SER B 1 101 ? -23.703 9.695 3.738 1 91.5 101 SER B O 1
ATOM 2641 N N . LYS B 1 102 ? -24.641 11.641 4.281 1 90.62 102 LYS B N 1
ATOM 2642 C CA . LYS B 1 102 ? -23.906 12.422 3.289 1 90.62 102 LYS B CA 1
ATOM 2643 C C . LYS B 1 102 ? -22.469 12.68 3.742 1 90.62 102 LYS B C 1
ATOM 2645 O O . LYS B 1 102 ? -21.656 13.18 2.969 1 90.62 102 LYS B O 1
ATOM 2650 N N . PHE B 1 103 ? -22.109 12.266 4.941 1 91.75 103 PHE B N 1
ATOM 2651 C CA . PHE B 1 103 ? -20.797 12.516 5.527 1 91.75 103 PHE B CA 1
ATOM 2652 C C . PHE B 1 103 ? -19.859 11.344 5.281 1 91.75 103 PHE B C 1
ATOM 2654 O O . PHE B 1 103 ? -18.688 11.406 5.609 1 91.75 103 PHE B O 1
ATOM 2661 N N . ASN B 1 104 ? -20.391 10.312 4.727 1 93.88 104 ASN B N 1
ATOM 2662 C CA . ASN B 1 104 ? -19.578 9.109 4.523 1 93.88 104 ASN B CA 1
ATOM 2663 C C . ASN B 1 104 ? -18.359 9.391 3.656 1 93.88 104 ASN B C 1
ATOM 2665 O O . ASN B 1 104 ? -17.234 9.016 4.012 1 93.88 104 ASN B O 1
ATOM 2669 N N . ARG B 1 105 ? -18.625 10.148 2.623 1 94.25 105 ARG B N 1
ATOM 2670 C CA . ARG B 1 105 ? -17.516 10.445 1.717 1 94.25 105 ARG B CA 1
ATOM 2671 C C . ARG B 1 105 ? -16.438 11.258 2.418 1 94.25 105 ARG B C 1
ATOM 2673 O O . ARG B 1 105 ? -15.242 11.031 2.195 1 94.25 105 ARG B O 1
ATOM 2680 N N . SER B 1 106 ? -16.844 12.195 3.221 1 94.94 106 SER B N 1
ATOM 2681 C CA . SER B 1 106 ? -15.883 12.992 3.982 1 94.94 106 SER B CA 1
ATOM 2682 C C . SER B 1 106 ? -15.062 12.117 4.922 1 94.94 106 SER B C 1
ATOM 2684 O O . SER B 1 106 ? -13.867 12.352 5.121 1 94.94 106 SER B O 1
ATOM 2686 N N . GLY B 1 107 ? -15.711 11.148 5.484 1 96.12 107 GLY B N 1
ATOM 2687 C CA . GLY B 1 107 ? -15.016 10.203 6.344 1 96.12 107 GLY B CA 1
ATOM 2688 C C . GLY B 1 107 ? -14 9.359 5.598 1 96.12 107 GLY B C 1
ATOM 2689 O O . GLY B 1 107 ? -12.891 9.141 6.086 1 96.12 107 GLY B O 1
ATOM 2690 N N . TYR B 1 108 ? -14.391 8.883 4.441 1 97.88 108 TYR B N 1
ATOM 2691 C CA . TYR B 1 108 ? -13.469 8.117 3.605 1 97.88 108 TYR B CA 1
ATOM 2692 C C . TYR B 1 108 ? -12.266 8.961 3.209 1 97.88 108 TYR B C 1
ATOM 2694 O O . TYR B 1 108 ? -11.125 8.492 3.258 1 97.88 108 TYR B O 1
ATOM 2702 N N . ALA B 1 109 ? -12.578 10.203 2.869 1 98.31 109 ALA B N 1
ATOM 2703 C CA . ALA B 1 109 ? -11.523 11.125 2.473 1 98.31 109 ALA B CA 1
ATOM 2704 C C . ALA B 1 109 ? -10.562 11.383 3.629 1 98.31 109 ALA B C 1
ATOM 2706 O O . ALA B 1 109 ? -9.344 11.438 3.436 1 98.31 109 ALA B O 1
ATOM 2707 N N . PHE B 1 110 ? -11.125 11.57 4.75 1 98.12 110 PHE B N 1
ATOM 2708 C CA . PHE B 1 110 ? -10.32 11.836 5.938 1 98.12 110 PHE B CA 1
ATOM 2709 C C . PHE B 1 110 ? -9.398 10.664 6.238 1 98.12 110 PHE B C 1
ATOM 2711 O O . PHE B 1 110 ? -8.203 10.852 6.48 1 98.12 110 PHE B O 1
ATOM 2718 N N . ALA B 1 111 ? -9.969 9.414 6.191 1 98.19 111 ALA B N 1
ATOM 2719 C CA . ALA B 1 111 ? -9.172 8.219 6.422 1 98.19 111 ALA B CA 1
ATOM 2720 C C . ALA B 1 111 ? -8.078 8.07 5.367 1 98.19 111 ALA B C 1
ATOM 2722 O O . ALA B 1 111 ? -6.926 7.773 5.691 1 98.19 111 ALA B O 1
ATOM 2723 N N . ALA B 1 112 ? -8.414 8.289 4.156 1 98.62 112 ALA B N 1
ATOM 2724 C CA . ALA B 1 112 ? -7.449 8.234 3.061 1 98.62 112 ALA B CA 1
ATOM 2725 C C . ALA B 1 112 ? -6.379 9.312 3.223 1 98.62 112 ALA B C 1
ATOM 2727 O O . ALA B 1 112 ? -5.199 9.062 2.947 1 98.62 112 ALA B O 1
ATOM 2728 N N . GLY B 1 113 ? -6.797 10.492 3.625 1 98.75 113 GLY B N 1
ATOM 2729 C CA . GLY B 1 113 ? -5.844 11.562 3.859 1 98.75 113 GLY B CA 1
ATOM 2730 C C . GLY B 1 113 ? -4.82 11.234 4.93 1 98.75 113 GLY B C 1
ATOM 2731 O O . GLY B 1 113 ? -3.643 11.57 4.797 1 98.75 113 GLY B O 1
ATOM 2732 N N . LEU B 1 114 ? -5.309 10.594 5.957 1 98.56 114 LEU B N 1
ATOM 2733 C CA . LEU B 1 114 ? -4.395 10.203 7.023 1 98.56 114 LEU B CA 1
ATOM 2734 C C . LEU B 1 114 ? -3.367 9.195 6.52 1 98.56 114 LEU B C 1
ATOM 2736 O O . LEU B 1 114 ? -2.188 9.273 6.871 1 98.56 114 LEU B O 1
ATOM 2740 N N . GLY B 1 115 ? -3.854 8.266 5.695 1 98.38 115 GLY B N 1
ATOM 2741 C CA . GLY B 1 115 ? -2.93 7.312 5.105 1 98.38 115 GLY B CA 1
ATOM 2742 C C . GLY B 1 115 ? -1.87 7.965 4.238 1 98.38 115 GLY B C 1
ATOM 2743 O O . GLY B 1 115 ? -0.683 7.656 4.363 1 98.38 115 GLY B O 1
ATOM 2744 N N . PHE B 1 116 ? -2.312 8.82 3.418 1 98.19 116 PHE B N 1
ATOM 2745 C CA . PHE B 1 116 ? -1.434 9.594 2.551 1 98.19 116 PHE B CA 1
ATOM 2746 C C . PHE B 1 116 ? -0.422 10.383 3.373 1 98.19 116 PHE B C 1
ATOM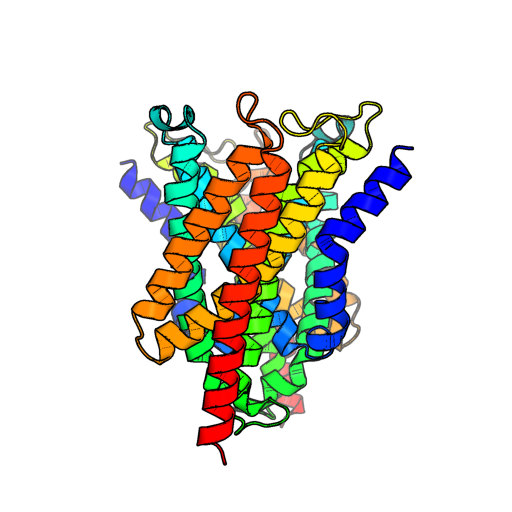 2748 O O . PHE B 1 116 ? 0.781 10.328 3.107 1 98.19 116 PHE B O 1
ATOM 2755 N N . GLY B 1 117 ? -0.925 11.055 4.367 1 98.12 117 GLY B N 1
ATOM 2756 C CA . GLY B 1 117 ? -0.102 11.891 5.223 1 98.12 117 GLY B CA 1
ATOM 2757 C C . GLY B 1 117 ? 0.868 11.109 6.082 1 98.12 117 GLY B C 1
ATOM 2758 O O . GLY B 1 117 ? 2.018 11.516 6.262 1 98.12 117 GLY B O 1
ATOM 2759 N N . LEU B 1 118 ? 0.437 10.031 6.609 1 97.62 118 LEU B N 1
ATOM 2760 C CA . LEU B 1 118 ? 1.307 9.219 7.453 1 97.62 118 LEU B CA 1
ATOM 2761 C C . LEU B 1 118 ? 2.467 8.648 6.645 1 97.62 118 LEU B C 1
ATOM 2763 O O . LEU B 1 118 ? 3.605 8.617 7.121 1 97.62 118 LEU B O 1
ATOM 2767 N N . MET B 1 119 ? 2.107 8.188 5.473 1 97.44 119 MET B N 1
ATOM 2768 C CA . MET B 1 119 ? 3.176 7.668 4.629 1 97.44 119 MET B CA 1
ATOM 2769 C C . MET B 1 119 ? 4.168 8.766 4.262 1 97.44 119 MET B C 1
ATOM 2771 O O . MET B 1 119 ? 5.383 8.547 4.293 1 97.44 119 MET B O 1
ATOM 2775 N N . PHE B 1 120 ? 3.705 9.945 3.98 1 97.44 120 PHE B N 1
ATOM 2776 C CA . PHE B 1 120 ? 4.555 11.117 3.771 1 97.44 120 PHE B CA 1
ATOM 2777 C C . PHE B 1 120 ? 5.441 11.359 4.988 1 97.44 120 PHE B C 1
ATOM 2779 O O . PHE B 1 120 ? 6.656 11.516 4.852 1 97.44 120 PHE B O 1
ATOM 2786 N N . GLY B 1 121 ? 4.812 11.398 6.129 1 97.5 121 GLY B N 1
ATOM 2787 C CA . GLY B 1 121 ? 5.551 11.68 7.352 1 97.5 121 GLY B CA 1
ATOM 2788 C C . GLY B 1 121 ? 6.645 10.664 7.637 1 97.5 121 GLY B C 1
ATOM 2789 O O . GLY B 1 121 ? 7.754 11.039 8.023 1 97.5 121 GLY B O 1
ATOM 2790 N N . ILE B 1 122 ? 6.352 9.445 7.438 1 96.19 122 ILE B N 1
ATOM 2791 C CA . ILE B 1 122 ? 7.309 8.383 7.719 1 96.19 122 ILE B CA 1
ATOM 2792 C C . ILE B 1 122 ? 8.516 8.523 6.793 1 96.19 122 ILE B C 1
ATOM 2794 O O . ILE B 1 122 ? 9.656 8.562 7.258 1 96.19 122 ILE B O 1
ATOM 2798 N N . ILE B 1 123 ? 8.297 8.703 5.52 1 94.75 123 ILE B N 1
ATOM 2799 C CA . ILE B 1 123 ? 9.383 8.711 4.543 1 94.75 123 ILE B CA 1
ATOM 2800 C C . ILE B 1 123 ? 10.172 10.008 4.656 1 94.75 123 ILE B C 1
ATOM 2802 O O . ILE B 1 123 ? 11.398 10.016 4.535 1 94.75 123 ILE B O 1
ATOM 2806 N N . SER B 1 124 ? 9.469 11.094 4.965 1 95 124 SER B N 1
ATOM 2807 C CA . SER B 1 124 ? 10.133 12.391 4.961 1 95 124 SER B CA 1
ATOM 2808 C C . SER B 1 124 ? 10.945 12.609 6.23 1 95 124 SER B C 1
ATOM 2810 O O . SER B 1 124 ? 11.906 13.375 6.238 1 95 124 SER B O 1
ATOM 2812 N N . PHE B 1 125 ? 10.586 11.891 7.273 1 96.44 125 PHE B N 1
ATOM 2813 C CA . PHE B 1 125 ? 11.164 12.273 8.555 1 96.44 125 PHE B CA 1
ATOM 2814 C C . PHE B 1 125 ? 11.938 11.117 9.172 1 96.44 125 PHE B C 1
ATOM 2816 O O . PHE B 1 125 ? 12.695 11.305 10.125 1 96.44 125 PHE B O 1
ATOM 2823 N N . ILE B 1 126 ? 11.875 9.906 8.664 1 92.75 126 ILE B N 1
ATOM 2824 C CA . ILE B 1 126 ? 12.43 8.727 9.312 1 92.75 126 ILE B CA 1
ATOM 2825 C C . ILE B 1 126 ? 13.953 8.844 9.383 1 92.75 126 ILE B C 1
ATOM 2827 O O . ILE B 1 126 ? 14.562 8.477 10.391 1 92.75 126 ILE B O 1
ATOM 2831 N N . THR B 1 127 ? 14.602 9.344 8.383 1 90.62 127 THR B N 1
ATOM 2832 C CA . THR B 1 127 ? 16.062 9.453 8.375 1 90.62 127 THR B CA 1
ATOM 2833 C C . THR B 1 127 ? 16.531 10.414 9.461 1 90.62 127 THR B C 1
ATOM 2835 O O . THR B 1 127 ? 17.438 10.086 10.234 1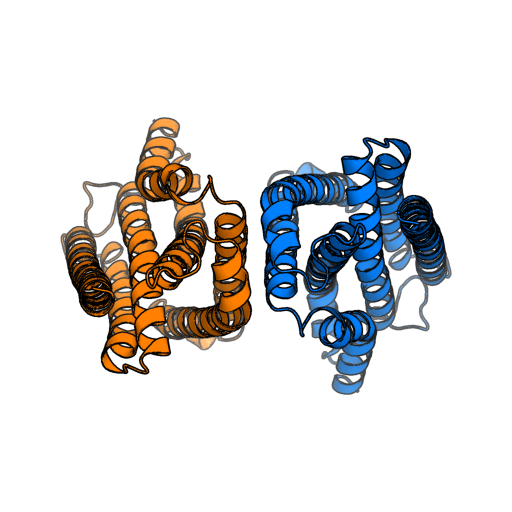 90.62 127 THR B O 1
ATOM 2838 N N . GLN B 1 128 ? 15.922 11.547 9.5 1 92 128 GLN B N 1
ATOM 2839 C CA . GLN B 1 128 ? 16.281 12.531 10.516 1 92 128 GLN B CA 1
ATOM 2840 C C . GLN B 1 128 ? 15.969 12.016 11.914 1 92 128 GLN B C 1
ATOM 2842 O O . GLN B 1 128 ? 16.703 12.305 12.867 1 92 128 GLN B O 1
ATOM 2847 N N . LEU B 1 129 ? 14.883 11.312 12.016 1 93.44 129 LEU B N 1
ATOM 2848 C CA . LEU B 1 129 ? 14.5 10.758 13.312 1 93.44 129 LEU B CA 1
ATOM 2849 C C . LEU B 1 129 ? 15.547 9.75 13.797 1 93.44 129 LEU B C 1
ATOM 2851 O O . LEU B 1 129 ? 15.938 9.781 14.969 1 93.44 129 LEU B O 1
ATOM 2855 N N . VAL B 1 130 ? 16.016 8.922 12.906 1 90.25 130 VAL B N 1
ATOM 2856 C CA . VAL B 1 130 ? 17.031 7.934 13.258 1 90.25 130 VAL B CA 1
ATOM 2857 C C . VAL B 1 130 ? 18.344 8.633 13.586 1 90.25 130 VAL B C 1
ATOM 2859 O O . VAL B 1 130 ? 19.062 8.234 14.508 1 90.25 130 VAL B O 1
ATOM 2862 N N . GLN B 1 131 ? 18.672 9.688 12.844 1 90.56 131 GLN B N 1
ATOM 2863 C CA . GLN B 1 131 ? 19.891 10.461 13.094 1 90.56 131 GLN B CA 1
ATOM 2864 C C . GLN B 1 131 ? 19.859 11.094 14.484 1 90.56 131 GLN B C 1
ATOM 2866 O O . GLN B 1 131 ? 20.906 11.328 15.086 1 90.56 131 GLN B O 1
ATOM 2871 N N . SER B 1 132 ? 18.719 11.359 15 1 90.62 132 SER B N 1
ATOM 2872 C CA . SER B 1 132 ? 18.578 11.977 16.312 1 90.62 132 SER B CA 1
ATOM 2873 C C . SER B 1 132 ? 19.047 11.023 17.422 1 90.62 132 SER B C 1
ATOM 2875 O O . SER B 1 132 ? 19.281 11.453 18.547 1 90.62 132 SER B O 1
ATOM 2877 N N . LEU B 1 133 ? 19.188 9.727 17.125 1 89.56 133 LEU B N 1
ATOM 2878 C CA . LEU B 1 133 ? 19.703 8.734 18.062 1 89.56 133 LEU B CA 1
ATOM 2879 C C . LEU B 1 133 ? 21.219 8.836 18.188 1 89.56 133 LEU B C 1
ATOM 2881 O O . LEU B 1 133 ? 21.797 8.281 19.125 1 89.56 133 LEU B O 1
ATOM 2885 N N . GLY B 1 134 ? 21.859 9.531 17.25 1 84.69 134 GLY B N 1
ATOM 2886 C CA . GLY B 1 134 ? 23.297 9.656 17.25 1 84.69 134 GLY B CA 1
ATOM 2887 C C . GLY B 1 134 ? 23.812 10.703 18.234 1 84.69 134 GLY B C 1
ATOM 2888 O O . GLY B 1 134 ? 23.016 11.414 18.859 1 84.69 134 GLY B O 1
ATOM 2889 N N . PRO B 1 135 ? 25.047 10.695 18.562 1 81.56 135 PRO B N 1
ATOM 2890 C CA . PRO B 1 135 ? 25.641 11.578 19.562 1 81.56 135 PRO B CA 1
ATOM 2891 C C . PRO B 1 135 ? 25.562 13.055 19.172 1 81.56 135 PRO B C 1
ATOM 2893 O O . PRO B 1 135 ? 25.547 13.93 20.047 1 81.56 135 PRO B O 1
ATOM 2896 N N . GLY B 1 136 ? 25.422 13.406 17.969 1 81.06 136 GLY B N 1
ATOM 2897 C CA . GLY B 1 136 ? 25.422 14.797 17.531 1 81.06 136 GLY B CA 1
ATOM 2898 C C . GLY B 1 136 ? 24.016 15.367 17.359 1 81.06 136 GLY B C 1
ATOM 2899 O O . GLY B 1 136 ? 23.078 14.625 17.094 1 81.06 136 GLY B O 1
ATOM 2900 N N . VAL B 1 137 ? 23.891 16.688 17.969 1 81.06 137 VAL B N 1
ATOM 2901 C CA . VAL B 1 137 ? 22.656 17.422 17.703 1 81.06 137 VAL B CA 1
ATOM 2902 C C . VAL B 1 137 ? 22.875 18.391 16.547 1 81.06 137 VAL B C 1
ATOM 2904 O O . VAL B 1 137 ? 23.844 19.156 16.531 1 81.06 137 VAL B O 1
ATOM 2907 N N . LEU B 1 138 ? 22.109 18.203 15.539 1 84.38 138 LEU B N 1
ATOM 2908 C CA . LEU B 1 138 ? 22.141 19.125 14.406 1 84.38 138 LEU B CA 1
ATOM 2909 C C . LEU B 1 138 ? 21.188 20.297 14.625 1 84.38 138 LEU B C 1
ATOM 2911 O O . LEU B 1 138 ? 19.984 20.094 14.781 1 84.38 138 LEU B O 1
ATOM 2915 N N . MET B 1 139 ? 21.812 21.453 14.703 1 87.12 139 MET B N 1
ATOM 2916 C CA . MET B 1 139 ? 21 22.641 14.906 1 87.12 139 MET B CA 1
ATOM 2917 C C . MET B 1 139 ? 20.453 23.156 13.586 1 87.12 139 MET B C 1
ATOM 2919 O O . MET B 1 139 ? 21.047 22.969 12.531 1 87.12 139 MET B O 1
ATOM 2923 N N . CYS B 1 140 ? 19.25 23.766 13.672 1 86.75 140 CYS B N 1
ATOM 2924 C CA . CYS B 1 140 ? 18.609 24.328 12.484 1 86.75 140 CYS B CA 1
ATOM 2925 C C . CYS B 1 140 ? 19.359 25.562 12 1 86.75 140 CYS B C 1
ATOM 2927 O O . CYS B 1 140 ? 19.625 26.484 12.773 1 86.75 140 CYS B O 1
ATOM 2929 N N . ALA B 1 141 ? 19.672 25.688 10.781 1 85.25 141 ALA B N 1
ATOM 2930 C CA . ALA B 1 141 ? 20.484 26.766 10.219 1 85.25 141 ALA B CA 1
ATOM 2931 C C . ALA B 1 141 ? 19.781 28.125 10.367 1 85.25 141 ALA B C 1
ATOM 2933 O O . ALA B 1 141 ? 20.422 29.125 10.695 1 85.25 141 ALA B O 1
ATOM 2934 N N . SER B 1 142 ? 18.469 28.062 10.195 1 85.56 142 SER B N 1
ATOM 2935 C CA . SER B 1 142 ? 17.719 29.328 10.227 1 85.56 142 SER B CA 1
ATOM 2936 C C . SER B 1 142 ? 17.359 29.703 11.656 1 85.56 142 SER B C 1
ATOM 2938 O O . SER B 1 142 ? 17.031 30.859 11.938 1 85.56 142 SER B O 1
ATOM 2940 N N . CYS B 1 143 ? 17.297 28.672 12.555 1 85.44 143 CYS B N 1
ATOM 2941 C CA . CYS B 1 143 ? 17.016 28.875 13.977 1 85.44 143 CYS B CA 1
ATOM 2942 C C . CYS B 1 143 ? 18 28.078 14.836 1 85.44 143 CYS B C 1
ATOM 2944 O O . CYS B 1 143 ? 17.672 27.031 15.359 1 85.44 143 CYS B O 1
ATOM 2946 N N . PRO B 1 144 ? 19.141 28.688 15.094 1 85.44 144 PRO B N 1
ATOM 2947 C CA . PRO B 1 144 ? 20.234 27.938 15.711 1 85.44 144 PRO B CA 1
ATOM 2948 C C . PRO B 1 144 ? 19.953 27.562 17.172 1 85.44 144 PRO B C 1
ATOM 2950 O O . PRO B 1 144 ? 20.656 26.75 17.75 1 85.44 144 PRO B O 1
ATOM 2953 N N . SER B 1 145 ? 18.891 27.938 17.688 1 87.44 145 SER B N 1
ATOM 2954 C CA . SER B 1 145 ? 18.562 27.641 19.078 1 87.44 145 SER B CA 1
ATOM 2955 C C . SER B 1 145 ? 17.719 26.391 19.188 1 87.44 145 SER B C 1
ATOM 2957 O O . SER B 1 145 ? 17.5 25.875 20.297 1 87.44 145 SER B O 1
ATOM 2959 N N . ILE B 1 146 ? 17.234 25.922 18.094 1 90.19 146 ILE B N 1
ATOM 2960 C CA . ILE B 1 146 ? 16.359 24.75 18.109 1 90.19 146 ILE B CA 1
ATOM 2961 C C . ILE B 1 146 ? 16.953 23.656 17.219 1 90.19 146 ILE B C 1
ATOM 2963 O O . ILE B 1 146 ? 17.531 23.953 16.172 1 90.19 146 ILE B O 1
ATOM 2967 N N . SER B 1 147 ? 16.891 22.484 17.641 1 90.75 147 SER B N 1
ATOM 2968 C CA . SER B 1 147 ? 17.438 21.375 16.875 1 90.75 147 SER B CA 1
ATOM 2969 C C . SER B 1 147 ? 16.672 21.188 15.562 1 90.75 147 SER B C 1
ATOM 2971 O O . SER B 1 147 ? 15.461 21.406 15.5 1 90.75 147 SER B O 1
ATOM 2973 N N . LEU B 1 148 ? 17.375 20.797 14.594 1 91.19 148 LEU B N 1
ATOM 2974 C CA . LEU B 1 148 ? 16.797 20.516 13.281 1 91.19 148 LEU B CA 1
ATOM 2975 C C . LEU B 1 148 ? 15.805 19.359 13.367 1 91.19 148 LEU B C 1
ATOM 2977 O O . LEU B 1 148 ? 14.781 19.359 12.672 1 91.19 148 LEU B O 1
ATOM 2981 N N . TYR B 1 149 ? 16.062 18.453 14.25 1 93.38 149 TYR B N 1
ATOM 2982 C CA . TYR B 1 149 ? 15.195 17.297 14.422 1 93.38 149 TYR B CA 1
ATOM 2983 C C . TYR B 1 149 ? 13.812 17.703 14.922 1 93.38 149 TYR B C 1
ATOM 2985 O O . TYR B 1 149 ? 12.797 17.203 14.438 1 93.38 149 TYR B O 1
ATOM 2993 N N . PHE B 1 150 ? 13.852 18.625 15.789 1 93.75 150 PHE B N 1
ATOM 2994 C CA . PHE B 1 150 ? 12.594 19.062 16.391 1 93.75 150 PHE B CA 1
ATOM 2995 C C . PHE B 1 150 ? 11.781 19.891 15.398 1 93.75 150 PHE B C 1
ATOM 2997 O O . PHE B 1 150 ? 10.562 19.719 15.297 1 93.75 150 PHE B O 1
ATOM 3004 N N . ILE B 1 151 ? 12.43 20.719 14.656 1 94.38 151 ILE B N 1
ATOM 3005 C CA . ILE B 1 151 ? 11.742 21.531 13.648 1 94.38 151 ILE B CA 1
ATOM 3006 C C . ILE B 1 151 ? 11.148 20.609 12.578 1 94.38 151 ILE B C 1
ATOM 3008 O O . ILE B 1 151 ? 10.023 20.828 12.125 1 94.38 151 ILE B O 1
ATOM 3012 N N . SER B 1 152 ? 11.883 19.609 12.234 1 95.81 152 SER B N 1
ATOM 3013 C CA . SER B 1 152 ? 11.398 18.656 11.242 1 95.81 152 SER B CA 1
ATOM 3014 C C . SER B 1 152 ? 10.211 17.859 11.773 1 95.81 152 SER B C 1
ATOM 3016 O O . SER B 1 152 ? 9.289 17.531 11.023 1 95.81 152 SER B O 1
ATOM 3018 N N . ALA B 1 153 ? 10.242 17.562 13.039 1 97.06 153 ALA B N 1
ATOM 3019 C CA . ALA B 1 153 ? 9.125 16.859 13.656 1 97.06 153 ALA B CA 1
ATOM 3020 C C . ALA B 1 153 ? 7.848 17.703 13.609 1 97.06 153 ALA B C 1
ATOM 3022 O O . ALA B 1 153 ? 6.781 17.203 13.25 1 97.06 153 ALA B O 1
ATOM 3023 N N . LEU B 1 154 ? 8.016 18.953 13.922 1 97.19 154 LEU B N 1
ATOM 3024 C CA . LEU B 1 154 ? 6.879 19.875 13.891 1 97.19 154 LEU B CA 1
ATOM 3025 C C . LEU B 1 154 ? 6.344 20.016 12.469 1 97.19 154 LEU B C 1
ATOM 3027 O O . LEU B 1 154 ? 5.133 19.984 12.25 1 97.19 154 LEU B O 1
ATOM 3031 N N . THR B 1 155 ? 7.262 20.203 11.57 1 97.31 155 THR B N 1
ATOM 3032 C CA . THR B 1 155 ? 6.898 20.359 10.164 1 97.31 155 THR B CA 1
ATOM 3033 C C . THR B 1 155 ? 6.188 19.109 9.648 1 97.31 155 THR B C 1
ATOM 3035 O O . THR B 1 155 ? 5.184 19.203 8.938 1 97.31 155 THR B O 1
ATOM 3038 N N . THR B 1 156 ? 6.688 17.953 10 1 98.06 156 THR B N 1
ATOM 3039 C CA . THR B 1 156 ? 6.086 16.703 9.586 1 98.06 156 THR B CA 1
ATOM 3040 C C . THR B 1 156 ? 4.664 16.562 10.133 1 98.06 156 THR B C 1
ATOM 3042 O O . THR B 1 156 ? 3.75 16.188 9.406 1 98.06 156 THR B O 1
ATOM 3045 N N . SER B 1 157 ? 4.469 16.859 11.398 1 98.31 157 SER B N 1
ATOM 3046 C CA . SER B 1 157 ? 3.143 16.812 12.008 1 98.31 157 SER B CA 1
ATOM 3047 C C . SER B 1 157 ? 2.152 17.688 11.258 1 98.31 157 SER B C 1
ATOM 3049 O O . SER B 1 157 ? 1.041 17.266 10.945 1 98.31 157 SER B O 1
ATOM 3051 N N . LEU B 1 158 ? 2.584 18.875 10.945 1 98.19 158 LEU B N 1
ATOM 3052 C CA . LEU B 1 158 ? 1.736 19.828 10.242 1 98.19 158 LEU B CA 1
ATOM 3053 C C . LEU B 1 158 ? 1.393 19.328 8.844 1 98.19 158 LEU B C 1
ATOM 3055 O O . LEU B 1 158 ? 0.236 19.406 8.422 1 98.19 158 LEU B O 1
ATOM 3059 N N . LEU B 1 159 ? 2.355 18.797 8.172 1 98.5 159 LEU B N 1
ATOM 3060 C CA . LEU B 1 159 ? 2.137 18.391 6.793 1 98.5 159 LEU B CA 1
ATOM 3061 C C . LEU B 1 159 ? 1.268 17.125 6.727 1 98.5 159 LEU B C 1
ATOM 3063 O O . LEU B 1 159 ? 0.486 16.953 5.789 1 98.5 159 LEU B O 1
ATOM 3067 N N . ILE B 1 160 ? 1.339 16.266 7.711 1 98.69 160 ILE B N 1
ATOM 3068 C CA . ILE B 1 160 ? 0.43 15.125 7.777 1 98.69 160 ILE B CA 1
ATOM 3069 C C . ILE B 1 160 ? -1.014 15.617 7.832 1 98.69 160 ILE B C 1
ATOM 3071 O O . ILE B 1 160 ? -1.872 15.133 7.094 1 98.69 160 ILE B O 1
ATOM 3075 N N . LEU B 1 161 ? -1.212 16.594 8.672 1 98.5 161 LEU B N 1
ATOM 3076 C CA . LEU B 1 161 ? -2.551 17.156 8.805 1 98.5 161 LEU B CA 1
ATOM 3077 C C . LEU B 1 161 ? -2.967 17.875 7.527 1 98.5 161 LEU B C 1
ATOM 3079 O O . LEU B 1 161 ? -4.145 17.859 7.156 1 98.5 161 LEU B O 1
ATOM 3083 N N . HIS B 1 162 ? -1.979 18.531 6.891 1 98.75 162 HIS B N 1
ATOM 3084 C CA . HIS B 1 162 ? -2.26 19.125 5.59 1 98.75 162 HIS B CA 1
ATOM 3085 C C . HIS B 1 162 ? -2.826 18.094 4.621 1 98.75 162 HIS B C 1
ATOM 3087 O O . HIS B 1 162 ? -3.828 18.344 3.947 1 98.75 162 HIS B O 1
ATOM 3093 N N . HIS B 1 163 ? -2.229 16.953 4.574 1 98.75 163 HIS B N 1
ATOM 3094 C CA . HIS B 1 163 ? -2.664 15.906 3.648 1 98.75 163 HIS B CA 1
ATOM 3095 C C . HIS B 1 163 ? -4.078 15.438 3.975 1 98.75 163 HIS B C 1
ATOM 3097 O O . HIS B 1 163 ? -4.844 15.078 3.076 1 98.75 163 HIS B O 1
ATOM 3103 N N . CYS B 1 164 ? -4.438 15.414 5.23 1 98.56 164 CYS B N 1
ATOM 3104 C CA . CYS B 1 164 ? -5.812 15.094 5.602 1 98.56 164 CYS B CA 1
ATOM 3105 C C . CYS B 1 164 ? -6.785 16.125 5.035 1 98.56 164 CYS B C 1
ATOM 3107 O O . CYS B 1 164 ? -7.77 15.766 4.387 1 98.56 164 CYS B O 1
ATOM 3109 N N . ALA B 1 165 ? -6.449 17.359 5.285 1 98.69 165 ALA B N 1
ATOM 3110 C CA . ALA B 1 165 ? -7.324 18.438 4.816 1 98.69 165 ALA B CA 1
ATOM 3111 C C . ALA B 1 165 ? -7.363 18.484 3.291 1 98.69 165 ALA B C 1
ATOM 3113 O O . ALA B 1 165 ? -8.438 18.625 2.697 1 98.69 165 ALA B O 1
ATOM 3114 N N . TRP B 1 166 ? -6.191 18.391 2.67 1 98.75 166 TRP B N 1
ATOM 3115 C CA . TRP B 1 166 ? -6.117 18.422 1.213 1 98.75 166 TRP B CA 1
ATOM 3116 C C . TRP B 1 166 ? -6.949 17.297 0.6 1 98.75 166 TRP B C 1
ATOM 3118 O O . TRP B 1 166 ? -7.594 17.5 -0.433 1 98.75 166 TRP B O 1
ATOM 3128 N N . MET B 1 167 ? -6.891 16.109 1.222 1 98.81 167 MET B N 1
ATOM 3129 C CA . MET B 1 167 ? -7.676 14.992 0.703 1 98.81 167 MET B CA 1
ATOM 3130 C C . MET B 1 167 ? -9.172 15.305 0.76 1 98.81 167 MET B C 1
ATOM 3132 O O . MET B 1 167 ? -9.891 15.078 -0.211 1 98.81 167 MET B O 1
ATOM 3136 N N . MET B 1 168 ? -9.562 15.844 1.864 1 98.5 168 MET B N 1
ATOM 3137 C CA . MET B 1 168 ? -10.977 16.156 2.029 1 98.5 168 MET B CA 1
ATOM 3138 C C . MET B 1 168 ? -11.414 17.234 1.041 1 98.5 168 MET B C 1
ATOM 3140 O O . MET B 1 168 ? -12.469 17.125 0.416 1 98.5 168 MET B O 1
ATOM 3144 N N . ILE B 1 169 ? -10.633 18.219 0.893 1 98.69 169 ILE B N 1
ATOM 3145 C CA . ILE B 1 169 ? -10.969 19.297 -0.024 1 98.69 169 ILE B CA 1
ATOM 3146 C C . ILE B 1 169 ? -10.953 18.781 -1.461 1 98.69 169 ILE B C 1
ATOM 3148 O O . ILE B 1 169 ? -11.836 19.109 -2.254 1 98.69 169 ILE B O 1
ATOM 3152 N N . SER B 1 170 ? -9.961 18 -1.802 1 98.44 170 SER B N 1
ATOM 3153 C CA . SER B 1 170 ? -9.859 17.453 -3.152 1 98.44 170 SER B CA 1
ATOM 3154 C C . SER B 1 170 ? -11.055 16.578 -3.486 1 98.44 170 SER B C 1
ATOM 3156 O O . SER B 1 170 ? -11.602 16.656 -4.586 1 98.44 170 SER B O 1
ATOM 3158 N N . PHE B 1 171 ? -11.375 15.75 -2.523 1 98 171 PHE B N 1
ATOM 3159 C CA . PHE B 1 171 ? -12.516 14.867 -2.762 1 98 171 PHE B CA 1
ATOM 3160 C C . PHE B 1 171 ? -13.781 15.68 -3.025 1 98 171 PHE B C 1
ATOM 3162 O O . PHE B 1 171 ? -14.555 15.352 -3.928 1 98 171 PHE B O 1
ATOM 3169 N N . THR B 1 172 ? -14 16.734 -2.232 1 97.19 172 THR B N 1
ATOM 3170 C CA . THR B 1 172 ? -15.133 17.625 -2.463 1 97.19 172 THR B CA 1
ATOM 3171 C C . THR B 1 172 ? -14.992 18.328 -3.805 1 97.19 172 THR B C 1
ATOM 3173 O O . THR B 1 172 ? -15.969 18.453 -4.555 1 97.19 172 THR B O 1
ATOM 3176 N N . GLY B 1 173 ? -13.82 18.75 -4.066 1 97.81 173 GLY B N 1
ATOM 3177 C CA . GLY B 1 173 ? -13.562 19.438 -5.328 1 97.81 173 GLY B CA 1
ATOM 3178 C C . GLY B 1 173 ? -13.828 18.562 -6.539 1 97.81 173 GLY B C 1
ATOM 3179 O O . GLY B 1 173 ? -14.453 19 -7.504 1 97.81 173 GLY B O 1
ATOM 3180 N N . PHE B 1 174 ? -13.367 17.344 -6.523 1 97.69 174 PHE B N 1
ATOM 3181 C CA . PHE B 1 174 ? -13.562 16.422 -7.641 1 97.69 174 PHE B CA 1
ATOM 3182 C C . PHE B 1 174 ? -15.039 16.078 -7.801 1 97.69 174 PHE B C 1
ATOM 3184 O O . PHE B 1 174 ? -15.531 15.945 -8.922 1 97.69 174 PHE B O 1
ATOM 3191 N N . THR B 1 175 ? -15.688 15.898 -6.668 1 95.75 175 THR B N 1
ATOM 3192 C CA . THR B 1 175 ? -17.094 15.516 -6.691 1 95.75 175 THR B CA 1
ATOM 3193 C C . THR B 1 175 ? -17.953 16.641 -7.277 1 95.75 175 THR B C 1
ATOM 3195 O O . THR B 1 175 ? -18.828 16.391 -8.109 1 95.75 175 THR B O 1
ATOM 3198 N N . LEU B 1 176 ? -17.562 17.844 -6.832 1 96.06 176 LEU B N 1
ATOM 3199 C CA . LEU B 1 176 ? -18.344 18.984 -7.258 1 96.06 176 LEU B CA 1
ATOM 3200 C C . LEU B 1 176 ? -17.766 19.625 -8.516 1 96.06 176 LEU B C 1
ATOM 3202 O O . LEU B 1 176 ? -18.312 20.578 -9.047 1 96.06 176 LEU B O 1
ATOM 3206 N N . ARG B 1 177 ? -16.656 19.109 -9.031 1 95.75 177 ARG B N 1
ATOM 3207 C CA . ARG B 1 177 ? -15.938 19.672 -10.172 1 95.75 177 ARG B CA 1
ATOM 3208 C C . ARG B 1 177 ? -15.609 21.141 -9.938 1 95.75 177 ARG B C 1
ATOM 3210 O O . ARG B 1 177 ? -15.789 21.969 -10.828 1 95.75 177 ARG B O 1
ATOM 3217 N N . SER B 1 178 ? -15.336 21.406 -8.695 1 97.38 178 SER B N 1
ATOM 3218 C CA . SER B 1 178 ? -14.953 22.75 -8.305 1 97.38 178 SER B CA 1
ATOM 3219 C C . SER B 1 178 ? -13.469 23 -8.555 1 97.38 178 SER B C 1
ATOM 3221 O O . SER B 1 178 ? -12.617 22.562 -7.777 1 97.38 178 SER B O 1
ATOM 3223 N N . TYR B 1 179 ? -13.148 23.797 -9.508 1 97.12 179 TYR B N 1
ATOM 3224 C CA . TYR B 1 179 ? -11.758 24.062 -9.859 1 97.12 179 TYR B CA 1
ATOM 3225 C C . TYR B 1 179 ? -11.078 24.906 -8.781 1 97.12 179 TYR B C 1
ATOM 3227 O O . TYR B 1 179 ? -9.859 24.797 -8.586 1 97.12 179 TYR B O 1
ATOM 3235 N N . ALA B 1 180 ? -11.867 25.703 -8.117 1 97.56 180 ALA B N 1
ATOM 3236 C CA . ALA B 1 180 ? -11.305 26.516 -7.043 1 97.56 180 ALA B CA 1
ATOM 3237 C C . ALA B 1 180 ? -10.703 25.656 -5.941 1 97.56 180 ALA B C 1
ATOM 3239 O O . ALA B 1 180 ? -9.602 25.906 -5.469 1 97.56 180 ALA B O 1
ATOM 3240 N N . ARG B 1 181 ? -11.438 24.641 -5.559 1 98.06 181 ARG B N 1
ATOM 3241 C CA . ARG B 1 181 ? -10.961 23.75 -4.516 1 98.06 181 ARG B CA 1
ATOM 3242 C C . ARG B 1 181 ? -9.758 22.938 -4.992 1 98.06 181 ARG B C 1
ATOM 3244 O O . ARG B 1 181 ? -8.789 22.766 -4.25 1 98.06 181 ARG B O 1
ATOM 3251 N N . ILE B 1 182 ? -9.82 22.453 -6.199 1 98.12 182 ILE B N 1
ATOM 3252 C CA . ILE B 1 182 ? -8.734 21.672 -6.77 1 98.12 182 ILE B CA 1
ATOM 3253 C C . ILE B 1 182 ? -7.469 22.531 -6.852 1 98.12 182 ILE B C 1
ATOM 3255 O O . ILE B 1 182 ? -6.391 22.094 -6.441 1 98.12 182 ILE B O 1
ATOM 3259 N N . LEU B 1 183 ? -7.605 23.734 -7.332 1 98.06 183 LEU B N 1
ATOM 3260 C CA . LEU B 1 183 ? -6.477 24.656 -7.457 1 98.06 183 LEU B CA 1
ATOM 3261 C C . LEU B 1 183 ? -5.941 25.047 -6.082 1 98.06 183 LEU B C 1
ATOM 3263 O O . LEU B 1 183 ? -4.73 25.219 -5.91 1 98.06 183 LEU B O 1
ATOM 3267 N N . TRP B 1 184 ? -6.832 25.219 -5.152 1 98.44 184 TRP B N 1
ATOM 3268 C CA . TRP B 1 184 ? -6.41 25.531 -3.789 1 98.44 184 TRP B CA 1
ATOM 3269 C C . TRP B 1 184 ? -5.457 24.453 -3.26 1 98.44 184 TRP B C 1
ATOM 3271 O O . TRP B 1 184 ? -4.402 24.781 -2.711 1 98.44 184 TRP B O 1
ATOM 3281 N N . VAL B 1 185 ? -5.855 23.219 -3.469 1 98.69 185 VAL B N 1
ATOM 3282 C CA . VAL B 1 185 ? -5.055 22.109 -2.945 1 98.69 185 VAL B CA 1
ATOM 3283 C C . VAL B 1 185 ? -3.699 22.078 -3.645 1 98.69 185 VAL B C 1
ATOM 3285 O O . VAL B 1 185 ? -2.658 21.984 -2.99 1 98.69 185 VAL B O 1
ATOM 3288 N N . ILE B 1 186 ? -3.666 22.203 -4.949 1 98.31 186 ILE B N 1
ATOM 3289 C CA . ILE B 1 186 ? -2.43 22.141 -5.719 1 98.31 186 ILE B CA 1
ATOM 3290 C C . ILE B 1 186 ? -1.519 23.312 -5.324 1 98.31 186 ILE B C 1
ATOM 3292 O O . ILE B 1 186 ? -0.342 23.109 -5.02 1 98.31 186 ILE B O 1
ATOM 3296 N N . LEU B 1 187 ? -2.061 24.469 -5.238 1 98.19 187 LEU B N 1
ATOM 3297 C CA . LEU B 1 187 ? -1.276 25.672 -4.953 1 98.19 187 LEU B CA 1
ATOM 3298 C C . LEU B 1 187 ? -0.766 25.656 -3.518 1 98.19 187 LEU B C 1
ATOM 3300 O O . LEU B 1 187 ? 0.392 26 -3.264 1 98.19 187 LEU B O 1
ATOM 3304 N N . THR B 1 188 ? -1.598 25.281 -2.633 1 98.38 188 THR B N 1
ATOM 3305 C CA . THR B 1 188 ? -1.179 25.281 -1.234 1 98.38 188 THR B CA 1
ATOM 3306 C C . THR B 1 188 ? -0.214 24.125 -0.958 1 98.38 188 THR B C 1
ATOM 3308 O O . THR B 1 188 ? 0.653 24.234 -0.088 1 98.38 188 THR B O 1
ATOM 3311 N N . HIS B 1 189 ? -0.41 23.031 -1.646 1 98.56 189 HIS B N 1
ATOM 3312 C CA . HIS B 1 189 ? 0.56 21.953 -1.524 1 98.56 189 HIS B CA 1
ATOM 3313 C C . HIS B 1 189 ? 1.945 22.391 -1.976 1 98.56 189 HIS B C 1
ATOM 3315 O O . HIS B 1 189 ? 2.938 22.156 -1.284 1 98.56 189 HIS B O 1
ATOM 3321 N N . TYR B 1 190 ? 1.998 23.047 -3.131 1 97.81 190 TYR B N 1
ATOM 3322 C CA . TYR B 1 190 ? 3.264 23.609 -3.586 1 97.81 190 TYR B CA 1
ATOM 3323 C C . TYR B 1 190 ? 3.793 24.641 -2.59 1 97.81 190 TYR B C 1
ATOM 3325 O O . TYR B 1 190 ? 4.969 24.609 -2.219 1 97.81 190 TYR B O 1
ATOM 3333 N N . GLY B 1 191 ? 2.932 25.531 -2.195 1 97.31 191 GLY B N 1
ATOM 3334 C CA . GLY B 1 191 ? 3.33 26.547 -1.23 1 97.31 191 GLY B CA 1
ATOM 3335 C C . GLY B 1 191 ? 3.887 25.969 0.054 1 97.31 191 GLY B C 1
ATOM 3336 O O . GLY B 1 191 ? 4.953 26.375 0.517 1 97.31 191 GLY B O 1
ATOM 3337 N N . ALA B 1 192 ? 3.156 25 0.592 1 97.69 192 ALA B N 1
ATOM 3338 C CA . ALA B 1 192 ? 3.586 24.359 1.83 1 97.69 192 ALA B CA 1
ATOM 3339 C C . ALA B 1 192 ? 4.926 23.641 1.646 1 97.69 192 ALA B C 1
ATOM 3341 O O . ALA B 1 192 ? 5.777 23.672 2.539 1 97.69 192 ALA B O 1
ATOM 3342 N N . SER B 1 193 ? 5.117 23.031 0.487 1 96.88 193 SER B N 1
ATOM 3343 C CA . SER B 1 193 ? 6.355 22.312 0.2 1 96.88 193 SER B CA 1
ATOM 3344 C C . SER B 1 193 ? 7.523 23.266 0.027 1 96.88 193 SER B C 1
ATOM 3346 O O . SER B 1 193 ? 8.609 23.047 0.575 1 96.88 193 SER B O 1
ATOM 3348 N N . TYR B 1 194 ? 7.34 24.344 -0.647 1 95.38 194 TYR B N 1
ATOM 3349 C CA . TYR B 1 194 ? 8.406 25.312 -0.866 1 95.38 194 TYR B CA 1
ATOM 3350 C C . TYR B 1 194 ? 8.734 26.062 0.42 1 95.38 194 TYR B C 1
ATOM 3352 O O . TYR B 1 194 ? 9.891 26.453 0.645 1 95.38 194 TYR B O 1
ATOM 3360 N N . LEU B 1 195 ? 7.766 26.281 1.28 1 95.25 195 LEU B N 1
ATOM 3361 C CA . LEU B 1 195 ? 7.988 26.969 2.555 1 95.25 195 LEU B CA 1
ATOM 3362 C C . LEU B 1 195 ? 8.977 26.188 3.416 1 95.25 195 LEU B C 1
ATOM 3364 O O . LEU B 1 195 ? 9.727 26.781 4.195 1 95.25 195 LEU B O 1
ATOM 3368 N N . THR B 1 196 ? 9.047 24.812 3.209 1 92.88 196 THR B N 1
ATOM 3369 C CA . THR B 1 196 ? 9.938 24 4.035 1 92.88 196 THR B CA 1
ATOM 3370 C C . THR B 1 196 ? 11.398 24.266 3.688 1 92.88 196 THR B C 1
ATOM 3372 O O . THR B 1 196 ? 12.297 23.953 4.469 1 92.88 196 THR B O 1
ATOM 3375 N N . LEU B 1 197 ? 11.633 24.875 2.539 1 90.5 197 LEU B N 1
ATOM 3376 C CA . LEU B 1 197 ? 13 25.219 2.148 1 90.5 197 LEU B CA 1
ATOM 3377 C C . LEU B 1 197 ? 13.57 26.312 3.045 1 90.5 197 LEU B C 1
ATOM 3379 O O . LEU B 1 197 ? 14.789 26.438 3.17 1 90.5 197 LEU B O 1
ATOM 3383 N N . LEU B 1 198 ? 12.695 27.047 3.676 1 90.62 198 LEU B N 1
ATOM 3384 C CA . LEU B 1 198 ? 13.117 28.125 4.562 1 90.62 198 LEU B CA 1
ATOM 3385 C C . LEU B 1 198 ? 13.773 27.562 5.82 1 90.62 198 LEU B C 1
ATOM 3387 O O . LEU B 1 198 ? 14.523 28.266 6.5 1 90.62 198 LEU B O 1
ATOM 3391 N N . ASN B 1 199 ? 13.484 26.297 6.117 1 87.31 199 ASN B N 1
ATOM 3392 C CA . ASN B 1 199 ? 14.094 25.672 7.281 1 87.31 199 ASN B CA 1
ATOM 3393 C C . ASN B 1 199 ? 15.609 25.594 7.141 1 87.31 199 ASN B C 1
ATOM 3395 O O . ASN B 1 199 ? 16.344 25.781 8.117 1 87.31 199 ASN B O 1
ATOM 3399 N N . ALA B 1 200 ? 16.078 25.438 5.902 1 83.44 200 ALA B N 1
ATOM 3400 C CA . ALA B 1 200 ? 17.516 25.234 5.664 1 83.44 200 ALA B CA 1
ATOM 3401 C C . ALA B 1 200 ? 18.172 26.531 5.176 1 83.44 200 ALA B C 1
ATOM 3403 O O . ALA B 1 200 ? 19.359 26.547 4.867 1 83.44 200 ALA B O 1
ATOM 3404 N N . SER B 1 201 ? 17.344 27.547 5.18 1 87.25 201 SER B N 1
ATOM 3405 C CA . SER B 1 201 ? 17.906 28.781 4.672 1 87.25 201 SER B CA 1
ATOM 3406 C C . SER B 1 201 ? 18.953 29.359 5.625 1 87.25 201 SER B C 1
ATOM 3408 O O . SER B 1 201 ? 18.703 29.453 6.832 1 87.25 201 SER B O 1
ATOM 3410 N N . LYS B 1 202 ? 20.109 29.719 5.125 1 83.94 202 LYS B N 1
ATOM 3411 C CA . LYS B 1 202 ? 21.203 30.312 5.898 1 83.94 202 LYS B CA 1
ATOM 3412 C C . LYS B 1 202 ? 21.125 31.828 5.848 1 83.94 202 LYS B C 1
ATOM 3414 O O . LYS B 1 202 ? 21.766 32.531 6.652 1 83.94 202 LYS B O 1
ATOM 3419 N N . THR B 1 203 ? 20.281 32.281 4.949 1 86.31 203 THR B N 1
ATOM 3420 C CA . THR B 1 203 ? 20.25 33.719 4.715 1 86.31 203 THR B CA 1
ATOM 3421 C C . THR B 1 203 ? 19.094 34.375 5.465 1 86.31 203 THR B C 1
ATOM 3423 O O . THR B 1 203 ? 19.188 35.531 5.895 1 86.31 203 THR B O 1
ATOM 3426 N N . ILE B 1 204 ? 18.016 33.656 5.551 1 88.81 204 ILE B N 1
ATOM 3427 C CA . ILE B 1 204 ? 16.828 34.219 6.199 1 88.81 204 ILE B CA 1
ATOM 3428 C C . ILE B 1 204 ? 16.812 33.781 7.668 1 88.81 204 ILE B C 1
ATOM 3430 O O . ILE B 1 204 ? 16.594 32.625 7.984 1 88.81 204 ILE B O 1
ATOM 3434 N N . SER B 1 205 ? 17.016 34.844 8.461 1 87.44 205 SER B N 1
ATOM 3435 C CA . SER B 1 205 ? 16.953 34.594 9.898 1 87.44 205 SER B CA 1
ATOM 3436 C C . SER B 1 205 ? 15.531 34.25 10.32 1 87.44 205 SER B C 1
ATOM 3438 O O . SER B 1 205 ? 14.562 34.812 9.836 1 87.44 205 SER B O 1
ATOM 3440 N N . TYR B 1 206 ? 15.375 33.188 11.18 1 91.62 206 TYR B N 1
ATOM 3441 C CA . TYR B 1 206 ? 14.102 32.688 11.68 1 91.62 206 TYR B CA 1
ATOM 3442 C C . TYR B 1 206 ? 13.281 32.062 10.562 1 91.62 206 TYR B C 1
ATOM 3444 O O . TYR B 1 206 ? 12.047 32.125 10.586 1 91.62 206 TYR B O 1
ATOM 3452 N N . GLY B 1 207 ? 13.898 31.656 9.539 1 91.69 207 GLY B N 1
ATOM 3453 C CA . GLY B 1 207 ? 13.234 31 8.414 1 91.69 207 GLY B CA 1
ATOM 3454 C C . GLY B 1 207 ? 12.344 29.859 8.836 1 91.69 207 GLY B C 1
ATOM 3455 O O . GLY B 1 207 ? 11.242 29.688 8.305 1 91.69 207 GLY B O 1
ATOM 3456 N N . CYS B 1 208 ? 12.781 29.078 9.758 1 91.5 208 CYS B N 1
ATOM 3457 C CA . CYS B 1 208 ? 12.016 27.938 10.227 1 91.5 208 CYS B CA 1
ATOM 3458 C C . CYS B 1 208 ? 10.734 28.391 10.922 1 91.5 208 CYS B C 1
ATOM 3460 O O . CYS B 1 208 ? 9.68 27.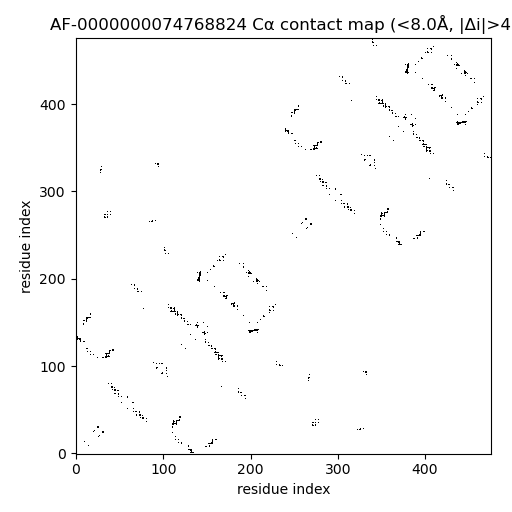766 10.758 1 91.5 208 CYS B O 1
ATOM 3462 N N . ALA B 1 209 ? 10.828 29.453 11.656 1 92.94 209 ALA B N 1
ATOM 3463 C CA . ALA B 1 209 ? 9.648 29.984 12.328 1 92.94 209 ALA B CA 1
ATOM 3464 C C . ALA B 1 209 ? 8.625 30.484 11.32 1 92.94 209 ALA B C 1
ATOM 3466 O O . ALA B 1 209 ? 7.422 30.266 11.477 1 92.94 209 ALA B O 1
ATOM 3467 N N . TYR B 1 210 ? 9.148 31.156 10.32 1 94.38 210 TYR B N 1
ATOM 3468 C CA . TYR B 1 210 ? 8.258 31.625 9.266 1 94.38 210 TYR B CA 1
ATOM 3469 C C . TYR B 1 210 ? 7.605 30.469 8.531 1 94.38 210 TYR B C 1
ATOM 3471 O O . TYR B 1 210 ? 6.414 30.516 8.219 1 94.38 210 TYR B O 1
ATOM 3479 N N . SER B 1 211 ? 8.359 29.5 8.258 1 96.06 211 SER B N 1
ATOM 3480 C CA . SER B 1 211 ? 7.844 28.312 7.562 1 96.06 211 SER B CA 1
ATOM 3481 C C . SER B 1 211 ? 6.742 27.641 8.375 1 96.06 211 SER B C 1
ATOM 3483 O O . SER B 1 211 ? 5.668 27.344 7.844 1 96.06 211 SER B O 1
ATOM 3485 N N . LEU B 1 212 ? 6.957 27.438 9.617 1 96.88 212 LEU B N 1
ATOM 3486 C CA . LEU B 1 212 ? 5.992 26.781 10.492 1 96.88 212 LEU B CA 1
ATOM 3487 C C . LEU B 1 212 ? 4.727 27.609 10.633 1 96.88 212 LEU B C 1
ATOM 3489 O O . LEU B 1 212 ? 3.617 27.078 10.547 1 96.88 212 LEU B O 1
ATOM 3493 N N . ALA B 1 213 ? 4.945 28.922 10.82 1 97.19 213 ALA B N 1
ATOM 3494 C CA . ALA B 1 213 ? 3.805 29.812 10.984 1 97.19 213 ALA B CA 1
ATOM 3495 C C . ALA B 1 213 ? 2.961 29.875 9.719 1 97.19 213 ALA B C 1
ATOM 3497 O O . ALA B 1 213 ? 1.73 29.797 9.773 1 97.19 213 ALA B O 1
ATOM 3498 N N . ALA B 1 214 ? 3.621 30 8.625 1 97.81 214 ALA B N 1
ATOM 3499 C CA . ALA B 1 214 ? 2.918 30.062 7.348 1 97.81 214 ALA B CA 1
ATOM 3500 C C . ALA B 1 214 ? 2.197 28.75 7.051 1 97.81 214 ALA B C 1
ATOM 3502 O O . ALA B 1 214 ? 1.065 28.766 6.559 1 97.81 214 ALA B O 1
ATOM 3503 N N . ASN B 1 215 ? 2.779 27.641 7.297 1 98.25 215 ASN B N 1
ATOM 3504 C CA . ASN B 1 215 ? 2.139 26.359 7.094 1 98.25 215 ASN B CA 1
ATOM 3505 C C . ASN B 1 215 ? 0.958 26.156 8.039 1 98.25 215 ASN B C 1
ATOM 3507 O O . ASN B 1 215 ? -0.055 25.562 7.664 1 98.25 215 ASN B O 1
ATOM 3511 N N . ALA B 1 216 ? 1.13 26.625 9.25 1 98.25 216 ALA B N 1
ATOM 3512 C CA . ALA B 1 216 ? 0.009 26.562 10.18 1 98.25 216 ALA B CA 1
ATOM 3513 C C . ALA B 1 216 ? -1.17 27.391 9.68 1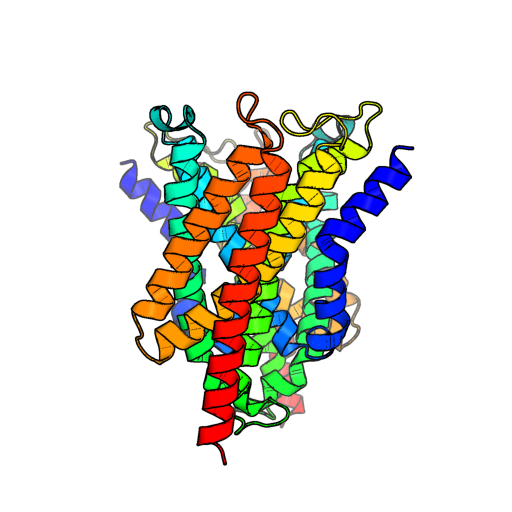 98.25 216 ALA B C 1
ATOM 3515 O O . ALA B 1 216 ? -2.322 26.969 9.773 1 98.25 216 ALA B O 1
ATOM 3516 N N . ALA B 1 217 ? -0.841 28.547 9.172 1 98.25 217 ALA B N 1
ATOM 3517 C CA . ALA B 1 217 ? -1.883 29.422 8.625 1 98.25 217 ALA B CA 1
ATOM 3518 C C . ALA B 1 217 ? -2.576 28.766 7.434 1 98.25 217 ALA B C 1
ATOM 3520 O O . ALA B 1 217 ? -3.803 28.812 7.316 1 98.25 217 ALA B O 1
ATOM 3521 N N . LEU B 1 218 ? -1.817 28.156 6.562 1 98.44 218 LEU B N 1
ATOM 3522 C CA . LEU B 1 218 ? -2.377 27.438 5.418 1 98.44 218 LEU B CA 1
ATOM 3523 C C . LEU B 1 218 ? -3.258 26.281 5.875 1 98.44 218 LEU B C 1
ATOM 3525 O O . LEU B 1 218 ? -4.309 26.016 5.281 1 98.44 218 LEU B O 1
ATOM 3529 N N . LEU B 1 219 ? -2.836 25.594 6.887 1 98.5 219 LEU B N 1
ATOM 3530 C CA . LEU B 1 219 ? -3.621 24.484 7.414 1 98.5 219 LEU B CA 1
ATOM 3531 C C . LEU B 1 219 ? -4.949 24.984 7.98 1 98.5 219 LEU B C 1
ATOM 3533 O O . LEU B 1 219 ? -5.996 24.375 7.73 1 98.5 219 LEU B O 1
ATOM 3537 N N . ILE B 1 220 ? -4.863 26.094 8.773 1 98.38 220 ILE B N 1
ATOM 3538 C CA . ILE B 1 220 ? -6.074 26.656 9.352 1 98.38 220 ILE B CA 1
ATOM 3539 C C . ILE B 1 220 ? -7.039 27.062 8.234 1 98.38 220 ILE B C 1
ATOM 3541 O O . ILE B 1 220 ? -8.234 26.781 8.312 1 98.38 220 ILE B O 1
ATOM 3545 N N . ALA B 1 221 ? -6.488 27.672 7.188 1 98.44 221 ALA B N 1
ATOM 3546 C CA . ALA B 1 221 ? -7.312 28.047 6.047 1 98.44 221 ALA B CA 1
ATOM 3547 C C . ALA B 1 221 ? -7.965 26.828 5.402 1 98.44 221 ALA B C 1
ATOM 3549 O O . ALA B 1 221 ? -9.148 26.859 5.066 1 98.44 221 ALA B O 1
ATOM 3550 N N . SER B 1 222 ? -7.246 25.797 5.215 1 98.62 222 SER B N 1
ATOM 3551 C CA . SER B 1 222 ? -7.773 24.562 4.625 1 98.62 222 SER B CA 1
ATOM 3552 C C . SER B 1 222 ? -8.836 23.938 5.52 1 98.62 222 SER B C 1
ATOM 3554 O O . SER B 1 222 ? -9.852 23.438 5.031 1 98.62 222 SER B O 1
ATOM 3556 N N . VAL B 1 223 ? -8.594 23.984 6.824 1 98.31 223 VAL B N 1
ATOM 3557 C CA . VAL B 1 223 ? -9.555 23.406 7.766 1 98.31 223 VAL B CA 1
ATOM 3558 C C . VAL B 1 223 ? -10.852 24.203 7.73 1 98.31 223 VAL B C 1
ATOM 3560 O O . VAL B 1 223 ? -11.945 23.625 7.824 1 98.31 223 VAL B O 1
ATOM 3563 N N . ILE B 1 224 ? -10.742 25.484 7.621 1 98.12 224 ILE B N 1
ATOM 3564 C CA . ILE B 1 224 ? -11.93 26.328 7.504 1 98.12 224 ILE B CA 1
ATOM 3565 C C . ILE B 1 224 ? -12.734 25.922 6.273 1 98.12 224 ILE B C 1
ATOM 3567 O O . ILE B 1 224 ? -13.969 25.828 6.336 1 98.12 224 ILE B O 1
ATOM 3571 N N . ILE B 1 225 ? -12.07 25.688 5.18 1 98.12 225 ILE B N 1
ATOM 3572 C CA . ILE B 1 225 ? -12.734 25.25 3.953 1 98.12 225 ILE B CA 1
ATOM 3573 C C . ILE B 1 225 ? -13.414 23.906 4.18 1 98.12 225 ILE B C 1
ATOM 3575 O O . ILE B 1 225 ? -14.562 23.703 3.777 1 98.12 225 ILE B O 1
ATOM 3579 N N . VAL B 1 226 ? -12.734 22.984 4.824 1 98 226 VAL B N 1
ATOM 3580 C CA . VAL B 1 226 ? -13.273 21.656 5.102 1 98 226 VAL B CA 1
ATOM 3581 C C . VAL B 1 226 ? -14.523 21.781 5.969 1 98 226 VAL B C 1
ATOM 3583 O O . VAL B 1 226 ? -15.547 21.141 5.691 1 98 226 VAL B O 1
ATOM 3586 N N . VAL B 1 227 ? -14.414 22.609 7.051 1 96.62 227 VAL B N 1
ATOM 3587 C CA . VAL B 1 227 ? -15.539 22.797 7.965 1 96.62 227 VAL B CA 1
ATOM 3588 C C . VAL B 1 227 ? -16.703 23.438 7.223 1 96.62 227 VAL B C 1
ATOM 3590 O O . VAL B 1 227 ? -17.859 23.031 7.414 1 96.62 227 VAL B O 1
ATOM 3593 N N . ALA B 1 228 ? -16.438 24.375 6.402 1 96.5 228 ALA B N 1
ATOM 3594 C CA . ALA B 1 228 ? -17.484 25 5.602 1 96.5 228 ALA B CA 1
ATOM 3595 C C . ALA B 1 228 ? -18.156 23.984 4.691 1 96.5 228 ALA B C 1
ATOM 3597 O O . ALA B 1 228 ? -19.391 24 4.547 1 96.5 228 ALA B O 1
ATOM 3598 N N . ASP B 1 229 ? -17.375 23.141 4.078 1 95.38 229 ASP B N 1
ATOM 3599 C CA . ASP B 1 229 ? -17.906 22.109 3.195 1 95.38 229 ASP B CA 1
ATOM 3600 C C . ASP B 1 229 ? -18.812 21.141 3.965 1 95.38 229 ASP B C 1
ATOM 3602 O O . ASP B 1 229 ? -19.875 20.766 3.484 1 95.38 229 ASP B O 1
ATOM 3606 N N . VAL B 1 230 ? -18.391 20.734 5.141 1 93.81 230 VAL B N 1
ATOM 3607 C CA . VAL B 1 230 ? -19.125 19.781 5.961 1 93.81 230 VAL B CA 1
ATOM 3608 C C . VAL B 1 230 ? -20.422 20.438 6.465 1 93.81 230 VAL B C 1
ATOM 3610 O O . VAL B 1 230 ? -21.469 19.812 6.516 1 93.81 230 VAL B O 1
ATOM 3613 N N . ARG B 1 231 ? -20.312 21.734 6.809 1 92.5 231 ARG B N 1
ATOM 3614 C CA . ARG B 1 231 ? -21.484 22.469 7.262 1 92.5 231 ARG B CA 1
ATOM 3615 C C . ARG B 1 231 ? -22.5 22.625 6.145 1 92.5 231 ARG B C 1
ATOM 3617 O O . ARG B 1 231 ? -23.719 22.516 6.379 1 92.5 231 ARG B O 1
ATOM 3624 N N . ASN B 1 232 ? -22 22.875 5.02 1 90.62 232 ASN B N 1
ATOM 3625 C CA . ASN B 1 232 ? -22.891 22.984 3.871 1 90.62 232 ASN B CA 1
ATOM 3626 C C . ASN B 1 232 ? -23.625 21.656 3.594 1 90.62 232 ASN B C 1
ATOM 3628 O O . ASN B 1 232 ? -24.781 21.656 3.186 1 90.62 232 ASN B O 1
ATOM 3632 N N . LEU B 1 233 ? -22.969 20.562 3.779 1 87.31 233 LEU B N 1
ATOM 3633 C CA . LEU B 1 233 ? -23.578 19.25 3.615 1 87.31 233 LEU B CA 1
ATOM 3634 C C . LEU B 1 233 ? -24.641 19.016 4.676 1 87.31 233 LEU B C 1
ATOM 3636 O O . LEU B 1 233 ? -25.672 18.406 4.391 1 87.31 233 LEU B O 1
ATOM 3640 N N . HIS B 1 234 ? -24.344 19.5 5.859 1 84.06 234 HIS B N 1
ATOM 3641 C CA . HIS B 1 234 ? -25.312 19.359 6.953 1 84.06 234 HIS B CA 1
ATOM 3642 C C . HIS B 1 234 ? -26.578 20.141 6.672 1 84.06 234 HIS B C 1
ATOM 3644 O O . HIS B 1 234 ? -27.688 19.656 6.918 1 84.06 234 HIS B O 1
ATOM 3650 N N . TYR B 1 235 ? -26.391 21.25 6.121 1 81 235 TYR B N 1
ATOM 3651 C CA . TYR B 1 235 ? -27.547 22.109 5.824 1 81 235 TYR B CA 1
ATOM 3652 C C . TYR B 1 235 ? -28.375 21.531 4.688 1 81 235 TYR B C 1
ATOM 3654 O O . TYR B 1 235 ? -29.609 21.625 4.703 1 81 235 TYR B O 1
ATOM 3662 N N . LYS B 1 236 ? -27.828 20.938 3.797 1 75 236 LYS B N 1
ATOM 3663 C CA . LYS B 1 236 ? -28.562 20.344 2.672 1 75 236 LYS B CA 1
ATOM 3664 C C . LYS B 1 236 ? -29.266 19.062 3.08 1 75 236 LYS B C 1
ATOM 3666 O O . LYS B 1 236 ? -30.266 18.672 2.463 1 75 236 LYS B O 1
ATOM 3671 N N . SER B 1 237 ? -28.781 18.359 4.062 1 72 237 SER B N 1
ATOM 3672 C CA . SER B 1 237 ? -29.375 17.109 4.531 1 72 237 SER B CA 1
ATOM 3673 C C . SER B 1 237 ? -30.547 17.375 5.469 1 72 237 SER B C 1
ATOM 3675 O O . SER B 1 237 ? -31.391 16.5 5.695 1 72 237 SER B O 1
ATOM 3677 N N . SER B 1 238 ? -30.688 18.562 6.016 1 62.16 238 SER B N 1
ATOM 3678 C CA . SER B 1 238 ? -31.812 18.953 6.852 1 62.16 238 SER B CA 1
ATOM 3679 C C . SER B 1 238 ? -32.938 19.562 6.012 1 62.16 238 SER B C 1
ATOM 3681 O O . SER B 1 238 ? -32.688 20.203 4.988 1 62.16 238 SER B O 1
#

Foldseek 3Di:
DLVVLLVVLVCLQCVVLVCCCVPPQVVPVVLVVLLQVLLVLLVVLVVVLVVCCVPPPVQVPDPLVSLVSSLVSNLVSLVVSLVVCVVCVQVQLVPDPHSPAPCSLLSSLLSSLLSNLVSVLCVVQVVVSVCSSDPDFDAFLQGRVHTLSNLSSNLSNLVSLLSSLLSSLVSVCVVVVPVVSSVLSSVVSSVLVVLVVLRNDNPHHCSSVVSSVVSVVSSVVSVVVSVVVVVVSVVVVD/DLVCLLVVLVCLQCVVLVCCCVPPQVVPVVLVVLLQVLLVLLVVLVVVLVVCCVPPPVVVPDPLVSLVSSLVSNLVSLVVSLVVCVVCVQVQLVPDPHSPAPCSLLSSLLSSLLSNLVSVLCVVQVVVSVCSSDPDFDAFLQGRVHTPSNLSSNLSNLVSLLSSLLSSLVSVCVVVVPVVSSVLSSVVSSVLVVLVVLRNDNPHHCSSVVSSVVSVVSSVVSVVVSVVVVVVSVVVVD

Sequence (476 aa):
MTLLTFFGCALTAYGPSLAIFFGCIAPNAQLVILMVSSAFFWLLSLLLASAIWFMAKSSQQTFTSTIIYTVLLQELFRWFLFHLISRAEKGLNMVAHHPTSKFNRSGYAFAAGLGFGLMFGIISFITQLVQSLGPGVLMCASCPSISLYFISALTTSLLILHHCAWMMISFTGFTLRSYARILWVILTHYGASYLTLLNASKTISYGCAYSLAANAALLIASVIIVVADVRNLHYKSSMTLLTFFGCALTAYGPSLAIFFGCIAPNAQLVILMVSSAFFWLLSLLLASAIWFMAKSSQQTFTSTIIYTVLLQELFRWFLFHLISRAEKGLNMVAHHPTSKFNRSGYAFAAGLGFGLMFGIISFITQLVQSLGPGVLMCASCPSISLYFISALTTSLLILHHCAWMMISFTGFTLRSYARILWVILTHYGASYLTLLNASKTISYGCAYSLAANAALLIASVIIVVADVRNLHYKSS

Organism: Mortierella alpina (NCBI:txid64518)

Nearest PDB structures (foldseek):
  8kco-assembly1_C  TM=8.530E-01  e=1.864E-09  Homo sapiens
  8oqy-assembly1_C  TM=8.430E-01  e=8.118E-10  Homo sapiens
  5fn5-assembly1_C  TM=8.200E-01  e=1.122E-09  Homo sapiens
  7tut-assembly1_6  TM=7.280E-01  e=5.294E-04  Canis lupus
  9c7v-assembly1_C  TM=7.891E-01  e=7.355E-03  Homo sapiens

Secondary structure (DSSP, 8-state):
-HHHHHHHHHHHHHHHHHHHIIIIITT-HHHHHHHHHHHHHHHHHHHHHHHHHHH-TGGGG-HHHHHHHHHHHHHHHHHHHHHHHHHHHHHHHHHSSSTT-TTHHHHHHHHHHHHHHHHHHHHHHHHHHHHTTSS---B-SS-TTSBHHHHHHHHHHHHHHHHHHHHHHHHHHHHHT-HHHHHHHHHHHHHHHHHGGGGG-SSSTTHHHHHHHHHHHHHHHHHHHHHHHHHHHHHHH-/-HHHHHHHHHHHHHHHHHHHIIIIITT-HHHHHHHHHHHHHHHHHHHHHHHHHHH-TGGGG-HHHHHHHHHHHHHHHHHHHHHHHHHHHHHHHHHSSSTT-TTHHHHHHHHHHHHHHHHHHHHHHHHHHHHTTSSPPPBPSS-TTSBHHHHHHHHHHHHHHHHHHHHHHHHHHHHHT-HHHHHHHHHHHHHHHHHGGGGG-SSSTTHHHHHHHHHHHHHHHHHHHHHHHHHHHHHHH-

pLDDT: mean 92.88, std 7.95, range [56.88, 98.81]

Solvent-accessible surface area (backbone atoms only — not comparable to full-atom values): 23408 Å² total; per-residue (Å²): 112,27,63,59,49,30,52,51,28,49,45,53,27,40,38,67,59,48,50,46,35,64,72,68,31,60,84,38,38,63,43,43,43,44,13,44,29,28,23,38,41,40,50,52,20,48,51,54,35,49,51,50,48,67,69,33,67,79,55,65,76,39,74,70,58,51,50,55,54,36,51,50,34,42,52,52,37,51,50,52,49,48,54,48,49,57,65,25,37,69,47,52,29,68,53,37,96,56,49,81,47,86,57,51,62,54,49,53,26,37,36,26,9,43,18,32,10,49,46,48,35,48,70,74,40,47,65,54,47,58,49,38,54,42,95,63,83,55,56,18,65,12,38,70,88,41,47,34,53,50,53,48,15,51,50,34,29,52,48,22,52,38,32,20,40,40,33,35,36,37,52,52,11,63,74,66,67,34,62,67,42,42,48,47,40,55,50,48,50,51,48,48,56,56,35,56,54,28,34,67,24,78,79,43,80,45,18,35,58,51,27,51,51,51,42,49,50,51,41,52,53,43,46,51,50,46,50,50,53,53,49,52,52,52,56,68,74,99,112,28,62,60,49,30,53,52,28,49,43,53,26,41,38,66,59,51,50,47,37,65,71,68,31,60,83,37,39,62,44,43,44,44,13,44,28,29,22,38,43,41,50,51,21,48,53,53,36,51,52,49,49,67,69,33,66,82,55,64,75,39,75,70,60,52,50,55,55,34,52,50,34,42,52,51,36,50,52,52,48,48,53,48,49,58,67,23,38,68,49,52,28,67,54,38,98,56,49,81,48,86,56,52,62,53,51,52,24,37,36,26,8,43,18,31,10,49,45,48,35,47,70,74,39,46,65,55,48,57,49,36,55,41,94,63,84,56,57,18,63,12,37,70,88,40,46,36,53,51,54,50,14,50,50,33,29,51,47,23,52,38,32,20,41,39,33,35,38,36,53,51,11,64,74,66,66,34,60,67,42,42,48,48,42,55,51,49,50,50,48,50,56,58,35,56,53,28,35,66,24,78,80,43,80,44,17,36,57,51,27,52,50,52,42,49,51,51,41,52,53,42,44,51,52,46,50,50,52,53,50,53,51,52,56,69,75,100